Protein AF-0000000083251561 (afdb_homodimer)

Nearest PDB structures (foldseek):
  7r3w-assembly3_C  TM=5.174E-01  e=1.214E-20  Salmonella enterica subsp. enterica serovar Typhimurium
  1jyh-assembly1_A  TM=8.624E-01  e=7.434E-12  Escherichia coli
  3oio-assembly1_A  TM=8.992E-01  e=3.034E-08  Chromobacterium violaceum
  3lsg-assembly1_A  TM=9.520E-01  e=3.487E-07  Fusobacterium nucleatum subsp. nucleatum
  6swi-assembly1_A  TM=8.914E-01  e=2.115E-06  Geobacillus stearothermophilus

Organism: NCBI:txid582686

Sequence (618 aa):
MNDEYGNRLRTVLEYIEANLQSALSLAELAEASHFSKYHFVRLFSALQGQAPMAYVTERRLLRAREYLRTTDKTMLDIASLCGFGSLSRFNAAFKKRYDTTPSQMRRKMRQPSNLRQADGKIREEAAPMESYDGTSNNHRGFMRRVWGMNIEVMELPSCNVAYVTHVGSYLDTYKAWGTLGAWAENHRLFPPGQQFIGISLDNPGVVDEDGCRYEACVTVPDELLAAGSGNSQVAYQMLPGGLFARYKFYDTIDKFAFAYQSVYGGWLPDSGYEPDDRHALEFCMNNPATDPEGKAKVDLYVPIRRLGGMNDEYGNRLRTVLEYIEANLQSALSLAELAEASHFSKYHFVRLFSALQGQAPMAYVTERRLLRAREYLRTTDKTMLDIASLCGFGSLSRFNAAFKKRYDTTPSQMRRKMRQPSNLRQADGKIREEAAPMESYDGTSNNHRGFMRRVWGMNIEVMELPSCNVAYVTHVGSYLDTYKAWGTLGAWAENHRLFPPGQQFIGISLDNPGVVDEDGCRYEACVTVPDELLAAGSGNSQVAYQMLPGGLFARYKFYDTIDKFAFAYQSVYGGWLPDSGYEPDDRHALEFCMNNPATDPEGKAKVDLYVPIRRLGG

Secondary structure (DSSP, 8-state):
--HHHHHHHHHHHHHHHHTTTS---HHHHHHHHTS-HHHHHHHHHHHHSS-HHHHHHHHHHHHHHHHHHH----HHHHHHHTT-S-HHHHHHHHHHHHSS-HHHHHHHHHS----------------------TT-TTHHHHHHHHHHHHEEEEEE--EEEEEEEEES-GGGTHHHHHHHHHHHHHTT--TTTS-EEEEE-S-TTTS-GGG-EEEEEEE--HHHHHH--SSTT-EEEEE--EEEEEEEEEE-GGGHHHHHHHIIIIIGGGTTEEE-SSPPEEEE-S-GGGSTTS-EEEEEEEEEEETT-/--HHHHHHHHHHHHHHHHTTTS---HHHHHHHHTS-HHHHHHHHHHHHSS-HHHHHHHHHHHHHHHHHHH----HHHHHHHTT-S-HHHHHHHHHHHHSS-HHHHHHHHHS----------------------TT-TTHHHHHHHHHHHHEEEEEE--EEEEEEEEES-GGGTHHHHHHHHHHHHHTT--TTTS-EEEEE-S-TTTS-GGG-EEEEEEE--HHHHHT--S-TT-EEEEE--EEEEEEEEEE-GGGHHHHHHHIIIIIGGGTTEEE-SSPPEEEE-S-GGGSTTS-EEEEEEEEEEETT-

pLDDT: mean 83.75, std 19.54, range [19.91, 98.69]

Solvent-accessible surface area (backbone atoms only — not comparable to full-atom values): 33308 Å² total; per-residue (Å²): 93,34,56,65,52,49,43,28,53,45,47,33,53,50,48,46,66,76,41,41,47,42,92,78,48,70,66,56,48,12,57,64,43,73,37,43,60,70,53,33,45,49,35,42,20,35,37,65,65,38,32,64,68,57,46,52,52,48,52,25,49,53,52,36,51,51,43,45,71,76,46,89,70,51,69,62,53,42,22,44,62,29,31,37,95,35,58,66,57,36,47,51,53,40,27,71,58,65,74,41,48,67,72,59,49,33,53,60,70,67,51,80,69,80,78,79,72,84,65,70,77,78,71,66,82,71,64,79,71,74,72,72,71,76,69,66,75,40,16,58,43,47,57,48,50,39,46,61,75,48,48,47,78,44,76,44,76,58,45,41,27,39,30,15,73,32,74,23,44,83,89,54,46,63,60,22,41,50,55,40,47,56,52,30,53,76,69,71,54,47,76,86,84,29,52,40,34,36,32,73,73,47,54,47,62,70,33,40,30,66,69,24,41,32,35,34,28,33,47,49,59,74,73,55,63,74,68,49,65,93,42,94,67,42,46,75,51,73,47,81,47,46,46,23,41,34,35,79,43,69,41,47,66,69,60,50,62,53,52,56,38,43,44,43,28,55,47,35,40,58,61,58,41,37,76,43,84,58,73,47,39,32,38,45,75,56,56,30,89,75,32,95,80,49,30,32,36,31,40,37,29,40,32,37,40,60,60,96,109,96,34,56,64,50,48,45,29,53,46,47,33,52,50,49,47,66,76,40,42,47,42,93,77,50,68,66,57,48,13,57,66,43,73,38,44,60,71,51,34,47,49,34,41,21,34,37,65,64,38,31,63,69,57,47,52,52,48,53,26,49,53,51,36,51,50,44,46,70,75,47,86,70,50,68,63,53,42,21,45,61,29,32,35,94,33,56,65,56,36,47,51,52,38,27,70,58,66,74,41,49,69,70,57,48,32,51,60,68,66,51,80,70,78,77,80,71,85,67,68,78,80,72,72,83,70,65,78,72,74,72,70,70,76,69,64,73,38,17,56,42,48,56,47,50,40,44,62,75,47,47,48,78,44,76,44,76,60,46,42,28,39,30,16,74,31,74,23,44,85,88,54,45,62,59,23,43,51,55,39,46,54,52,30,52,76,68,70,54,47,76,86,83,28,50,40,34,36,32,73,72,48,54,46,65,71,33,39,32,66,68,23,40,32,34,35,28,33,48,48,60,74,72,58,64,73,66,52,69,92,43,94,68,45,45,75,52,73,47,80,48,45,46,24,39,33,36,79,42,68,40,46,67,68,59,51,62,54,53,56,38,43,45,43,29,55,47,35,38,59,60,58,42,36,74,43,84,59,75,48,39,31,38,45,75,55,56,30,91,76,33,95,81,48,30,32,37,32,40,39,31,41,33,37,39,61,59,96,110

Foldseek 3Di:
DPPLQVVLVVQLVVVLVVQQLEDDDLCNSCVSSVHPSQLCQLLCCLAVVAGPVVVSLVSLLVQLLVCLQPHPDDLQVSCNRRRHPDSVRVQVSNCVVPVDGSVVSSVVNPPPPPPDDVVDDPDDPPPPPPCPVPVPPCVCVPLVVVCVVFKDKDWDAKFKKKKFKDAAAPVPCVVRVVVVVVVCVVVVNDPPVKWWKKFFRDDCSVDPRRGTMMITIITDDPVVVVVDDPDPRIDMDMQHITIWMKGKDKFAPVCVNVVSSCCSNPCQSPPQKDFHRGTKMWTWPDDLVPDPVSITITIIITHIDGPPD/DPPLQVVLVVQLVVVLVVQQLEDDDLCNSCVSSVHPSQLCQLLCCLAVVAGPVVVSLVSLLVQLLVCLQPHPDDLQVSCNRRRHPDSVRVQVSNCVVPVDGSVVSSVVNPPPDPPDDVVDDPDDDPPPPPCPVPVPPCVCVPLVVVCVVFKDKDWDAKFKKKKFKDAAAPVPCVVRVVVVVVVCVVVVNDPPVKWWKKFFRDDCSVDPRRGTMMITIITDDPVVVVVDDPDPRIDMDMQHITIWMKGKDKFAPVCVNVVSSCCSNPCQSPPQKDFHRGTKMWTWPDDLVPPPVSITITIIITHIDGPPD

Structure (mmCIF, N/CA/C/O backbone):
data_AF-0000000083251561-model_v1
#
loop_
_entity.id
_entity.type
_entity.pdbx_description
1 polymer 'AraC family transcriptional regulator'
#
loop_
_atom_site.group_PDB
_atom_site.id
_atom_site.type_symbol
_atom_site.label_atom_id
_atom_site.label_alt_id
_atom_site.label_comp_id
_atom_site.label_asym_id
_atom_site.label_entity_id
_atom_site.label_seq_id
_atom_site.pdbx_PDB_ins_code
_atom_site.Cartn_x
_atom_site.Cartn_y
_atom_site.Cartn_z
_atom_site.occupancy
_atom_site.B_iso_or_equiv
_atom_site.auth_seq_id
_atom_site.auth_comp_id
_atom_site.auth_asym_id
_atom_site.auth_atom_id
_atom_site.pdbx_PDB_model_num
ATOM 1 N N . MET A 1 1 ? 2.174 2.953 13.805 1 42.84 1 MET A N 1
ATOM 2 C CA . MET A 1 1 ? 3.475 3.461 13.383 1 42.84 1 MET A CA 1
ATOM 3 C C . MET A 1 1 ? 4.379 3.715 14.586 1 42.84 1 MET A C 1
ATOM 5 O O . MET A 1 1 ? 3.928 4.23 15.609 1 42.84 1 MET A O 1
ATOM 9 N N . ASN A 1 2 ? 5.465 2.975 14.672 1 46.59 2 ASN A N 1
ATOM 10 C CA . ASN A 1 2 ? 6.414 3.285 15.734 1 46.59 2 ASN A CA 1
ATOM 11 C C . ASN A 1 2 ? 6.625 4.789 15.883 1 46.59 2 ASN A C 1
ATOM 13 O O . ASN A 1 2 ? 6.539 5.527 14.898 1 46.59 2 ASN A O 1
ATOM 17 N N . ASP A 1 3 ? 6.637 5.242 17.188 1 52.59 3 ASP A N 1
ATOM 18 C CA . ASP A 1 3 ? 6.633 6.605 17.703 1 52.59 3 ASP A CA 1
ATOM 19 C C . ASP A 1 3 ? 7.594 7.496 16.922 1 52.59 3 ASP A C 1
ATOM 21 O O . ASP A 1 3 ? 7.246 8.625 16.562 1 52.59 3 ASP A O 1
ATOM 25 N N . GLU A 1 4 ? 8.688 6.863 16.656 1 57.09 4 GLU A N 1
ATOM 26 C CA . GLU A 1 4 ? 9.727 7.719 16.109 1 57.09 4 GLU A CA 1
ATOM 27 C C . GLU A 1 4 ? 9.508 7.957 14.609 1 57.09 4 GLU A C 1
ATOM 29 O O . GLU A 1 4 ? 9.695 9.07 14.125 1 57.09 4 GLU A O 1
ATOM 34 N N . TYR A 1 5 ? 8.953 6.871 14.023 1 60.47 5 TYR A N 1
ATOM 35 C CA . TYR A 1 5 ? 8.719 6.949 12.586 1 60.47 5 TYR A CA 1
ATOM 36 C C . TYR A 1 5 ? 7.566 7.895 12.266 1 60.47 5 TYR A C 1
ATOM 38 O O . TYR A 1 5 ? 7.684 8.758 11.391 1 60.47 5 TYR A O 1
ATOM 46 N N . GLY A 1 6 ? 6.578 7.648 13.031 1 61.12 6 GLY A N 1
ATOM 47 C CA . GLY A 1 6 ? 5.418 8.508 12.867 1 61.12 6 GLY A CA 1
ATOM 48 C C . GLY A 1 6 ? 5.699 9.961 13.188 1 61.12 6 GLY A C 1
ATOM 49 O O . GLY A 1 6 ? 5.23 10.859 12.484 1 61.12 6 GLY A O 1
ATOM 50 N N . ASN A 1 7 ? 6.605 10.086 14.078 1 64.31 7 ASN A N 1
ATOM 51 C CA . ASN A 1 7 ? 6.98 11.438 14.492 1 64.31 7 ASN A CA 1
ATOM 52 C C . ASN A 1 7 ? 7.812 12.141 13.422 1 64.31 7 ASN A C 1
ATOM 54 O O . ASN A 1 7 ? 7.633 13.336 13.172 1 64.31 7 ASN A O 1
ATOM 58 N N . ARG A 1 8 ? 8.672 11.336 12.828 1 73.5 8 ARG A N 1
ATOM 59 C CA . ARG A 1 8 ? 9.531 11.938 11.82 1 73.5 8 ARG A CA 1
ATOM 60 C C . ARG A 1 8 ? 8.734 12.375 10.594 1 73.5 8 ARG A C 1
ATOM 62 O O . ARG A 1 8 ? 8.953 13.461 10.055 1 73.5 8 ARG A O 1
ATOM 69 N N . LEU A 1 9 ? 7.855 11.547 10.258 1 74.81 9 LEU A N 1
ATOM 70 C CA . LEU A 1 9 ? 7.023 11.914 9.117 1 74.81 9 LEU A CA 1
ATOM 71 C C . LEU A 1 9 ? 6.117 13.094 9.469 1 74.81 9 LEU A C 1
ATOM 73 O O . LEU A 1 9 ? 5.914 13.992 8.648 1 74.81 9 LEU A O 1
ATOM 77 N N . ARG A 1 10 ? 5.688 13.055 10.625 1 71.62 10 ARG A N 1
ATOM 78 C CA . ARG A 1 10 ? 4.859 14.172 11.078 1 71.62 10 ARG A CA 1
ATOM 79 C C . ARG A 1 10 ? 5.652 15.469 11.094 1 71.62 10 ARG A C 1
ATOM 81 O O . ARG A 1 10 ? 5.141 16.516 10.703 1 71.62 10 ARG A O 1
ATOM 88 N N . THR A 1 11 ? 6.844 15.297 11.547 1 76.62 11 THR A N 1
ATOM 89 C CA . THR A 1 11 ? 7.723 16.453 11.562 1 76.62 11 THR A CA 1
ATOM 90 C C . THR A 1 11 ? 7.887 17.031 10.164 1 76.62 11 THR A C 1
ATOM 92 O O . THR A 1 11 ? 7.891 18.25 9.992 1 76.62 11 THR A O 1
ATOM 95 N N . VAL A 1 12 ? 7.984 16.172 9.242 1 86.5 12 VAL A N 1
ATOM 96 C CA . VAL A 1 12 ? 8.156 16.625 7.867 1 86.5 12 VAL A CA 1
ATOM 97 C C . VAL A 1 12 ? 6.871 17.297 7.379 1 86.5 12 VAL A C 1
ATOM 99 O O . VAL A 1 12 ? 6.918 18.344 6.723 1 86.5 12 VAL A O 1
ATOM 102 N N . LEU A 1 13 ? 5.758 16.688 7.715 1 82.94 13 LEU A N 1
ATOM 103 C CA . LEU A 1 13 ? 4.48 17.25 7.316 1 82.94 13 LEU A CA 1
ATOM 104 C C . LEU A 1 13 ? 4.285 18.641 7.941 1 82.94 13 LEU A C 1
ATOM 106 O O . LEU A 1 13 ? 3.842 19.562 7.27 1 82.94 13 LEU A O 1
ATOM 110 N N . GLU A 1 14 ? 4.629 18.766 9.164 1 80.44 14 GLU A N 1
ATOM 111 C CA . GLU A 1 14 ? 4.562 20.047 9.852 1 80.44 14 GLU A CA 1
ATOM 112 C C . GLU A 1 14 ? 5.531 21.062 9.234 1 80.44 14 GLU A C 1
ATOM 114 O O . GLU A 1 14 ? 5.199 22.234 9.086 1 80.44 14 GLU A O 1
ATOM 119 N N . TYR A 1 15 ? 6.695 20.547 8.977 1 87.25 15 TYR A N 1
ATOM 120 C CA . TYR A 1 15 ? 7.695 21.406 8.336 1 87.25 15 TYR A CA 1
ATOM 121 C C . TYR A 1 15 ? 7.18 21.938 7.008 1 87.25 15 TYR A C 1
ATOM 123 O O . TYR A 1 15 ? 7.332 23.125 6.711 1 87.25 15 TYR A O 1
ATOM 131 N N . ILE A 1 16 ? 6.582 21.062 6.254 1 88.62 16 ILE A N 1
ATOM 132 C CA . ILE A 1 16 ? 6.027 21.453 4.965 1 88.62 16 ILE A CA 1
ATOM 133 C C . ILE A 1 16 ? 4.953 22.531 5.164 1 88.62 16 ILE A C 1
ATOM 135 O O . ILE A 1 16 ? 4.988 23.578 4.523 1 88.62 16 ILE A O 1
ATOM 139 N N . GLU A 1 17 ? 4.082 22.312 6.09 1 82.62 17 GLU A N 1
ATOM 140 C CA . GLU A 1 17 ? 2.988 23.234 6.344 1 82.62 17 GLU A CA 1
ATOM 141 C C . GLU A 1 17 ? 3.518 24.609 6.785 1 82.62 17 GLU A C 1
ATOM 143 O O . GLU A 1 17 ? 3.014 25.641 6.355 1 82.62 17 GLU A O 1
ATOM 148 N N . ALA A 1 18 ? 4.48 24.578 7.594 1 85.5 18 ALA A N 1
ATOM 149 C CA . ALA A 1 18 ? 5.043 25.797 8.172 1 85.5 18 ALA A CA 1
ATOM 150 C C . ALA A 1 18 ? 5.832 26.578 7.125 1 85.5 18 ALA A C 1
ATOM 152 O O . ALA A 1 18 ? 6.023 27.797 7.266 1 85.5 18 ALA A O 1
ATOM 153 N N . ASN A 1 19 ? 6.262 25.875 6.102 1 90.88 19 ASN A N 1
ATOM 154 C CA . ASN A 1 19 ? 7.168 26.531 5.164 1 90.88 19 ASN A CA 1
ATOM 155 C C . ASN A 1 19 ? 6.625 26.484 3.736 1 90.88 19 ASN A C 1
ATOM 157 O O . ASN A 1 19 ? 7.395 26.484 2.773 1 90.88 19 ASN A O 1
ATOM 161 N N . LEU A 1 20 ? 5.375 26.438 3.598 1 89.69 20 LEU A N 1
ATOM 162 C CA . LEU A 1 20 ? 4.746 26.266 2.293 1 89.69 20 LEU A CA 1
ATOM 163 C C . LEU A 1 20 ? 5.047 27.438 1.381 1 89.69 20 LEU A C 1
ATOM 165 O O . LEU A 1 20 ? 5.059 27.297 0.156 1 89.69 20 LEU A O 1
ATOM 169 N N . GLN A 1 21 ? 5.293 28.609 1.97 1 90.94 21 GLN A N 1
ATOM 170 C CA . GLN A 1 21 ? 5.516 29.828 1.191 1 90.94 21 GLN A CA 1
ATOM 171 C C . GLN A 1 21 ? 6.945 29.875 0.659 1 90.94 21 GLN A C 1
ATOM 173 O O . GLN A 1 21 ? 7.25 30.672 -0.231 1 90.94 21 GLN A O 1
ATOM 178 N N . SER A 1 22 ? 7.816 29.062 1.211 1 89.94 22 SER A N 1
ATOM 179 C CA . SER A 1 22 ? 9.227 29.078 0.85 1 89.94 22 SER A CA 1
ATOM 180 C C . SER A 1 22 ? 9.547 28.016 -0.193 1 89.94 22 SER A C 1
ATOM 182 O O . SER A 1 22 ? 8.727 27.141 -0.467 1 89.94 22 SER A O 1
ATOM 184 N N . ALA A 1 23 ? 10.719 28.312 -0.772 1 88.44 23 ALA A N 1
ATOM 185 C CA . ALA A 1 23 ? 11.211 27.25 -1.658 1 88.44 23 ALA A CA 1
ATOM 186 C C . ALA A 1 23 ? 11.594 26 -0.867 1 88.44 23 ALA A C 1
ATOM 188 O O . ALA A 1 23 ? 12.336 26.094 0.118 1 88.44 23 ALA A O 1
ATOM 189 N N . LEU A 1 24 ? 10.914 24.938 -1.131 1 91.88 24 LEU A N 1
ATOM 190 C CA . LEU A 1 24 ? 11.203 23.656 -0.509 1 91.88 24 LEU A CA 1
ATOM 191 C C . LEU A 1 24 ? 11.859 22.703 -1.506 1 91.88 24 LEU A C 1
ATOM 193 O O . LEU A 1 24 ? 11.477 22.672 -2.68 1 91.88 24 LEU A O 1
ATOM 197 N N . SER A 1 25 ? 12.898 22.062 -1.048 1 91.31 25 SER A N 1
ATOM 198 C CA . SER A 1 25 ? 13.555 21.062 -1.88 1 91.31 25 SER A CA 1
ATOM 199 C C . SER A 1 25 ? 13.43 19.672 -1.27 1 91.31 25 SER A C 1
ATOM 201 O O . SER A 1 25 ? 13.188 19.531 -0.068 1 91.31 25 SER A O 1
ATOM 203 N N . LEU A 1 26 ? 13.578 18.703 -2.182 1 89.81 26 LEU A N 1
ATOM 204 C CA . LEU A 1 26 ? 13.57 17.312 -1.722 1 89.81 26 LEU A CA 1
ATOM 205 C C . LEU A 1 26 ? 14.672 17.078 -0.697 1 89.81 26 LEU A C 1
ATOM 207 O O . LEU A 1 26 ? 14.469 16.344 0.278 1 89.81 26 LEU A O 1
ATOM 211 N N . ALA A 1 27 ? 15.797 17.688 -0.964 1 90.62 27 ALA A N 1
ATOM 212 C CA . ALA A 1 27 ? 16.938 17.531 -0.061 1 90.62 27 ALA A CA 1
ATOM 213 C C . ALA A 1 27 ? 16.609 18.078 1.325 1 90.62 27 ALA A C 1
ATOM 215 O O . ALA A 1 27 ? 16.922 17.453 2.338 1 90.62 27 ALA A O 1
ATOM 216 N N . GLU A 1 28 ? 15.969 19.188 1.373 1 91.31 28 GLU A N 1
ATOM 217 C CA . GLU A 1 28 ? 15.57 19.812 2.631 1 91.31 28 GLU A CA 1
ATOM 218 C C . GLU A 1 28 ? 14.57 18.953 3.389 1 91.31 28 GLU A C 1
ATOM 220 O O . GLU A 1 28 ? 14.68 18.781 4.605 1 91.31 28 GLU A O 1
ATOM 225 N N . LEU A 1 29 ? 13.664 18.453 2.682 1 91.62 29 LEU A N 1
ATOM 226 C CA . LEU A 1 29 ? 12.641 17.625 3.314 1 91.62 29 LEU A CA 1
ATOM 227 C C . LEU A 1 29 ? 13.234 16.328 3.84 1 91.62 29 LEU A C 1
ATOM 229 O O . LEU A 1 29 ? 12.875 15.867 4.926 1 91.62 29 LEU A O 1
ATOM 233 N N . ALA A 1 30 ? 14.102 15.75 3.029 1 89.62 30 ALA A N 1
ATOM 234 C CA . ALA A 1 30 ? 14.789 14.539 3.471 1 89.62 30 ALA A CA 1
ATOM 235 C C . ALA A 1 30 ? 15.594 14.797 4.742 1 89.62 30 ALA A C 1
ATOM 237 O O . ALA A 1 30 ? 15.555 14 5.684 1 89.62 30 ALA A O 1
ATOM 238 N N . GLU A 1 31 ? 16.297 15.922 4.742 1 88.31 31 GLU A N 1
ATOM 239 C CA . GLU A 1 31 ? 17.078 16.312 5.914 1 88.31 31 GLU A CA 1
ATOM 240 C C . GLU A 1 31 ? 16.188 16.484 7.141 1 88.31 31 GLU A C 1
ATOM 242 O O . GLU A 1 31 ? 16.547 16.047 8.234 1 88.31 31 GLU A O 1
ATOM 247 N N . ALA A 1 32 ? 15.109 17.094 6.922 1 86.44 32 ALA A N 1
ATOM 248 C CA . ALA A 1 32 ? 14.172 17.328 8.016 1 86.44 32 ALA A CA 1
ATOM 249 C C . ALA A 1 32 ? 13.656 16 8.586 1 86.44 32 ALA A C 1
ATOM 251 O O . ALA A 1 32 ? 13.328 15.922 9.773 1 86.44 32 ALA A O 1
ATOM 252 N N . SER A 1 33 ? 13.594 15 7.801 1 84.25 33 SER A N 1
ATOM 253 C CA . SER A 1 33 ? 13.078 13.703 8.211 1 84.25 33 SER A CA 1
ATOM 254 C C . SER A 1 33 ? 14.172 12.828 8.812 1 84.25 33 SER A C 1
ATOM 256 O O . SER A 1 33 ? 13.883 11.812 9.453 1 84.25 33 SER A O 1
ATOM 258 N N . HIS A 1 34 ? 15.391 13.156 8.523 1 83.06 34 HIS A N 1
ATOM 259 C CA . HIS A 1 34 ? 16.562 12.414 8.969 1 83.06 34 HIS A CA 1
ATOM 260 C C . HIS A 1 34 ? 16.703 11.094 8.211 1 83.06 34 HIS A C 1
ATOM 262 O O . HIS A 1 34 ? 17.203 10.109 8.766 1 83.06 34 HIS A O 1
ATOM 268 N N . PHE A 1 35 ? 16.141 11.039 7.039 1 84.56 35 PHE A N 1
ATOM 269 C CA . PHE A 1 35 ? 16.359 9.938 6.102 1 84.56 35 PHE A CA 1
ATOM 270 C C . PHE A 1 35 ? 17.156 10.398 4.895 1 84.56 35 PHE A C 1
ATOM 272 O O . PHE A 1 35 ? 17.219 11.602 4.602 1 84.56 35 PHE A O 1
ATOM 279 N N . SER A 1 36 ? 17.812 9.422 4.254 1 84.81 36 SER A N 1
ATOM 280 C CA . SER A 1 36 ? 18.375 9.742 2.945 1 84.81 36 SER A CA 1
ATOM 281 C C . SER A 1 36 ? 17.281 10.102 1.941 1 84.81 36 SER A C 1
ATOM 283 O O . SER A 1 36 ? 16.125 9.727 2.121 1 84.81 36 SER A O 1
ATOM 285 N N . LYS A 1 37 ? 17.719 10.875 0.929 1 85.88 37 LYS A N 1
ATOM 286 C CA . LYS A 1 37 ? 16.766 11.195 -0.142 1 85.88 37 LYS A CA 1
ATOM 287 C C . LYS A 1 37 ? 16.141 9.93 -0.715 1 85.88 37 LYS A C 1
ATOM 289 O O . LYS A 1 37 ? 14.938 9.898 -0.989 1 85.88 37 LYS A O 1
ATOM 294 N N . TYR A 1 38 ? 16.922 8.883 -0.774 1 88 38 TYR A N 1
ATOM 295 C CA . TYR A 1 38 ? 16.484 7.598 -1.312 1 88 38 TYR A CA 1
ATOM 296 C C . TYR A 1 38 ? 15.344 7.016 -0.488 1 88 38 TYR A C 1
ATOM 298 O O . TYR A 1 38 ? 14.305 6.645 -1.034 1 88 38 TYR A O 1
ATOM 306 N N . HIS A 1 39 ? 15.492 6.992 0.74 1 86.75 39 HIS A N 1
ATOM 307 C CA . HIS A 1 39 ? 14.516 6.352 1.606 1 86.75 39 HIS A CA 1
ATOM 308 C C . HIS A 1 39 ? 13.352 7.289 1.915 1 86.75 39 HIS A C 1
ATOM 310 O O . HIS A 1 39 ? 12.211 6.848 2.045 1 86.75 39 HIS A O 1
ATOM 316 N N . PHE A 1 40 ? 13.695 8.578 2.045 1 88.69 40 PHE A N 1
ATOM 317 C CA . PHE A 1 40 ? 12.648 9.555 2.334 1 88.69 40 PHE A CA 1
ATOM 318 C C . PHE A 1 40 ? 11.57 9.523 1.265 1 88.69 40 PHE A C 1
ATOM 320 O O . PHE A 1 40 ? 10.375 9.453 1.58 1 88.69 40 PHE A O 1
ATOM 327 N N . VAL A 1 41 ? 11.992 9.5 0.022 1 87.38 41 VAL A N 1
ATOM 328 C CA . VAL A 1 41 ? 11.055 9.57 -1.094 1 87.38 41 VAL A CA 1
ATOM 329 C C . VAL A 1 41 ? 10.18 8.32 -1.113 1 87.38 41 VAL A C 1
ATOM 331 O O . VAL A 1 41 ? 8.961 8.406 -1.288 1 87.38 41 VAL A O 1
ATOM 334 N N . ARG A 1 42 ? 10.742 7.184 -0.953 1 87.75 42 ARG A N 1
ATOM 335 C CA . ARG A 1 42 ? 10.008 5.922 -0.988 1 87.75 42 ARG A CA 1
ATOM 336 C C . ARG A 1 42 ? 9.047 5.812 0.191 1 87.75 42 ARG A C 1
ATOM 338 O O . ARG A 1 42 ? 7.891 5.43 0.02 1 87.75 42 ARG A O 1
ATOM 345 N N . LEU A 1 43 ? 9.562 6.176 1.319 1 86.31 43 LEU A N 1
ATOM 346 C CA . LEU A 1 43 ? 8.734 6.125 2.52 1 86.31 43 LEU A CA 1
ATOM 347 C C . LEU A 1 43 ? 7.57 7.102 2.422 1 86.31 43 LEU A C 1
ATOM 349 O O . LEU A 1 43 ? 6.422 6.734 2.684 1 86.31 43 LEU A O 1
ATOM 353 N N . PHE A 1 44 ? 7.898 8.328 2.076 1 87 44 PHE A N 1
ATOM 354 C CA . PHE A 1 44 ? 6.875 9.367 1.961 1 87 44 PHE A CA 1
ATOM 355 C C . PHE A 1 44 ? 5.816 8.961 0.941 1 87 44 PHE A C 1
ATOM 357 O O . PHE A 1 44 ? 4.617 9.047 1.219 1 87 44 PHE A O 1
ATOM 364 N N . SER A 1 45 ? 6.285 8.531 -0.23 1 84.94 45 SER A N 1
ATOM 365 C CA . SER A 1 45 ? 5.367 8.172 -1.309 1 84.94 45 SER A CA 1
ATOM 366 C C . SER A 1 45 ? 4.473 7 -0.908 1 84.94 45 SER A C 1
ATOM 368 O O . SER A 1 45 ? 3.287 6.98 -1.237 1 84.94 45 SER A O 1
ATOM 370 N N . ALA A 1 46 ? 5.109 6.098 -0.253 1 81.56 46 ALA A N 1
ATOM 371 C CA . ALA A 1 46 ? 4.352 4.93 0.181 1 81.56 46 ALA A CA 1
ATOM 372 C C . ALA A 1 46 ? 3.297 5.309 1.217 1 81.56 46 ALA A C 1
ATOM 374 O O . ALA A 1 46 ? 2.18 4.789 1.196 1 81.56 46 ALA A O 1
ATOM 375 N N . LEU A 1 47 ? 3.564 6.219 2.045 1 77.81 47 LEU A N 1
ATOM 376 C CA . LEU A 1 47 ? 2.684 6.586 3.148 1 77.81 47 LEU A CA 1
ATOM 377 C C . LEU A 1 47 ? 1.634 7.594 2.695 1 77.81 47 LEU A C 1
ATOM 379 O O . LEU A 1 47 ? 0.482 7.535 3.133 1 77.81 47 LEU A O 1
ATOM 383 N N . GLN A 1 48 ? 2.098 8.523 1.832 1 76.44 48 GLN A N 1
ATOM 384 C CA . GLN A 1 48 ? 1.209 9.625 1.465 1 76.44 48 GLN A CA 1
ATOM 385 C C . GLN A 1 48 ? 0.493 9.336 0.149 1 76.44 48 GLN A C 1
ATOM 387 O O . GLN A 1 48 ? -0.435 10.055 -0.229 1 76.44 48 GLN A O 1
ATOM 392 N N . GLY A 1 49 ? 0.95 8.344 -0.574 1 75.12 49 GLY A N 1
ATOM 393 C CA . GLY A 1 49 ? 0.346 8 -1.852 1 75.12 49 GLY A CA 1
ATOM 394 C C . GLY A 1 49 ? 0.791 8.906 -2.984 1 75.12 49 GLY A C 1
ATOM 395 O O . GLY A 1 49 ? 0.257 8.828 -4.094 1 75.12 49 GLY A O 1
ATOM 396 N N . GLN A 1 50 ? 1.626 9.797 -2.623 1 79.62 50 GLN A N 1
ATOM 397 C CA . GLN A 1 50 ? 2.18 10.711 -3.619 1 79.62 50 GLN A CA 1
ATOM 398 C C . GLN A 1 50 ? 3.604 11.125 -3.254 1 79.62 50 GLN A C 1
ATOM 400 O O . GLN A 1 50 ? 4.012 11 -2.098 1 79.62 50 GLN A O 1
ATOM 405 N N . ALA A 1 51 ? 4.289 11.578 -4.238 1 86.44 51 ALA A N 1
ATOM 406 C CA . ALA A 1 51 ? 5.656 12.039 -4.016 1 86.44 51 ALA A CA 1
ATOM 407 C C . ALA A 1 51 ? 5.68 13.281 -3.131 1 86.44 51 ALA A C 1
ATOM 409 O O . ALA A 1 51 ? 4.711 14.047 -3.096 1 86.44 51 ALA A O 1
ATOM 410 N N . PRO A 1 52 ? 6.836 13.531 -2.465 1 88.62 52 PRO A N 1
ATOM 411 C CA . PRO A 1 52 ? 6.93 14.656 -1.531 1 88.62 52 PRO A CA 1
ATOM 412 C C . PRO A 1 52 ? 6.641 16 -2.195 1 88.62 52 PRO A C 1
ATOM 414 O O . PRO A 1 52 ? 5.844 16.797 -1.682 1 88.62 52 PRO A O 1
ATOM 417 N N . MET A 1 53 ? 7.211 16.234 -3.34 1 89.06 53 MET A N 1
ATOM 418 C CA . MET A 1 53 ? 7.047 17.547 -3.971 1 89.06 53 MET A CA 1
ATOM 419 C C . MET A 1 53 ? 5.641 17.688 -4.551 1 89.06 53 MET A C 1
ATOM 421 O O . MET A 1 53 ? 5.098 18.797 -4.59 1 89.06 53 MET A O 1
ATOM 425 N N . ALA A 1 54 ? 5.062 16.609 -5.004 1 86.5 54 ALA A N 1
ATOM 426 C CA . ALA A 1 54 ? 3.66 16.641 -5.414 1 86.5 54 ALA A CA 1
ATOM 427 C C . ALA A 1 54 ? 2.752 17 -4.242 1 86.5 54 ALA A C 1
ATOM 429 O O . ALA A 1 54 ? 1.786 17.75 -4.406 1 86.5 54 ALA A O 1
ATOM 430 N N . TYR A 1 55 ? 3.078 16.438 -3.154 1 87.25 55 TYR A N 1
ATOM 431 C CA . TYR A 1 55 ? 2.344 16.766 -1.935 1 87.25 55 TYR A CA 1
ATOM 432 C C . TYR A 1 55 ? 2.441 18.25 -1.608 1 87.25 55 TYR A C 1
ATOM 434 O O . TYR A 1 55 ? 1.437 18.875 -1.285 1 87.25 55 TYR A O 1
ATOM 442 N N . VAL A 1 56 ? 3.623 18.797 -1.65 1 90.56 56 VAL A N 1
ATOM 443 C CA . VAL A 1 56 ? 3.852 20.219 -1.396 1 90.56 56 VAL A CA 1
ATOM 444 C C . VAL A 1 56 ? 2.986 21.062 -2.334 1 90.56 56 VAL A C 1
ATOM 446 O O . VAL A 1 56 ? 2.297 21.984 -1.895 1 90.56 56 VAL A O 1
ATOM 449 N N . THR A 1 57 ? 3.072 20.703 -3.584 1 89.62 57 THR A N 1
ATOM 450 C CA . THR A 1 57 ? 2.291 21.422 -4.582 1 89.62 57 THR A CA 1
ATOM 451 C C . THR A 1 57 ? 0.801 21.344 -4.258 1 89.62 57 THR A C 1
ATOM 453 O O . THR A 1 57 ? 0.09 22.344 -4.352 1 89.62 57 THR A O 1
ATOM 456 N N . GLU A 1 58 ? 0.41 20.219 -3.902 1 85.88 58 GLU A N 1
ATOM 457 C CA . GLU A 1 58 ? -0.991 20.031 -3.535 1 85.88 58 GLU A CA 1
ATOM 458 C C . GLU A 1 58 ? -1.373 20.922 -2.357 1 85.88 58 GLU A C 1
ATOM 460 O O . GLU A 1 58 ? -2.43 21.562 -2.369 1 85.88 58 GLU A O 1
ATOM 465 N N . ARG A 1 59 ? -0.591 20.938 -1.363 1 87.12 59 ARG A N 1
ATOM 466 C CA . ARG A 1 59 ? -0.842 21.766 -0.193 1 87.12 59 ARG A CA 1
ATOM 467 C C . ARG A 1 59 ? -0.877 23.25 -0.573 1 87.12 59 ARG A C 1
ATOM 469 O O . ARG A 1 59 ? -1.699 24.016 -0.056 1 87.12 59 ARG A O 1
ATOM 476 N N . ARG A 1 60 ? 0.034 23.578 -1.414 1 91.19 60 ARG A N 1
ATOM 477 C CA . ARG A 1 60 ? 0.078 24.969 -1.884 1 91.19 60 ARG A CA 1
ATOM 478 C C . ARG A 1 60 ? -1.201 25.328 -2.629 1 91.19 60 ARG A C 1
ATOM 480 O O . ARG A 1 60 ? -1.742 26.422 -2.445 1 91.19 60 ARG A O 1
ATOM 487 N N . LEU A 1 61 ? -1.66 24.484 -3.41 1 88.94 61 LEU A N 1
ATOM 488 C CA . LEU A 1 61 ? -2.879 24.719 -4.176 1 88.94 61 LEU A CA 1
ATOM 489 C C . LEU A 1 61 ? -4.09 24.812 -3.256 1 88.94 61 LEU A C 1
ATOM 491 O O . LEU A 1 61 ? -4.988 25.625 -3.488 1 88.94 61 LEU A O 1
ATOM 495 N N . LEU A 1 62 ? -4.105 24 -2.283 1 84.12 62 LEU A N 1
ATOM 496 C CA . LEU A 1 62 ? -5.191 24.047 -1.312 1 84.12 62 LEU A CA 1
ATOM 497 C C . LEU A 1 62 ? -5.203 25.391 -0.586 1 84.12 62 LEU A C 1
ATOM 499 O O . LEU A 1 62 ? -6.27 25.984 -0.376 1 84.12 62 LEU A O 1
ATOM 503 N N . ARG A 1 63 ? -4.113 25.781 -0.227 1 88.19 63 ARG A N 1
ATOM 504 C CA . ARG A 1 63 ? -3.996 27.109 0.394 1 88.19 63 ARG A CA 1
ATOM 505 C C . ARG A 1 63 ? -4.449 28.203 -0.562 1 88.19 63 ARG A C 1
ATOM 507 O O . ARG A 1 63 ? -5.117 29.156 -0.152 1 88.19 63 ARG A O 1
ATOM 514 N N . ALA A 1 64 ? -4.047 28.031 -1.777 1 92.19 64 ALA A N 1
ATOM 515 C CA . ALA A 1 64 ? -4.449 29 -2.793 1 92.19 64 ALA A CA 1
ATOM 516 C C . ALA A 1 64 ? -5.969 29.078 -2.912 1 92.19 64 ALA A C 1
ATOM 518 O O . ALA A 1 64 ? -6.543 30.156 -3.033 1 92.19 64 ALA A O 1
ATOM 519 N N . ARG A 1 65 ? -6.562 27.969 -2.928 1 87.75 65 ARG A N 1
ATOM 520 C CA . ARG A 1 65 ? -8.016 27.906 -2.99 1 87.75 65 ARG A CA 1
ATOM 521 C C . ARG A 1 65 ? -8.648 28.672 -1.83 1 87.75 65 ARG A C 1
ATOM 523 O O . ARG A 1 65 ? -9.664 29.344 -2.002 1 87.75 65 ARG A O 1
ATOM 530 N N . GLU A 1 66 ? -8.094 28.5 -0.686 1 85.31 66 GLU A N 1
ATOM 531 C CA . GLU A 1 66 ? -8.586 29.219 0.485 1 85.31 66 GLU A CA 1
ATOM 532 C C . GLU A 1 66 ? -8.445 30.734 0.306 1 85.31 66 GLU A C 1
ATOM 534 O O . GLU A 1 66 ? -9.344 31.484 0.663 1 85.31 66 GLU A O 1
ATOM 539 N N . TYR A 1 67 ? -7.34 31.141 -0.24 1 92.31 67 TYR A N 1
ATOM 540 C CA . TYR A 1 67 ? -7.133 32.562 -0.504 1 92.31 67 TYR A CA 1
ATOM 541 C C . TYR A 1 67 ? -8.125 33.094 -1.536 1 92.31 67 TYR A C 1
ATOM 543 O O . TYR A 1 67 ? -8.625 34.219 -1.421 1 92.31 67 TYR A O 1
ATOM 551 N N . LEU A 1 68 ? -8.367 32.219 -2.543 1 91.94 68 LEU A N 1
ATOM 552 C CA . LEU A 1 68 ? -9.328 32.594 -3.578 1 91.94 68 LEU A CA 1
ATOM 553 C C . LEU A 1 68 ? -10.719 32.812 -2.984 1 91.94 68 LEU A C 1
ATOM 555 O O . LEU A 1 68 ? -11.445 33.719 -3.402 1 91.94 68 LEU A O 1
ATOM 559 N N . ARG A 1 69 ? -11.008 32 -2.043 1 87.5 69 ARG A N 1
ATOM 560 C CA . ARG A 1 69 ? -12.328 32.031 -1.42 1 87.5 69 ARG A CA 1
ATOM 561 C C . ARG A 1 69 ? -12.461 33.188 -0.43 1 87.5 69 ARG A C 1
ATOM 563 O O . ARG A 1 69 ? -13.516 33.812 -0.336 1 87.5 69 ARG A O 1
ATOM 570 N N . THR A 1 70 ? -11.414 33.469 0.304 1 90.31 70 THR A N 1
ATOM 571 C CA . THR A 1 70 ? -11.562 34.281 1.514 1 90.31 70 THR A CA 1
ATOM 572 C C . THR A 1 70 ? -10.961 35.688 1.316 1 90.31 70 THR A C 1
ATOM 574 O O . THR A 1 70 ? -11.188 36.562 2.131 1 90.31 70 THR A O 1
ATOM 577 N N . THR A 1 71 ? -10.18 35.875 0.265 1 93.19 71 THR A N 1
ATOM 578 C CA . THR A 1 71 ? -9.508 37.156 0.11 1 93.19 71 THR A CA 1
ATOM 579 C C . THR A 1 71 ? -9.75 37.719 -1.284 1 93.19 71 THR A C 1
ATOM 581 O O . THR A 1 71 ? -10.312 37.062 -2.148 1 93.19 71 THR A O 1
ATOM 584 N N . ASP A 1 72 ? -9.289 39.031 -1.45 1 93.62 72 ASP A N 1
ATOM 585 C CA . ASP A 1 72 ? -9.344 39.688 -2.752 1 93.62 72 ASP A CA 1
ATOM 586 C C . ASP A 1 72 ? -7.934 39.875 -3.314 1 93.62 72 ASP A C 1
ATOM 588 O O . ASP A 1 72 ? -7.711 40.781 -4.121 1 93.62 72 ASP A O 1
ATOM 592 N N . LYS A 1 73 ? -7.043 39.062 -2.854 1 95.25 73 LYS A N 1
ATOM 593 C CA . LYS A 1 73 ? -5.664 39.188 -3.312 1 95.25 73 LYS A CA 1
ATOM 594 C C . LYS A 1 73 ? -5.543 38.844 -4.797 1 95.25 73 LYS A C 1
ATOM 596 O O . LYS A 1 73 ? -6.344 38.094 -5.328 1 95.25 73 LYS A O 1
ATOM 601 N N . THR A 1 74 ? -4.523 39.562 -5.445 1 95.75 74 THR A N 1
ATOM 602 C CA . THR A 1 74 ? -4.297 39.281 -6.855 1 95.75 74 THR A CA 1
ATOM 603 C C . THR A 1 74 ? -3.771 37.844 -7.035 1 95.75 74 THR A C 1
ATOM 605 O O . THR A 1 74 ? -3.262 37.25 -6.09 1 95.75 74 THR A O 1
ATOM 608 N N . MET A 1 75 ? -3.869 37.344 -8.266 1 96 75 MET A N 1
ATOM 609 C CA . MET A 1 75 ? -3.367 36 -8.555 1 96 75 MET A CA 1
ATOM 610 C C . MET A 1 75 ? -1.862 35.938 -8.328 1 96 75 MET A C 1
ATOM 612 O O . MET A 1 75 ? -1.35 34.906 -7.883 1 96 75 MET A O 1
ATOM 616 N N . LEU A 1 76 ? -1.208 37 -8.695 1 94.75 76 LEU A N 1
ATOM 617 C CA . LEU A 1 76 ? 0.234 37.062 -8.484 1 94.75 76 LEU A CA 1
ATOM 618 C C . LEU A 1 76 ? 0.573 37 -7 1 94.75 76 LEU A C 1
ATOM 620 O O . LEU A 1 76 ? 1.511 36.312 -6.609 1 94.75 76 LEU A O 1
ATOM 624 N N . ASP A 1 77 ? -0.19 37.688 -6.184 1 95.44 77 ASP A N 1
ATOM 625 C CA . ASP A 1 77 ? 0.017 37.656 -4.738 1 95.44 77 ASP A CA 1
ATOM 626 C C . ASP A 1 77 ? -0.243 36.281 -4.172 1 95.44 77 ASP A C 1
ATOM 628 O O . ASP A 1 77 ? 0.522 35.781 -3.338 1 95.44 77 ASP A O 1
ATOM 632 N N . ILE A 1 78 ? -1.286 35.656 -4.625 1 96.12 78 ILE A N 1
ATOM 633 C CA . ILE A 1 78 ? -1.648 34.344 -4.148 1 96.12 78 ILE A CA 1
ATOM 634 C C . ILE A 1 78 ? -0.566 33.344 -4.539 1 96.12 78 ILE A C 1
ATOM 636 O O . ILE A 1 78 ? -0.155 32.5 -3.729 1 96.12 78 ILE A O 1
ATOM 640 N N . ALA A 1 79 ? -0.113 33.438 -5.766 1 95.38 79 ALA A N 1
ATOM 641 C CA . ALA A 1 79 ? 0.959 32.562 -6.23 1 95.38 79 ALA A CA 1
ATOM 642 C C . ALA A 1 79 ? 2.189 32.688 -5.336 1 95.38 79 ALA A C 1
ATOM 644 O O . ALA A 1 79 ? 2.771 31.672 -4.934 1 95.38 79 ALA A O 1
ATOM 645 N N . SER A 1 80 ? 2.494 33.938 -5.008 1 93.12 80 SER A N 1
ATOM 646 C CA . SER A 1 80 ? 3.67 34.188 -4.188 1 93.12 80 SER A CA 1
ATOM 647 C C . SER A 1 80 ? 3.471 33.719 -2.756 1 93.12 80 SER A C 1
ATOM 649 O O . SER A 1 80 ? 4.363 33.094 -2.176 1 93.12 80 SER A O 1
ATOM 651 N N . LEU A 1 81 ? 2.33 33.938 -2.232 1 92.75 81 LEU A N 1
ATOM 652 C CA . LEU A 1 81 ? 2.021 33.562 -0.855 1 92.75 81 LEU A CA 1
ATOM 653 C C . LEU A 1 81 ? 1.983 32.031 -0.695 1 92.75 81 LEU A C 1
ATOM 655 O O . LEU A 1 81 ? 2.246 31.516 0.391 1 92.75 81 LEU A O 1
ATOM 659 N N . CYS A 1 82 ? 1.696 31.438 -1.753 1 93.81 82 CYS A N 1
ATOM 660 C CA . CYS A 1 82 ? 1.575 29.984 -1.69 1 93.81 82 CYS A CA 1
ATOM 661 C C . CYS A 1 82 ? 2.883 29.312 -2.092 1 93.81 82 CYS A C 1
ATOM 663 O O . CYS A 1 82 ? 2.988 28.078 -2.059 1 93.81 82 CYS A O 1
ATOM 665 N N . GLY A 1 83 ? 3.822 30.062 -2.486 1 93.44 83 GLY A N 1
ATOM 666 C CA . GLY A 1 83 ? 5.156 29.531 -2.686 1 93.44 83 GLY A CA 1
ATOM 667 C C . GLY A 1 83 ? 5.426 29.125 -4.125 1 93.44 83 GLY A C 1
ATOM 668 O O . GLY A 1 83 ? 6.363 28.375 -4.398 1 93.44 83 GLY A O 1
ATOM 669 N N . PHE A 1 84 ? 4.586 29.625 -5.043 1 93.12 84 PHE A N 1
ATOM 670 C CA . PHE A 1 84 ? 4.863 29.359 -6.449 1 93.12 84 PHE A CA 1
ATOM 671 C C . PHE A 1 84 ? 5.898 30.344 -6.988 1 93.12 84 PHE A C 1
ATOM 673 O O . PHE A 1 84 ? 5.836 31.531 -6.703 1 93.12 84 PHE A O 1
ATOM 680 N N . GLY A 1 85 ? 6.918 29.812 -7.738 1 87.94 85 GLY A N 1
ATOM 681 C CA . GLY A 1 85 ? 7.996 30.625 -8.266 1 87.94 85 GLY A CA 1
ATOM 682 C C . GLY A 1 85 ? 7.551 31.578 -9.367 1 87.94 85 GLY A C 1
ATOM 683 O O . GLY A 1 85 ? 8.25 32.531 -9.688 1 87.94 85 GLY A O 1
ATOM 684 N N . SER A 1 86 ? 6.453 31.281 -9.93 1 91.62 86 SER A N 1
ATOM 685 C CA . SER A 1 86 ? 5.934 32.125 -11 1 91.62 86 SER A CA 1
ATOM 686 C C . SER A 1 86 ? 4.422 31.984 -11.148 1 91.62 86 SER A C 1
ATOM 688 O O . SER A 1 86 ? 3.855 30.969 -10.711 1 91.62 86 SER A O 1
ATOM 690 N N . LEU A 1 87 ? 3.887 33 -11.703 1 93.56 87 LEU A N 1
ATOM 691 C CA . LEU A 1 87 ? 2.457 32.969 -11.984 1 93.56 87 LEU A CA 1
ATOM 692 C C . LEU A 1 87 ? 2.133 31.859 -12.992 1 93.56 87 LEU A C 1
ATOM 694 O O . LEU A 1 87 ? 1.082 31.219 -12.898 1 93.56 87 LEU A O 1
ATOM 698 N N . SER A 1 88 ? 3.014 31.688 -13.914 1 94 88 SER A N 1
ATOM 699 C CA . SER A 1 88 ? 2.832 30.641 -14.93 1 94 88 SER A CA 1
ATOM 700 C C . SER A 1 88 ? 2.791 29.25 -14.297 1 94 88 SER A C 1
ATOM 702 O O . SER A 1 88 ? 1.932 28.438 -14.641 1 94 88 SER A O 1
ATOM 704 N N . ARG A 1 89 ? 3.648 29.062 -13.375 1 92.44 89 ARG A N 1
ATOM 705 C CA . ARG A 1 89 ? 3.693 27.781 -12.688 1 92.44 89 ARG A CA 1
ATOM 706 C C . ARG A 1 89 ? 2.449 27.578 -11.828 1 92.44 89 ARG A C 1
ATOM 708 O O . ARG A 1 89 ? 1.911 26.469 -11.766 1 92.44 89 ARG A O 1
ATOM 715 N N . PHE A 1 90 ? 2.082 28.625 -11.227 1 95.38 90 PHE A N 1
ATOM 716 C CA . PHE A 1 90 ? 0.864 28.594 -10.422 1 95.38 90 PHE A CA 1
ATOM 717 C C . PHE A 1 90 ? -0.342 28.234 -11.289 1 95.38 90 PHE A C 1
ATOM 719 O O . PHE A 1 90 ? -1.085 27.297 -10.977 1 95.38 90 PHE A O 1
ATOM 726 N N . ASN A 1 91 ? -0.464 28.875 -12.344 1 94.81 91 ASN A N 1
ATOM 727 C CA . ASN A 1 91 ? -1.597 28.672 -13.234 1 94.81 91 ASN A CA 1
ATOM 728 C C . ASN A 1 91 ? -1.589 27.266 -13.836 1 94.81 91 ASN A C 1
ATOM 730 O O . ASN A 1 91 ? -2.637 26.625 -13.938 1 94.81 91 ASN A O 1
ATOM 734 N N . ALA A 1 92 ? -0.45 26.828 -14.188 1 93 92 ALA A N 1
ATOM 735 C CA . ALA A 1 92 ? -0.322 25.5 -14.781 1 93 92 ALA A CA 1
ATOM 736 C C . ALA A 1 92 ? -0.701 24.422 -13.773 1 93 92 ALA A C 1
ATOM 738 O O . ALA A 1 92 ? -1.453 23.5 -14.102 1 93 92 ALA A O 1
ATOM 739 N N . ALA A 1 93 ? -0.203 24.562 -12.578 1 91.38 93 ALA A N 1
ATOM 740 C CA . ALA A 1 93 ? -0.491 23.594 -11.531 1 91.38 93 ALA A CA 1
ATOM 741 C C . ALA A 1 93 ? -1.972 23.594 -11.164 1 91.38 93 ALA A C 1
ATOM 743 O O . ALA A 1 93 ? -2.57 22.547 -10.938 1 91.38 93 ALA A O 1
ATOM 744 N N . PHE A 1 94 ? -2.49 24.812 -11.125 1 92.69 94 PHE A N 1
ATOM 745 C CA . PHE A 1 94 ? -3.893 24.969 -10.758 1 92.69 94 PHE A CA 1
ATOM 746 C C . PHE A 1 94 ? -4.801 24.344 -11.812 1 92.69 94 PHE A C 1
ATOM 748 O O . PHE A 1 94 ? -5.738 23.625 -11.477 1 92.69 94 PHE A O 1
ATOM 755 N N . LYS A 1 95 ? -4.504 24.609 -13.008 1 91.31 95 LYS A N 1
ATOM 756 C CA . LYS A 1 95 ? -5.281 24.047 -14.109 1 91.31 95 LYS A CA 1
ATOM 757 C C . LYS A 1 95 ? -5.195 22.531 -14.141 1 91.31 95 LYS A C 1
ATOM 759 O O . LYS A 1 95 ? -6.199 21.844 -14.352 1 91.31 95 LYS A O 1
ATOM 764 N N . LYS A 1 96 ? -4.098 22.094 -13.898 1 85.12 96 LYS A N 1
ATOM 765 C CA . LYS A 1 96 ? -3.881 20.656 -13.891 1 85.12 96 LYS A CA 1
ATOM 766 C C . LYS A 1 96 ? -4.691 19.969 -12.789 1 85.12 96 LYS A C 1
ATOM 768 O O . LYS A 1 96 ? -5.281 18.922 -13.008 1 85.12 96 LYS A O 1
ATOM 773 N N . ARG A 1 97 ? -4.742 20.656 -11.711 1 81.81 97 ARG A N 1
ATOM 774 C CA . ARG A 1 97 ? -5.371 20.062 -10.531 1 81.81 97 ARG A CA 1
ATOM 775 C C . ARG A 1 97 ? -6.887 20.25 -10.57 1 81.81 97 ARG A C 1
ATOM 777 O O . ARG A 1 97 ? -7.637 19.344 -10.188 1 81.81 97 ARG A O 1
ATOM 784 N N . TYR A 1 98 ? -7.387 21.375 -11.047 1 83.06 98 TYR A N 1
ATOM 785 C CA . TYR A 1 98 ? -8.789 21.734 -10.859 1 83.06 98 TYR A CA 1
ATOM 786 C C . TYR A 1 98 ? -9.508 21.875 -12.195 1 83.06 98 TYR A C 1
ATOM 788 O O . TYR A 1 98 ? -10.719 22.109 -12.234 1 83.06 98 TYR A O 1
ATOM 796 N N . ASP A 1 99 ? -8.758 21.688 -13.227 1 86.75 99 ASP A N 1
ATOM 797 C CA . ASP A 1 99 ? -9.289 21.812 -14.578 1 86.75 99 ASP A CA 1
ATOM 798 C C . ASP A 1 99 ? -9.984 23.156 -14.781 1 86.75 99 ASP A C 1
ATOM 800 O O . ASP A 1 99 ? -11.031 23.234 -15.43 1 86.75 99 ASP A O 1
ATOM 804 N N . THR A 1 100 ? -9.594 24.125 -14.109 1 89.12 100 THR A N 1
ATOM 805 C CA . THR A 1 100 ? -10.047 25.5 -14.219 1 89.12 100 THR A CA 1
ATOM 806 C C . THR A 1 100 ? -8.945 26.469 -13.812 1 89.12 100 THR A C 1
ATOM 808 O O . THR A 1 100 ? -7.887 26.047 -13.328 1 89.12 100 THR A O 1
ATOM 811 N N . THR A 1 101 ? -9.117 27.719 -14.18 1 93.38 101 THR A N 1
ATOM 812 C CA . THR A 1 101 ? -8.133 28.719 -13.781 1 93.38 101 THR A CA 1
ATOM 813 C C . THR A 1 101 ? -8.477 29.297 -12.406 1 93.38 101 THR A C 1
ATOM 815 O O . THR A 1 101 ? -9.633 29.25 -11.984 1 93.38 101 THR A O 1
ATOM 818 N N . PRO A 1 102 ? -7.449 29.734 -11.711 1 94.31 102 PRO A N 1
ATOM 819 C CA . PRO A 1 102 ? -7.723 30.359 -10.414 1 94.31 102 PRO A CA 1
ATOM 820 C C . PRO A 1 102 ? -8.766 31.469 -10.5 1 94.31 102 PRO A C 1
ATOM 822 O O . PRO A 1 102 ? -9.648 31.562 -9.641 1 94.31 102 PRO A O 1
ATOM 825 N N . SER A 1 103 ? -8.703 32.281 -11.484 1 94.12 103 SER A N 1
ATOM 826 C CA . SER A 1 103 ? -9.648 33.406 -11.656 1 94.12 103 SER A CA 1
ATOM 827 C C . SER A 1 103 ? -11.07 32.875 -11.844 1 94.12 103 SER A C 1
ATOM 829 O O . SER A 1 103 ? -12.016 33.438 -11.273 1 94.12 103 SER A O 1
ATOM 831 N N . GLN A 1 104 ? -11.227 31.906 -12.609 1 92.94 104 GLN A N 1
ATOM 832 C CA . GLN A 1 104 ? -12.531 31.297 -12.844 1 92.94 104 GLN A CA 1
ATOM 833 C C . GLN A 1 104 ? -13.094 30.672 -11.57 1 92.94 104 GLN A C 1
ATOM 835 O O . GLN A 1 104 ? -14.289 30.781 -11.289 1 92.94 104 GLN A O 1
ATOM 840 N N . MET A 1 105 ? -12.234 30.078 -10.875 1 91.5 105 MET A N 1
ATOM 841 C CA . MET A 1 105 ? -12.672 29.469 -9.617 1 91.5 105 MET A CA 1
ATOM 842 C C . MET A 1 105 ? -13.156 30.516 -8.633 1 91.5 105 MET A C 1
ATOM 844 O O . MET A 1 105 ? -14.18 30.344 -7.977 1 91.5 105 MET A O 1
ATOM 848 N N . ARG A 1 106 ? -12.422 31.578 -8.5 1 92.31 106 ARG A N 1
ATOM 849 C CA . ARG A 1 106 ? -12.828 32.656 -7.605 1 92.31 106 ARG A CA 1
ATOM 850 C C . ARG A 1 106 ? -14.203 33.188 -7.984 1 92.31 106 ARG A C 1
ATOM 852 O O . ARG A 1 106 ? -15.047 33.438 -7.113 1 92.31 106 ARG A O 1
ATOM 859 N N . ARG A 1 107 ? -14.492 33.406 -9.203 1 90.75 107 ARG A N 1
ATOM 860 C CA . ARG A 1 107 ? -15.773 33.875 -9.695 1 90.75 107 ARG A CA 1
ATOM 861 C C . ARG A 1 107 ? -16.906 32.938 -9.328 1 90.75 107 ARG A C 1
ATOM 863 O O . ARG A 1 10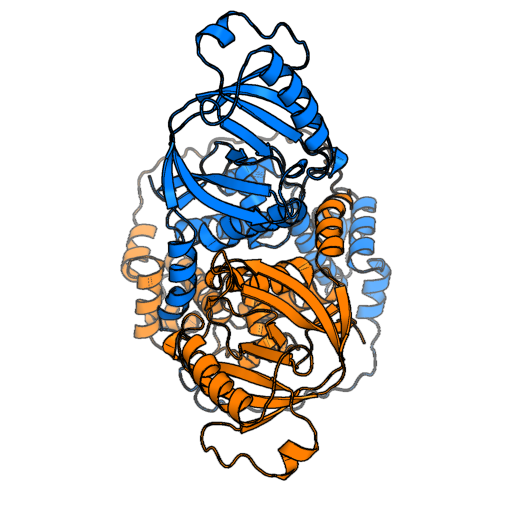7 ? -17.984 33.375 -8.906 1 90.75 107 ARG A O 1
ATOM 870 N N . LYS A 1 108 ? -16.688 31.75 -9.469 1 85.19 108 LYS A N 1
ATOM 871 C CA . LYS A 1 108 ? -17.688 30.734 -9.164 1 85.19 108 LYS A CA 1
ATOM 872 C C . LYS A 1 108 ? -17.969 30.688 -7.668 1 85.19 108 LYS A C 1
ATOM 874 O O . LYS A 1 108 ? -19.125 30.484 -7.262 1 85.19 108 LYS A O 1
ATOM 879 N N . MET A 1 109 ? -16.938 30.812 -6.953 1 81.75 109 MET A N 1
ATOM 880 C CA . MET A 1 109 ? -17.078 30.719 -5.5 1 81.75 109 MET A CA 1
ATOM 881 C C . MET A 1 109 ? -17.828 31.922 -4.949 1 81.75 109 MET A C 1
ATOM 883 O O . MET A 1 109 ? -18.484 31.828 -3.912 1 81.75 109 MET A O 1
ATOM 887 N N . ARG A 1 110 ? -17.766 33.062 -5.598 1 77.81 110 ARG A N 1
ATOM 888 C CA . ARG A 1 110 ? -18.391 34.281 -5.109 1 77.81 110 ARG A CA 1
ATOM 889 C C . ARG A 1 110 ? -19.766 34.469 -5.719 1 77.81 110 ARG A C 1
ATOM 891 O O . ARG A 1 110 ? -20.531 35.344 -5.281 1 77.81 110 ARG A O 1
ATOM 898 N N . GLN A 1 111 ? -20.156 33.812 -6.82 1 65.94 111 GLN A N 1
ATOM 899 C CA . GLN A 1 111 ? -21.516 33.906 -7.336 1 65.94 111 GLN A CA 1
ATOM 900 C C . GLN A 1 111 ? -22.516 33.344 -6.324 1 65.94 111 GLN A C 1
ATOM 902 O O . GLN A 1 111 ? -22.297 32.312 -5.723 1 65.94 111 GLN A O 1
ATOM 907 N N . PRO A 1 112 ? -23.484 34.25 -5.828 1 52.81 112 PRO A N 1
ATOM 908 C CA . PRO A 1 112 ? -24.547 33.875 -4.906 1 52.81 112 PRO A CA 1
ATOM 909 C C . PRO A 1 112 ? -25.297 32.625 -5.367 1 52.81 112 PRO A C 1
ATOM 911 O O . PRO A 1 112 ? -25.891 32.625 -6.441 1 52.81 112 PRO A O 1
ATOM 914 N N . SER A 1 113 ? -25 31.578 -5.82 1 42.44 113 SER A N 1
ATOM 915 C CA . SER A 1 113 ? -25.953 30.5 -6.098 1 42.44 113 SER A CA 1
ATOM 916 C C . SER A 1 113 ? -27.016 30.391 -5.008 1 42.44 113 SER A C 1
ATOM 918 O O . SER A 1 113 ? -26.719 30.594 -3.828 1 42.44 113 SER A O 1
ATOM 920 N N . ASN A 1 114 ? -28.453 30.734 -5.348 1 34.47 114 ASN A N 1
ATOM 921 C CA . ASN A 1 114 ? -29.672 30.484 -4.59 1 34.47 114 ASN A CA 1
ATOM 922 C C . ASN A 1 114 ? -29.641 29.141 -3.893 1 34.47 114 ASN A C 1
ATOM 924 O O . ASN A 1 114 ? -30.688 28.516 -3.672 1 34.47 114 ASN A O 1
ATOM 928 N N . LEU A 1 115 ? -28.922 28.281 -4.164 1 31.94 115 LEU A N 1
ATOM 929 C CA . LEU A 1 115 ? -29.156 27.016 -3.465 1 31.94 115 LEU A CA 1
ATOM 930 C C . LEU A 1 115 ? -29.359 27.266 -1.972 1 31.94 115 LEU A C 1
ATOM 932 O O . LEU A 1 115 ? -28.531 27.906 -1.326 1 31.94 115 LEU A O 1
ATOM 936 N N . ARG A 1 116 ? -30.828 27.203 -1.479 1 28.98 116 ARG A N 1
ATOM 937 C CA . ARG A 1 116 ? -31.469 27.078 -0.172 1 28.98 116 ARG A CA 1
ATOM 938 C C . ARG A 1 116 ? -30.547 26.422 0.839 1 28.98 116 ARG A C 1
ATOM 940 O O . ARG A 1 116 ? -29.641 25.672 0.464 1 28.98 116 ARG A O 1
ATOM 947 N N . GLN A 1 117 ? -30.906 26.844 2.15 1 27.14 117 GLN A N 1
ATOM 948 C CA . GLN A 1 117 ? -30.5 26.781 3.551 1 27.14 117 GLN A CA 1
ATOM 949 C C . GLN A 1 117 ? -30.609 25.359 4.094 1 27.14 117 GLN A C 1
ATOM 951 O O . GLN A 1 117 ? -31.484 25.078 4.922 1 27.14 117 GLN A O 1
ATOM 956 N N . ALA A 1 118 ? -30.906 24.359 3.396 1 24.3 118 ALA A N 1
ATOM 957 C CA . ALA A 1 118 ? -31.266 23.266 4.285 1 24.3 118 ALA A CA 1
ATOM 958 C C . ALA A 1 118 ? -30.266 23.141 5.43 1 24.3 118 ALA A C 1
ATOM 960 O O . ALA A 1 118 ? -29.203 22.531 5.27 1 24.3 118 ALA A O 1
ATOM 961 N N . ASP A 1 119 ? -30.016 24.188 6.137 1 25.97 119 ASP A N 1
ATOM 962 C CA . ASP A 1 119 ? -29.312 24.203 7.418 1 25.97 119 ASP A CA 1
ATOM 963 C C . ASP A 1 119 ? -30.016 23.281 8.43 1 25.97 119 ASP A C 1
ATOM 965 O O . ASP A 1 119 ? -30.406 23.734 9.508 1 25.97 119 ASP A O 1
ATOM 969 N N . GLY A 1 120 ? -31.062 22.562 7.941 1 24.47 120 GLY A N 1
ATOM 970 C CA . GLY A 1 120 ? -31.812 22.047 9.078 1 24.47 120 GLY A CA 1
ATOM 971 C C . GLY A 1 120 ? -30.922 21.594 10.219 1 24.47 120 GLY A C 1
ATOM 972 O O . GLY A 1 120 ? -29.719 21.406 10.031 1 24.47 120 GLY A O 1
ATOM 973 N N . LYS A 1 121 ? -31.641 21.75 11.406 1 23.95 121 LYS A N 1
ATOM 974 C CA . LYS A 1 121 ? -31.375 21.531 12.82 1 23.95 121 LYS A CA 1
ATOM 975 C C . LYS A 1 121 ? -30.859 20.109 13.07 1 23.95 121 LYS A C 1
ATOM 977 O O . LYS A 1 121 ? -31.656 19.172 13.109 1 23.95 121 LYS A O 1
ATOM 982 N N . ILE A 1 122 ? -29.969 19.641 12.461 1 23.3 122 ILE A N 1
ATOM 983 C CA . ILE A 1 122 ? -29.469 18.375 12.984 1 23.3 122 ILE A CA 1
ATOM 984 C C . ILE A 1 122 ? -29.219 18.484 14.484 1 23.3 122 ILE A C 1
ATOM 986 O O . ILE A 1 122 ? -28.297 19.172 14.914 1 23.3 122 ILE A O 1
ATOM 990 N N . ARG A 1 123 ? -30.328 18.75 15.219 1 21.19 123 ARG A N 1
ATOM 991 C CA . ARG A 1 123 ? -30.391 18.609 16.672 1 21.19 123 ARG A CA 1
ATOM 992 C C . ARG A 1 123 ? -29.562 17.406 17.125 1 21.19 123 ARG A C 1
ATOM 994 O O . ARG A 1 123 ? -29.406 16.438 16.391 1 21.19 123 ARG A O 1
ATOM 1001 N N . GLU A 1 124 ? -29.281 17.531 18.484 1 20.23 124 GLU A N 1
ATOM 1002 C CA . GLU A 1 124 ? -28.266 17.234 19.484 1 20.23 124 GLU A CA 1
ATOM 1003 C C . GLU A 1 124 ? -28.328 15.766 19.906 1 20.23 124 GLU A C 1
ATOM 1005 O O . GLU A 1 124 ? -27.469 15.289 20.641 1 20.23 124 GLU A O 1
ATOM 1010 N N . GLU A 1 125 ? -29.516 15.133 19.656 1 21.34 125 GLU A N 1
ATOM 1011 C CA . GLU A 1 125 ? -29.453 14.234 20.812 1 21.34 125 GLU A CA 1
ATOM 1012 C C . GLU A 1 125 ? -28.281 13.273 20.688 1 21.34 125 GLU A C 1
ATOM 1014 O O . GLU A 1 125 ? -28.203 12.484 19.75 1 21.34 125 GLU A O 1
ATOM 1019 N N . ALA A 1 126 ? -27.219 13.781 21.172 1 23.23 126 ALA A N 1
ATOM 1020 C CA . ALA A 1 126 ? -25.984 13.023 21.297 1 23.23 126 ALA A CA 1
ATOM 1021 C C . ALA A 1 126 ? -26.219 11.688 22 1 23.23 126 ALA A C 1
ATOM 1023 O O . ALA A 1 126 ? -26.484 11.656 23.203 1 23.23 126 ALA A O 1
ATOM 1024 N N . ALA A 1 127 ? -27.062 10.883 21.406 1 23.19 127 ALA A N 1
ATOM 1025 C CA . ALA A 1 127 ? -27.078 9.672 22.234 1 23.19 127 ALA A CA 1
ATOM 1026 C C . ALA A 1 127 ? -25.656 9.203 22.562 1 23.19 127 ALA A C 1
ATOM 1028 O O . ALA A 1 127 ? -24.734 9.438 21.781 1 23.19 127 ALA A O 1
ATOM 1029 N N . PRO A 1 128 ? -25.5 8.648 23.75 1 22.08 128 PRO A N 1
ATOM 1030 C CA . PRO A 1 128 ? -24.234 8.195 24.328 1 22.08 128 PRO A CA 1
ATOM 1031 C C . PRO A 1 128 ? -23.453 7.273 23.406 1 22.08 128 PRO A C 1
ATOM 1033 O O . PRO A 1 128 ? -24.047 6.523 22.625 1 22.08 128 PRO A O 1
ATOM 1036 N N . MET A 1 129 ? -22.438 7.863 22.891 1 26.55 129 MET A N 1
ATOM 1037 C CA . MET A 1 129 ? -21.375 7.207 22.109 1 26.55 129 MET A CA 1
ATOM 1038 C C . MET A 1 129 ? -21.094 5.816 22.672 1 26.55 129 MET A C 1
ATOM 1040 O O . MET A 1 129 ? -20.703 5.676 23.828 1 26.55 129 MET A O 1
ATOM 1044 N N . GLU A 1 130 ? -21.953 4.91 22.359 1 26.3 130 GLU A N 1
ATOM 1045 C CA . GLU A 1 130 ? -21.391 3.627 22.781 1 26.3 130 GLU A CA 1
ATOM 1046 C C . GLU A 1 130 ? -19.891 3.561 22.5 1 26.3 130 GLU A C 1
ATOM 1048 O O . GLU A 1 130 ? -19.438 3.998 21.438 1 26.3 130 GLU A O 1
ATOM 1053 N N . SER A 1 131 ? -19.078 3.746 23.484 1 26.03 131 SER A N 1
ATOM 1054 C CA . SER A 1 131 ? -17.625 3.643 23.609 1 26.03 131 SER A CA 1
ATOM 1055 C C . SER A 1 131 ? -17.062 2.549 22.719 1 26.03 131 SER A C 1
ATOM 1057 O O . SER A 1 131 ? -17.328 1.364 22.938 1 26.03 131 SER A O 1
ATOM 1059 N N . TYR A 1 132 ? -17.312 2.631 21.484 1 28.56 132 TYR A N 1
ATOM 1060 C CA . TYR A 1 132 ? -16.422 1.637 20.891 1 28.56 132 TYR A CA 1
ATOM 1061 C C . TYR A 1 132 ? -15.008 1.776 21.438 1 28.56 132 TYR A C 1
ATOM 1063 O O . TYR A 1 132 ? -14.344 2.789 21.203 1 28.56 132 TYR A O 1
ATOM 1071 N N . ASP A 1 133 ? -14.773 1.308 22.578 1 29.66 133 ASP A N 1
ATOM 1072 C CA . ASP A 1 133 ? -13.461 1.156 23.188 1 29.66 133 ASP A CA 1
ATOM 1073 C C . ASP A 1 133 ? -12.383 0.897 22.141 1 29.66 133 ASP A C 1
ATOM 1075 O O . ASP A 1 133 ? -12.406 -0.136 21.469 1 29.66 133 ASP A O 1
ATOM 1079 N N . GLY A 1 134 ? -12.109 1.762 21.359 1 34.25 134 GLY A N 1
ATOM 1080 C CA . GLY A 1 134 ? -10.953 1.848 20.484 1 34.25 134 GLY A CA 1
ATOM 1081 C C . GLY A 1 134 ? -9.711 1.204 21.062 1 34.25 134 GLY A C 1
ATOM 1082 O O . GLY A 1 134 ? -8.586 1.497 20.641 1 34.25 134 GLY A O 1
ATOM 1083 N N . THR A 1 135 ? -9.797 0.894 22.281 1 31.8 135 THR A N 1
ATOM 1084 C CA . THR A 1 135 ? -8.586 0.407 22.938 1 31.8 135 THR A CA 1
ATOM 1085 C C . THR A 1 135 ? -7.965 -0.739 22.141 1 31.8 135 THR A C 1
ATOM 1087 O O . THR A 1 135 ? -6.992 -1.349 22.594 1 31.8 135 THR A O 1
ATOM 1090 N N . SER A 1 136 ? -8.781 -1.556 21.438 1 34.38 136 SER A N 1
ATOM 1091 C CA . SER A 1 136 ? -8.273 -2.914 21.266 1 34.38 136 SER A CA 1
ATOM 1092 C C . SER A 1 136 ? -7.043 -2.932 20.375 1 34.38 136 SER A C 1
ATOM 1094 O O . SER A 1 136 ? -7.086 -2.473 19.234 1 34.38 136 SER A O 1
ATOM 1096 N N . ASN A 1 137 ? -5.879 -2.842 20.844 1 39.09 137 ASN A N 1
ATOM 1097 C CA . ASN A 1 137 ? -4.523 -3.281 20.531 1 39.09 137 ASN A CA 1
ATOM 1098 C C . ASN A 1 137 ? -4.516 -4.348 19.438 1 39.09 137 ASN A C 1
ATOM 1100 O O . ASN A 1 137 ? -3.449 -4.793 19.016 1 39.09 137 ASN A O 1
ATOM 1104 N N . ASN A 1 138 ? -5.734 -4.977 19.219 1 40.31 138 ASN A N 1
ATOM 1105 C CA . ASN A 1 138 ? -5.898 -6.234 18.5 1 40.31 138 ASN A CA 1
ATOM 1106 C C . ASN A 1 138 ? -5.926 -6.02 16.984 1 40.31 138 ASN A C 1
ATOM 1108 O O . ASN A 1 138 ? -5.953 -6.98 16.219 1 40.31 138 ASN A O 1
ATOM 1112 N N . HIS A 1 139 ? -6.398 -4.828 16.547 1 47.94 139 HIS A N 1
ATOM 1113 C CA . HIS A 1 139 ? -6.461 -4.57 15.117 1 47.94 139 HIS A CA 1
ATOM 1114 C C . HIS A 1 139 ? -5.109 -4.801 14.453 1 47.94 139 HIS A C 1
ATOM 1116 O O . HIS A 1 139 ? -5.043 -5.215 13.297 1 47.94 139 HIS A O 1
ATOM 1122 N N . ARG A 1 140 ? -3.975 -4.492 15.305 1 58.66 140 ARG A N 1
ATOM 1123 C CA . ARG A 1 140 ? -2.572 -4.695 14.953 1 58.66 140 ARG A CA 1
ATOM 1124 C C . ARG A 1 140 ? -2.223 -6.176 14.922 1 58.66 140 ARG A C 1
ATOM 1126 O O . ARG A 1 140 ? -1.184 -6.562 14.383 1 58.66 140 ARG A O 1
ATOM 1133 N N . GLY A 1 141 ? -3.357 -6.859 15.273 1 75.19 141 GLY A N 1
ATOM 1134 C CA . GLY A 1 141 ? -2.996 -8.266 15.383 1 75.19 141 GLY A CA 1
ATOM 1135 C C . GLY A 1 141 ? -2.943 -8.969 14.039 1 75.19 141 GLY A C 1
ATOM 1136 O O . GLY A 1 141 ? -1.976 -9.672 13.734 1 75.19 141 GLY A O 1
ATOM 1137 N N . PHE A 1 142 ? -3.975 -8.672 13.148 1 86.19 142 PHE A N 1
ATOM 1138 C CA . PHE A 1 142 ? -4.059 -9.383 11.875 1 86.19 142 PHE A CA 1
ATOM 1139 C C . PHE A 1 142 ? -2.881 -9.031 10.977 1 86.19 142 PHE A C 1
ATOM 1141 O O . PHE A 1 142 ? -2.174 -9.922 10.5 1 86.19 142 PHE A O 1
ATOM 1148 N N . MET A 1 143 ? -2.639 -7.734 10.797 1 85.75 143 MET A N 1
ATOM 1149 C CA . MET A 1 143 ? -1.577 -7.312 9.883 1 85.75 143 MET A CA 1
ATOM 1150 C C . MET A 1 143 ? -0.205 -7.68 10.445 1 85.75 143 MET A C 1
ATOM 1152 O O . MET A 1 143 ? 0.713 -7.996 9.688 1 85.75 143 MET A O 1
ATOM 1156 N N . ARG A 1 144 ? -0.092 -7.582 11.734 1 86.44 144 ARG A N 1
ATOM 1157 C CA . ARG A 1 144 ? 1.158 -8.008 12.352 1 86.44 144 ARG A CA 1
ATOM 1158 C C . ARG A 1 144 ? 1.463 -9.469 12.031 1 86.44 144 ARG A C 1
ATOM 1160 O O . ARG A 1 144 ? 2.602 -9.812 11.711 1 86.44 144 ARG A O 1
ATOM 1167 N N . ARG A 1 145 ? 0.478 -10.273 12.133 1 90.19 145 ARG A N 1
ATOM 1168 C CA . ARG A 1 145 ? 0.645 -11.68 11.789 1 90.19 145 ARG A CA 1
ATOM 1169 C C . ARG A 1 145 ? 0.987 -11.852 10.312 1 90.19 145 ARG A C 1
ATOM 1171 O O . ARG A 1 145 ? 1.875 -12.625 9.961 1 90.19 145 ARG A O 1
ATOM 1178 N N . VAL A 1 146 ? 0.293 -11.109 9.508 1 91.81 146 VAL A N 1
ATOM 1179 C CA . VAL A 1 146 ? 0.534 -11.18 8.07 1 91.81 146 VAL A CA 1
ATOM 1180 C C . VAL A 1 146 ? 1.979 -10.789 7.77 1 91.81 146 VAL A C 1
ATOM 1182 O O . VAL A 1 146 ? 2.672 -11.477 7.02 1 91.81 146 VAL A O 1
ATOM 1185 N N . TRP A 1 147 ? 2.428 -9.711 8.352 1 91.81 147 TRP A N 1
ATOM 1186 C CA . TRP A 1 147 ? 3.797 -9.258 8.109 1 91.81 147 TRP A CA 1
ATOM 1187 C C . TRP A 1 147 ? 4.801 -10.25 8.688 1 91.81 147 TRP A C 1
ATOM 1189 O O . TRP A 1 147 ? 5.863 -10.477 8.109 1 91.81 147 TRP A O 1
ATOM 1199 N N . GLY A 1 148 ? 4.453 -10.805 9.859 1 92.94 148 GLY A N 1
ATOM 1200 C CA . GLY A 1 148 ? 5.305 -11.836 10.438 1 92.94 148 GLY A CA 1
ATOM 1201 C C . GLY A 1 148 ? 5.5 -13.031 9.523 1 92.94 148 GLY A C 1
ATOM 1202 O O . GLY A 1 148 ? 6.543 -13.688 9.562 1 92.94 148 GLY A O 1
ATOM 1203 N N . MET A 1 149 ? 4.566 -13.297 8.688 1 93.38 149 MET A N 1
ATOM 1204 C CA . MET A 1 149 ? 4.605 -14.422 7.754 1 93.38 149 MET A CA 1
ATOM 1205 C C . MET A 1 149 ? 5.398 -14.055 6.5 1 93.38 149 MET A C 1
ATOM 1207 O O . MET A 1 149 ? 5.848 -14.938 5.77 1 93.38 149 MET A O 1
ATOM 1211 N N . ASN A 1 150 ? 5.59 -12.734 6.254 1 95.31 150 ASN A N 1
ATOM 1212 C CA . ASN A 1 150 ? 6.07 -12.352 4.93 1 95.31 150 ASN A CA 1
ATOM 1213 C C . ASN A 1 150 ? 7.391 -11.594 5.008 1 95.31 150 ASN A C 1
ATOM 1215 O O . ASN A 1 150 ? 8.047 -11.375 3.99 1 95.31 150 ASN A O 1
ATOM 1219 N N . ILE A 1 151 ? 7.777 -11.195 6.176 1 97.12 151 ILE A N 1
ATOM 1220 C CA . ILE A 1 151 ? 9.023 -10.461 6.363 1 97.12 151 ILE A CA 1
ATOM 1221 C C . ILE A 1 151 ? 9.961 -11.25 7.273 1 97.12 151 ILE A C 1
ATOM 1223 O O . ILE A 1 151 ? 9.539 -11.766 8.312 1 97.12 151 ILE A O 1
ATOM 1227 N N . GLU A 1 152 ? 11.172 -11.398 6.883 1 97.69 152 GLU A N 1
ATOM 1228 C CA . GLU A 1 152 ? 12.234 -11.961 7.707 1 97.69 152 GLU A CA 1
ATOM 1229 C C . GLU A 1 152 ? 13.398 -10.984 7.859 1 97.69 152 GLU A C 1
ATOM 1231 O O . GLU A 1 152 ? 13.914 -10.469 6.863 1 97.69 152 GLU A O 1
ATOM 1236 N N . VAL A 1 153 ? 13.719 -10.695 9.062 1 97.44 153 VAL A N 1
ATOM 1237 C CA . VAL A 1 153 ? 14.852 -9.82 9.336 1 97.44 153 VAL A CA 1
ATOM 1238 C C . VAL A 1 153 ? 16.125 -10.656 9.445 1 97.44 153 VAL A C 1
ATOM 1240 O O . VAL A 1 153 ? 16.172 -11.648 10.18 1 97.44 153 VAL A O 1
ATOM 1243 N N . MET A 1 154 ? 17.125 -10.289 8.664 1 98 154 MET A N 1
ATOM 1244 C CA . MET A 1 154 ? 18.359 -11.086 8.656 1 98 154 MET A CA 1
ATOM 1245 C C . MET A 1 154 ? 19.562 -10.227 8.305 1 98 154 MET A C 1
ATOM 1247 O O . MET A 1 154 ? 19.406 -9.117 7.777 1 98 154 MET A O 1
ATOM 1251 N N . GLU A 1 155 ? 20.703 -10.734 8.633 1 97.81 155 GLU A N 1
ATOM 1252 C CA . GLU A 1 155 ? 21.969 -10.102 8.25 1 97.81 155 GLU A CA 1
ATOM 1253 C C . GLU A 1 155 ? 22.5 -10.68 6.945 1 97.81 155 GLU A C 1
ATOM 1255 O O . GLU A 1 155 ? 22.469 -11.891 6.734 1 97.81 155 GLU A O 1
ATOM 1260 N N . LEU A 1 156 ? 22.875 -9.805 6.051 1 97.88 156 LEU A N 1
ATOM 1261 C CA . LEU A 1 156 ? 23.562 -10.203 4.828 1 97.88 156 LEU A CA 1
ATOM 1262 C C . LEU A 1 156 ? 25.031 -9.758 4.859 1 97.88 156 LEU A C 1
ATOM 1264 O O . LEU A 1 156 ? 25.344 -8.68 5.383 1 97.88 156 LEU A O 1
ATOM 1268 N N . PRO A 1 157 ? 25.969 -10.578 4.34 1 97.06 157 PRO A N 1
ATOM 1269 C CA . PRO A 1 157 ? 27.359 -10.133 4.176 1 97.06 157 PRO A CA 1
ATOM 1270 C C . PRO A 1 157 ? 27.531 -9.133 3.031 1 97.06 157 PRO A C 1
ATOM 1272 O O . PRO A 1 157 ? 26.672 -9.07 2.137 1 97.06 157 PRO A O 1
ATOM 1275 N N . SER A 1 158 ? 28.609 -8.328 3.174 1 97.5 158 SER A N 1
ATOM 1276 C CA . SER A 1 158 ? 28.984 -7.531 2.012 1 97.5 158 SER A CA 1
ATOM 1277 C C . SER A 1 158 ? 29.375 -8.422 0.835 1 97.5 158 SER A C 1
ATOM 1279 O O . SER A 1 158 ? 29.766 -9.57 1.023 1 97.5 158 SER A O 1
ATOM 1281 N N . CYS A 1 159 ? 29.203 -7.902 -0.364 1 96.44 159 CYS A N 1
ATOM 1282 C CA . CYS A 1 159 ? 29.625 -8.656 -1.538 1 96.44 159 CYS A CA 1
ATOM 1283 C C . CYS A 1 159 ? 30.094 -7.727 -2.652 1 96.44 159 CYS A C 1
ATOM 1285 O O . CYS A 1 159 ? 29.672 -6.57 -2.711 1 96.44 159 CYS A O 1
ATOM 1287 N N . ASN A 1 160 ? 31 -8.266 -3.432 1 96.19 160 ASN A N 1
ATOM 1288 C CA . ASN A 1 160 ? 31.438 -7.566 -4.637 1 96.19 160 ASN A CA 1
ATOM 1289 C C . ASN A 1 160 ? 30.594 -7.957 -5.844 1 96.19 160 ASN A C 1
ATOM 1291 O O . ASN A 1 160 ? 30.234 -9.125 -6.008 1 96.19 160 ASN A O 1
ATOM 1295 N N . VAL A 1 161 ? 30.281 -6.891 -6.688 1 97 161 VAL A N 1
ATOM 1296 C CA . VAL A 1 161 ? 29.438 -7.207 -7.84 1 97 161 VAL A CA 1
ATOM 1297 C C . VAL A 1 161 ? 30 -6.52 -9.086 1 97 161 VAL A C 1
ATOM 1299 O O . VAL A 1 161 ? 30.672 -5.488 -8.984 1 97 161 VAL A O 1
ATOM 1302 N N . ALA A 1 162 ? 29.797 -7.129 -10.18 1 96.25 162 ALA A N 1
ATOM 1303 C CA . ALA A 1 162 ? 29.797 -6.469 -11.484 1 96.25 162 ALA A CA 1
ATOM 1304 C C . ALA A 1 162 ? 28.406 -6.004 -11.867 1 96.25 162 ALA A C 1
ATOM 1306 O O . ALA A 1 162 ? 27.406 -6.656 -11.531 1 96.25 162 ALA A O 1
ATOM 1307 N N . TYR A 1 163 ? 28.344 -4.863 -12.508 1 96.88 163 TYR A N 1
ATOM 1308 C CA . TYR A 1 163 ? 26.984 -4.41 -12.789 1 96.88 163 TYR A CA 1
ATOM 1309 C C . TYR A 1 163 ? 26.922 -3.65 -14.109 1 96.88 163 TYR A C 1
ATOM 1311 O O . TYR A 1 163 ? 27.938 -3.16 -14.602 1 96.88 163 TYR A O 1
ATOM 1319 N N . VAL A 1 164 ? 25.828 -3.691 -14.766 1 97.38 164 VAL A N 1
ATOM 1320 C CA . VAL A 1 164 ? 25.438 -2.916 -15.938 1 97.38 164 VAL A CA 1
ATOM 1321 C C . VAL A 1 164 ? 24.312 -1.96 -15.586 1 97.38 164 VAL A C 1
ATOM 1323 O O . VAL A 1 164 ? 23.375 -2.336 -14.875 1 97.38 164 VAL A O 1
ATOM 1326 N N . THR A 1 165 ? 24.406 -0.753 -16.047 1 97.25 165 THR A N 1
ATOM 1327 C CA . THR A 1 165 ? 23.422 0.267 -15.719 1 97.25 165 THR A CA 1
ATOM 1328 C C . THR A 1 165 ? 22.359 0.357 -16.812 1 97.25 165 THR A C 1
ATOM 1330 O O . THR A 1 165 ? 22.672 0.289 -18 1 97.25 165 THR A O 1
ATOM 1333 N N . HIS A 1 166 ? 21.141 0.39 -16.422 1 97.56 166 HIS A N 1
ATOM 1334 C CA . HIS A 1 166 ? 19.984 0.708 -17.25 1 97.56 166 HIS A CA 1
ATOM 1335 C C . HIS A 1 166 ? 19.422 2.08 -16.906 1 97.56 166 HIS A C 1
ATOM 1337 O O . HIS A 1 166 ? 19.25 2.406 -15.727 1 97.56 166 HIS A O 1
ATOM 1343 N N . VAL A 1 167 ? 19.203 2.936 -17.891 1 96.69 167 VAL A N 1
ATOM 1344 C CA . VAL A 1 167 ? 18.469 4.184 -17.719 1 96.69 167 VAL A CA 1
ATOM 1345 C C . VAL A 1 167 ? 17.188 4.148 -18.547 1 96.69 167 VAL A C 1
ATOM 1347 O O . VAL A 1 167 ? 17.234 4 -19.781 1 96.69 167 VAL A O 1
ATOM 1350 N N . GLY A 1 168 ? 16.062 4.18 -17.938 1 95.5 168 GLY A N 1
ATOM 1351 C CA . GLY A 1 168 ? 14.766 4.051 -18.578 1 95.5 168 GLY A CA 1
ATOM 1352 C C . GLY A 1 168 ? 13.734 3.355 -17.703 1 95.5 168 GLY A C 1
ATOM 1353 O O . GLY A 1 168 ? 13.891 3.287 -16.484 1 95.5 168 GLY A O 1
ATOM 1354 N N . SER A 1 169 ? 12.695 2.916 -18.328 1 93.88 169 SER A N 1
ATOM 1355 C CA . SER A 1 169 ? 11.594 2.285 -17.609 1 93.88 169 SER A CA 1
ATOM 1356 C C . SER A 1 169 ? 12.055 1.046 -16.859 1 93.88 169 SER A C 1
ATOM 1358 O O . SER A 1 169 ? 12.844 0.254 -17.391 1 93.88 169 SER A O 1
ATOM 1360 N N . TYR A 1 170 ? 11.602 0.883 -15.617 1 94.38 170 TYR A N 1
ATOM 1361 C CA . TYR A 1 170 ? 11.891 -0.318 -14.844 1 94.38 170 TYR A CA 1
ATOM 1362 C C . TYR A 1 170 ? 11.266 -1.548 -15.492 1 94.38 170 TYR A C 1
ATOM 1364 O O . TYR A 1 170 ? 11.594 -2.682 -15.133 1 94.38 170 TYR A O 1
ATOM 1372 N N . LEU A 1 171 ? 10.391 -1.367 -16.469 1 91.88 171 LEU A N 1
ATOM 1373 C CA . LEU A 1 171 ? 9.805 -2.479 -17.219 1 91.88 171 LEU A CA 1
ATOM 1374 C C . LEU A 1 171 ? 10.734 -2.936 -18.328 1 91.88 171 LEU A C 1
ATOM 1376 O O . LEU A 1 171 ? 10.516 -3.986 -18.938 1 91.88 171 LEU A O 1
ATOM 1380 N N . ASP A 1 172 ? 11.844 -2.191 -18.578 1 93.75 172 ASP A N 1
ATOM 1381 C CA . ASP A 1 172 ? 12.758 -2.492 -19.672 1 93.75 172 ASP A CA 1
ATOM 1382 C C . ASP A 1 172 ? 14.133 -2.906 -19.141 1 93.75 172 ASP A C 1
ATOM 1384 O O . ASP A 1 172 ? 15.125 -2.865 -19.859 1 93.75 172 ASP A O 1
ATOM 1388 N N . THR A 1 173 ? 14.195 -3.328 -17.953 1 95.69 173 THR A N 1
ATOM 1389 C CA . THR A 1 173 ? 15.469 -3.648 -17.328 1 95.69 173 THR A CA 1
ATOM 1390 C C . THR A 1 173 ? 16.094 -4.895 -17.969 1 95.69 173 THR A C 1
ATOM 1392 O O . THR A 1 173 ? 17.266 -5.188 -17.75 1 95.69 173 THR A O 1
ATOM 1395 N N . TYR A 1 174 ? 15.289 -5.645 -18.766 1 94.38 174 TYR A N 1
ATOM 1396 C CA . TYR A 1 174 ? 15.789 -6.848 -19.422 1 94.38 174 TYR A CA 1
ATOM 1397 C C . TYR A 1 174 ? 16.969 -6.527 -20.328 1 94.38 174 TYR A C 1
ATOM 1399 O O . TYR A 1 174 ? 17.812 -7.391 -20.594 1 94.38 174 TYR A O 1
ATOM 1407 N N . LYS A 1 175 ? 17.094 -5.273 -20.781 1 94.88 175 LYS A N 1
ATOM 1408 C CA . LYS A 1 175 ? 18.219 -4.863 -21.625 1 94.88 175 LYS A CA 1
ATOM 1409 C C . LYS A 1 175 ? 19.531 -4.953 -20.844 1 94.88 175 LYS A C 1
ATOM 1411 O O . LYS A 1 175 ? 20.516 -5.5 -21.344 1 94.88 175 LYS A O 1
ATOM 1416 N N . ALA A 1 176 ? 19.547 -4.398 -19.641 1 96.94 176 ALA A N 1
ATOM 1417 C CA . ALA A 1 176 ? 20.734 -4.469 -18.797 1 96.94 176 ALA A CA 1
ATOM 1418 C C . ALA A 1 176 ? 21.031 -5.91 -18.391 1 96.94 176 ALA A C 1
ATOM 1420 O O . ALA A 1 176 ? 22.188 -6.332 -18.359 1 96.94 176 ALA A O 1
ATOM 1421 N N . TRP A 1 177 ? 20 -6.652 -18.078 1 97 177 TRP A N 1
ATOM 1422 C CA . TRP A 1 177 ? 20.172 -8.055 -17.703 1 97 177 TRP A CA 1
ATOM 1423 C C . TRP A 1 177 ? 20.734 -8.867 -18.859 1 97 177 TRP A C 1
ATOM 1425 O O . TRP A 1 177 ? 21.531 -9.789 -18.656 1 97 177 TRP A O 1
ATOM 1435 N N . GLY A 1 178 ? 20.25 -8.539 -20.109 1 95.69 178 GLY A N 1
ATOM 1436 C CA . GLY A 1 178 ? 20.812 -9.195 -21.281 1 95.69 178 GLY A CA 1
ATOM 1437 C C . GLY A 1 178 ? 22.312 -8.984 -21.422 1 95.69 178 GLY A C 1
ATOM 1438 O O . GLY A 1 178 ? 23.062 -9.938 -21.625 1 95.69 178 GLY A O 1
ATOM 1439 N N . THR A 1 179 ? 22.703 -7.742 -21.266 1 96 179 THR A N 1
ATOM 1440 C CA . THR A 1 179 ? 24.125 -7.383 -21.359 1 96 179 THR A CA 1
ATOM 1441 C C . THR A 1 179 ? 24.922 -8.047 -20.25 1 96 179 THR A C 1
ATOM 1443 O O . THR A 1 179 ? 25.953 -8.68 -20.516 1 96 179 THR A O 1
ATOM 1446 N N . LEU A 1 180 ? 24.422 -7.98 -19.062 1 96.38 180 LEU A N 1
ATOM 1447 C CA . LEU A 1 180 ? 25.125 -8.562 -17.922 1 96.38 180 LEU A CA 1
ATOM 1448 C C . LEU A 1 180 ? 25.172 -10.078 -18.031 1 96.38 180 LEU A C 1
ATOM 1450 O O . LEU A 1 180 ? 26.172 -10.703 -17.672 1 96.38 180 LEU A O 1
ATOM 1454 N N . GLY A 1 181 ? 24.062 -10.594 -18.438 1 95.19 181 GLY A N 1
ATOM 1455 C CA . GLY A 1 181 ? 23.984 -12.039 -18.594 1 95.19 181 GLY A CA 1
ATOM 1456 C C . GLY A 1 181 ? 25.016 -12.594 -19.547 1 95.19 181 GLY A C 1
ATOM 1457 O O . GLY A 1 181 ? 25.672 -13.602 -19.25 1 95.19 181 GLY A O 1
ATOM 1458 N N . ALA A 1 182 ? 25.156 -11.969 -20.672 1 94.44 182 ALA A N 1
ATOM 1459 C CA . ALA A 1 182 ? 26.172 -12.391 -21.641 1 94.44 182 ALA A CA 1
ATOM 1460 C C . ALA A 1 182 ? 27.578 -12.297 -21.047 1 94.44 182 ALA A C 1
ATOM 1462 O O . ALA A 1 182 ? 28.375 -13.211 -21.219 1 94.44 182 ALA A O 1
ATOM 1463 N N . TRP A 1 183 ? 27.797 -11.234 -20.375 1 94.69 183 TRP A N 1
ATOM 1464 C CA . TRP A 1 183 ? 29.078 -11.039 -19.719 1 94.69 183 TRP A CA 1
ATOM 1465 C C . TRP A 1 183 ? 29.328 -12.109 -18.656 1 94.69 183 TRP A C 1
ATOM 1467 O O . TRP A 1 183 ? 30.422 -12.68 -18.594 1 94.69 183 TRP A O 1
ATOM 1477 N N . ALA A 1 184 ? 28.344 -12.367 -17.828 1 95.19 184 ALA A N 1
ATOM 1478 C CA . ALA A 1 184 ? 28.438 -13.352 -16.766 1 95.19 184 ALA A CA 1
ATOM 1479 C C . ALA A 1 184 ? 28.719 -14.742 -17.328 1 95.19 184 ALA A C 1
ATOM 1481 O O . ALA A 1 184 ? 29.531 -15.5 -16.766 1 95.19 184 ALA A O 1
ATOM 1482 N N . GLU A 1 185 ? 28.047 -14.977 -18.391 1 94.56 185 GLU A N 1
ATOM 1483 C CA . GLU A 1 185 ? 28.266 -16.266 -19.047 1 94.56 185 GLU A CA 1
ATOM 1484 C C . GLU A 1 185 ? 29.703 -16.422 -19.516 1 94.56 185 GLU A C 1
ATOM 1486 O O . GLU A 1 185 ? 30.312 -17.469 -19.344 1 94.56 185 GLU A O 1
ATOM 1491 N N . ASN A 1 186 ? 30.25 -15.43 -20.094 1 92.94 186 ASN A N 1
ATOM 1492 C CA . ASN A 1 186 ? 31.625 -15.43 -20.578 1 92.94 186 ASN A CA 1
ATOM 1493 C C . ASN A 1 186 ? 32.625 -15.609 -19.438 1 92.94 186 ASN A C 1
ATOM 1495 O O . ASN A 1 186 ? 33.75 -16.078 -19.656 1 92.94 186 ASN A O 1
ATOM 1499 N N . HIS A 1 187 ? 32.219 -15.234 -18.281 1 92.88 187 HIS A N 1
ATOM 1500 C CA . HIS A 1 187 ? 33.094 -15.344 -17.125 1 92.88 187 HIS A CA 1
ATOM 1501 C C . HIS A 1 187 ? 32.688 -16.516 -16.234 1 92.88 187 HIS A C 1
ATOM 1503 O O . HIS A 1 187 ? 33.188 -16.641 -15.109 1 92.88 187 HIS A O 1
ATOM 1509 N N . ARG A 1 188 ? 31.672 -17.359 -16.688 1 93.19 188 ARG A N 1
ATOM 1510 C CA . ARG A 1 188 ? 31.234 -18.594 -16.047 1 93.19 188 ARG A CA 1
ATOM 1511 C C . ARG A 1 188 ? 30.641 -18.297 -14.672 1 93.19 188 ARG A C 1
ATOM 1513 O O . ARG A 1 188 ? 30.969 -19 -13.703 1 93.19 188 ARG A O 1
ATOM 1520 N N . LEU A 1 189 ? 29.922 -17.25 -14.578 1 94.44 189 LEU A N 1
ATOM 1521 C CA . LEU A 1 189 ? 29.203 -16.891 -13.359 1 94.44 189 LEU A CA 1
ATOM 1522 C C . LEU A 1 189 ? 27.75 -17.344 -13.438 1 94.44 189 LEU A C 1
ATOM 1524 O O . LEU A 1 189 ? 27 -16.875 -14.281 1 94.44 189 LEU A O 1
ATOM 1528 N N . PHE A 1 190 ? 27.359 -18.344 -12.641 1 93.5 190 PHE A N 1
ATOM 1529 C CA . PHE A 1 190 ? 26.016 -18.906 -12.672 1 93.5 190 PHE A CA 1
ATOM 1530 C C . PHE A 1 190 ? 25.484 -19.125 -11.258 1 93.5 190 PHE A C 1
ATOM 1532 O O . PHE A 1 190 ? 26.266 -19.297 -10.32 1 93.5 190 PHE A O 1
ATOM 1539 N N . PRO A 1 191 ? 24.109 -19.047 -11.156 1 91.25 191 PRO A N 1
ATOM 1540 C CA . PRO A 1 191 ? 23.547 -19.562 -9.906 1 91.25 191 PRO A CA 1
ATOM 1541 C C . PRO A 1 191 ? 23.75 -21.062 -9.734 1 91.25 191 PRO A C 1
ATOM 1543 O O . PRO A 1 191 ? 23.859 -21.797 -10.727 1 91.25 191 PRO A O 1
ATOM 1546 N N . PRO A 1 192 ? 23.781 -21.484 -8.438 1 90.44 192 PRO A N 1
ATOM 1547 C CA . PRO A 1 192 ? 23.656 -20.75 -7.18 1 90.44 192 PRO A CA 1
ATOM 1548 C C . PRO A 1 192 ? 24.984 -20.156 -6.707 1 90.44 192 PRO A C 1
ATOM 1550 O O . PRO A 1 192 ? 25.031 -19.484 -5.68 1 90.44 192 PRO A O 1
ATOM 1553 N N . GLY A 1 193 ? 26.047 -20.453 -7.445 1 92.62 193 GLY A N 1
ATOM 1554 C CA . GLY A 1 193 ? 27.344 -19.938 -7.039 1 92.62 193 GLY A CA 1
ATOM 1555 C C . GLY A 1 193 ? 27.391 -18.422 -6.957 1 92.62 193 GLY A C 1
ATOM 1556 O O . GLY A 1 193 ? 28.062 -17.859 -6.098 1 92.62 193 GLY A O 1
ATOM 1557 N N . GLN A 1 194 ? 26.781 -17.812 -7.914 1 95.69 194 GLN A N 1
ATOM 1558 C CA . GLN A 1 194 ? 26.688 -16.359 -7.91 1 95.69 194 GLN A CA 1
ATOM 1559 C C . GLN A 1 194 ? 25.234 -15.906 -7.773 1 95.69 194 GLN A C 1
ATOM 1561 O O . GLN A 1 194 ? 24.312 -16.656 -8.078 1 95.69 194 GLN A O 1
ATOM 1566 N N . GLN A 1 195 ? 25.125 -14.781 -7.262 1 97.38 195 GLN A N 1
ATOM 1567 C CA . GLN A 1 195 ? 23.812 -14.172 -7.082 1 97.38 195 GLN A CA 1
ATOM 1568 C C . GLN A 1 195 ? 23.609 -13.008 -8.047 1 97.38 195 GLN A C 1
ATOM 1570 O O . GLN A 1 195 ? 24.531 -12.234 -8.297 1 97.38 195 GLN A O 1
ATOM 1575 N N . PHE A 1 196 ? 22.469 -12.969 -8.641 1 98.31 196 PHE A N 1
ATOM 1576 C CA . PHE A 1 196 ? 22.062 -11.859 -9.484 1 98.31 196 PHE A CA 1
ATOM 1577 C C . PHE A 1 196 ? 21.172 -10.891 -8.719 1 98.31 196 PHE A C 1
ATOM 1579 O O . PHE A 1 196 ? 20.156 -11.297 -8.148 1 98.31 196 PHE A O 1
ATOM 1586 N N . ILE A 1 197 ? 21.594 -9.617 -8.68 1 98.69 197 ILE A N 1
ATOM 1587 C CA . ILE A 1 197 ? 21 -8.648 -7.773 1 98.69 197 ILE A CA 1
ATOM 1588 C C . ILE A 1 197 ? 20.641 -7.371 -8.539 1 98.69 197 ILE A C 1
ATOM 1590 O O . ILE A 1 197 ? 21.5 -6.777 -9.195 1 98.69 197 ILE A O 1
ATOM 1594 N N . GLY A 1 198 ? 19.375 -7.008 -8.492 1 98.5 198 GLY A N 1
ATOM 1595 C CA . GLY A 1 198 ? 18.969 -5.723 -9.039 1 98.5 198 GLY A CA 1
ATOM 1596 C C . GLY A 1 198 ? 18.953 -4.613 -8.008 1 98.5 198 GLY A C 1
ATOM 1597 O O . GLY A 1 198 ? 18.734 -4.859 -6.82 1 98.5 198 GLY A O 1
ATOM 1598 N N . ILE A 1 199 ? 19.203 -3.404 -8.445 1 98.12 199 ILE A N 1
ATOM 1599 C CA . ILE A 1 199 ? 19.109 -2.211 -7.609 1 98.12 199 ILE A CA 1
ATOM 1600 C C . ILE A 1 199 ? 18.312 -1.131 -8.344 1 98.12 199 ILE A C 1
ATOM 1602 O O . ILE A 1 199 ? 18.781 -0.594 -9.352 1 98.12 199 ILE A O 1
ATOM 1606 N N . SER A 1 200 ? 17.109 -0.871 -7.863 1 96.81 200 SER A N 1
ATOM 1607 C CA . SER A 1 200 ? 16.344 0.274 -8.344 1 96.81 200 SER A CA 1
ATOM 1608 C C . SER A 1 200 ? 16.781 1.562 -7.656 1 96.81 200 SER A C 1
ATOM 1610 O O . SER A 1 200 ? 16.375 1.832 -6.523 1 96.81 200 SER A O 1
ATOM 1612 N N . LEU A 1 201 ? 17.484 2.414 -8.344 1 95.25 201 LEU A N 1
ATOM 1613 C CA . LEU A 1 201 ? 18.156 3.557 -7.723 1 95.25 201 LEU A CA 1
ATOM 1614 C C . LEU A 1 201 ? 17.172 4.719 -7.547 1 95.25 201 LEU A C 1
ATOM 1616 O O . LEU A 1 201 ? 17.375 5.574 -6.684 1 95.25 201 LEU A O 1
ATOM 1620 N N . ASP A 1 202 ? 16.125 4.723 -8.359 1 92.12 202 ASP A N 1
ATOM 1621 C CA . ASP A 1 202 ? 15.188 5.844 -8.328 1 92.12 202 ASP A CA 1
ATOM 1622 C C . ASP A 1 202 ? 13.766 5.363 -8.031 1 92.12 202 ASP A C 1
ATOM 1624 O O . ASP A 1 202 ? 13.453 4.188 -8.219 1 92.12 202 ASP A O 1
ATOM 1628 N N . ASN A 1 203 ? 13.023 6.234 -7.434 1 88.44 203 ASN A N 1
ATOM 1629 C CA . ASN A 1 203 ? 11.594 6.016 -7.266 1 88.44 203 ASN A CA 1
ATOM 1630 C C . ASN A 1 203 ? 10.805 6.469 -8.492 1 88.44 203 ASN A C 1
ATOM 1632 O O . ASN A 1 203 ? 10.789 7.66 -8.812 1 88.44 203 ASN A O 1
ATOM 1636 N N . PRO A 1 204 ? 10.188 5.547 -9.141 1 87.69 204 PRO A N 1
ATOM 1637 C CA . PRO A 1 204 ? 9.484 5.906 -10.375 1 87.69 204 PRO A CA 1
ATOM 1638 C C . PRO A 1 204 ? 8.273 6.797 -10.133 1 87.69 204 PRO A C 1
ATOM 1640 O O . PRO A 1 204 ? 7.68 7.316 -11.078 1 87.69 204 PRO A O 1
ATOM 1643 N N . GLY A 1 205 ? 7.922 6.988 -8.891 1 76.69 205 GLY A N 1
ATOM 1644 C CA . GLY A 1 205 ? 6.883 7.949 -8.555 1 76.69 205 GLY A CA 1
ATOM 1645 C C . GLY A 1 205 ? 7.375 9.383 -8.539 1 76.69 205 GLY A C 1
ATOM 1646 O O . GLY A 1 205 ? 6.574 10.32 -8.492 1 76.69 205 GLY A O 1
ATOM 1647 N N . VAL A 1 206 ? 8.672 9.57 -8.617 1 78.25 206 VAL A N 1
ATOM 1648 C CA . VAL A 1 206 ? 9.258 10.898 -8.492 1 78.25 206 VAL A CA 1
ATOM 1649 C C . VAL A 1 206 ? 10.109 11.203 -9.719 1 78.25 206 VAL A C 1
ATOM 1651 O O . VAL A 1 206 ? 10.18 12.359 -10.156 1 78.25 206 VAL A O 1
ATOM 1654 N N . VAL A 1 207 ? 10.727 10.203 -10.172 1 84.94 207 VAL A N 1
ATOM 1655 C CA . VAL A 1 207 ? 11.594 10.352 -11.336 1 84.94 207 VAL A CA 1
ATOM 1656 C C . VAL A 1 207 ? 10.859 9.883 -12.594 1 84.94 207 VAL A C 1
ATOM 1658 O O . VAL A 1 207 ? 10.18 8.852 -12.57 1 84.94 207 VAL A O 1
ATOM 1661 N N . ASP A 1 208 ? 11.023 10.68 -13.602 1 86.75 208 ASP A N 1
ATOM 1662 C CA . ASP A 1 208 ? 10.445 10.273 -14.883 1 86.75 208 ASP A CA 1
ATOM 1663 C C . ASP A 1 208 ? 10.898 8.867 -15.266 1 86.75 208 ASP A C 1
ATOM 1665 O O . ASP A 1 208 ? 12.062 8.516 -15.078 1 86.75 208 ASP A O 1
ATOM 1669 N N . GLU A 1 209 ? 9.906 8.203 -15.766 1 88 209 GLU A N 1
ATOM 1670 C CA . GLU A 1 209 ? 10.117 6.801 -16.109 1 88 209 GLU A CA 1
ATOM 1671 C C . GLU A 1 209 ? 11.352 6.625 -16.984 1 88 209 GLU A C 1
ATOM 1673 O O . GLU A 1 209 ? 12.102 5.664 -16.828 1 88 209 GLU A O 1
ATOM 1678 N N . ASP A 1 210 ? 11.602 7.523 -17.906 1 90.94 210 ASP A N 1
ATOM 1679 C CA . ASP A 1 210 ? 12.711 7.422 -18.844 1 90.94 210 ASP A CA 1
ATOM 1680 C C . ASP A 1 210 ? 14.039 7.758 -18.172 1 90.94 210 ASP A C 1
ATOM 1682 O O . ASP A 1 210 ? 15.109 7.465 -18.719 1 90.94 210 ASP A O 1
ATOM 1686 N N . GLY A 1 211 ? 14 8.375 -17.016 1 93.25 211 GLY A N 1
ATOM 1687 C CA . GLY A 1 211 ? 15.211 8.781 -16.328 1 93.25 211 GLY A CA 1
ATOM 1688 C C . GLY A 1 211 ? 15.547 7.891 -15.141 1 93.25 211 GLY A C 1
ATOM 1689 O O . GLY A 1 211 ? 16.531 8.125 -14.445 1 93.25 211 GLY A O 1
ATOM 1690 N N . CYS A 1 212 ? 14.727 6.844 -14.953 1 94.81 212 CYS A N 1
ATOM 1691 C CA . CYS A 1 212 ? 14.961 5.961 -13.812 1 94.81 212 CYS A CA 1
ATOM 1692 C C . CYS A 1 212 ? 16.219 5.121 -14.023 1 94.81 212 CYS A C 1
ATOM 1694 O O . CYS A 1 212 ? 16.422 4.562 -15.109 1 94.81 212 CYS A O 1
ATOM 1696 N N . ARG A 1 213 ? 17.078 5.07 -13.023 1 96.62 213 ARG A N 1
ATOM 1697 C CA . ARG A 1 213 ? 18.328 4.316 -13.078 1 96.62 213 ARG A CA 1
ATOM 1698 C C . ARG A 1 213 ? 18.188 2.975 -12.367 1 96.62 213 ARG A C 1
ATOM 1700 O O . ARG A 1 213 ? 17.594 2.893 -11.297 1 96.62 213 ARG A O 1
ATOM 1707 N N . TYR A 1 214 ? 18.688 1.947 -12.984 1 97.94 214 TYR A N 1
ATOM 1708 C CA . TYR A 1 214 ? 18.688 0.572 -12.492 1 97.94 214 TYR A CA 1
ATOM 1709 C C . TYR A 1 214 ? 20.047 -0.08 -12.719 1 97.94 214 TYR A C 1
ATOM 1711 O O . TYR A 1 214 ? 20.688 0.15 -13.742 1 97.94 214 TYR A O 1
ATOM 1719 N N . GLU A 1 215 ? 20.5 -0.803 -11.742 1 98.06 215 GLU A N 1
ATOM 1720 C CA . GLU A 1 215 ? 21.719 -1.576 -11.898 1 98.06 215 GLU A CA 1
ATOM 1721 C C . GLU A 1 215 ? 21.438 -3.074 -11.82 1 98.06 215 GLU A C 1
ATOM 1723 O O . GLU A 1 215 ? 20.922 -3.562 -10.82 1 98.06 215 GLU A O 1
ATOM 1728 N N . ALA A 1 216 ? 21.703 -3.781 -12.898 1 98.44 216 ALA A N 1
ATOM 1729 C CA . ALA A 1 216 ? 21.766 -5.242 -12.883 1 98.44 216 ALA A CA 1
ATOM 1730 C C . ALA A 1 216 ? 23.141 -5.727 -12.43 1 98.44 216 ALA A C 1
ATOM 1732 O O . ALA A 1 216 ? 24.156 -5.414 -13.055 1 98.44 216 ALA A O 1
ATOM 1733 N N . CYS A 1 217 ? 23.094 -6.488 -11.375 1 98.19 217 CYS A N 1
ATOM 1734 C CA . CYS A 1 217 ? 24.375 -6.875 -10.781 1 98.19 217 CYS A CA 1
ATOM 1735 C C . CYS A 1 217 ? 24.516 -8.391 -10.734 1 98.19 217 CYS A C 1
ATOM 1737 O O . CYS A 1 217 ? 23.516 -9.109 -10.68 1 98.19 217 CYS A O 1
ATOM 1739 N N . VAL A 1 218 ? 25.734 -8.875 -10.727 1 97.81 218 VAL A N 1
ATOM 1740 C CA . VAL A 1 218 ? 26.078 -10.258 -10.398 1 97.81 218 VAL A CA 1
ATOM 1741 C C . VAL A 1 218 ? 27.281 -10.273 -9.453 1 97.81 218 VAL A C 1
ATOM 1743 O O . VAL A 1 218 ? 28.219 -9.492 -9.617 1 97.81 218 VAL A O 1
ATOM 1746 N N . THR A 1 219 ? 27.125 -11.094 -8.391 1 97.56 219 THR A N 1
ATOM 1747 C CA . THR A 1 219 ? 28.266 -11.211 -7.488 1 97.56 219 THR A CA 1
ATOM 1748 C C . THR A 1 219 ? 29.484 -11.773 -8.219 1 97.56 219 THR A C 1
ATOM 1750 O O . THR A 1 219 ? 29.344 -12.586 -9.141 1 97.56 219 THR A O 1
ATOM 1753 N N . VAL A 1 220 ? 30.688 -11.305 -7.805 1 95.25 220 VAL A N 1
ATOM 1754 C CA . VAL A 1 220 ? 31.922 -11.75 -8.438 1 95.25 220 VAL A CA 1
ATOM 1755 C C . VAL A 1 220 ? 32.938 -12.164 -7.363 1 95.25 220 VAL A C 1
ATOM 1757 O O . VAL A 1 220 ? 32.969 -11.578 -6.277 1 95.25 220 VAL A O 1
ATOM 1760 N N . PRO A 1 221 ? 33.719 -13.156 -7.672 1 91.31 221 PRO A N 1
ATOM 1761 C CA . PRO A 1 221 ? 34.812 -13.469 -6.785 1 91.31 221 PRO A CA 1
ATOM 1762 C C . PRO A 1 221 ? 35.875 -12.367 -6.762 1 91.31 221 PRO A C 1
ATOM 1764 O O . PRO A 1 221 ? 35.969 -11.57 -7.699 1 91.31 221 PRO A O 1
ATOM 1767 N N . ASP A 1 222 ? 36.656 -12.336 -5.707 1 86.62 222 ASP A N 1
ATOM 1768 C CA . ASP A 1 222 ? 37.656 -11.305 -5.523 1 86.62 222 ASP A CA 1
ATOM 1769 C C . ASP A 1 222 ? 38.656 -11.312 -6.672 1 86.62 222 ASP A C 1
ATOM 1771 O O . ASP A 1 222 ? 39.188 -10.266 -7.062 1 86.62 222 ASP A O 1
ATOM 1775 N N . GLU A 1 223 ? 38.938 -12.422 -7.223 1 83.56 223 GLU A N 1
ATOM 1776 C CA . GLU A 1 223 ? 39.938 -12.578 -8.281 1 83.56 223 GLU A CA 1
ATOM 1777 C C . GLU A 1 223 ? 39.531 -11.836 -9.547 1 83.56 223 GLU A C 1
ATOM 1779 O O . GLU A 1 223 ? 40.375 -11.344 -10.297 1 83.56 223 GLU A O 1
ATOM 1784 N N . LEU A 1 224 ? 38.281 -11.719 -9.82 1 83.62 224 LEU A N 1
ATOM 1785 C CA . LEU A 1 224 ? 37.781 -11.078 -11.031 1 83.62 224 LEU A CA 1
ATOM 1786 C C . LEU A 1 224 ? 37.812 -9.562 -10.883 1 83.62 224 LEU A C 1
ATOM 1788 O O . LEU A 1 224 ? 37.906 -8.844 -11.875 1 83.62 224 LEU A O 1
ATOM 1792 N N . LEU A 1 225 ? 37.625 -9.094 -9.68 1 77.44 225 LEU A N 1
ATOM 1793 C CA . LEU A 1 225 ? 37.688 -7.656 -9.438 1 77.44 225 LEU A CA 1
ATOM 1794 C C . LEU A 1 225 ? 39.031 -7.09 -9.828 1 77.44 225 LEU A C 1
ATOM 1796 O O . LEU A 1 225 ? 39.125 -5.992 -10.383 1 77.44 225 LEU A O 1
ATOM 1800 N N . ALA A 1 226 ? 40.031 -7.84 -9.609 1 70.19 226 ALA A N 1
ATOM 1801 C CA . ALA A 1 226 ? 41.406 -7.438 -9.836 1 70.19 226 ALA A CA 1
ATOM 1802 C C . ALA A 1 226 ? 41.719 -7.379 -11.328 1 70.19 226 ALA A C 1
ATOM 1804 O O . ALA A 1 226 ? 42.562 -6.566 -11.766 1 70.19 226 ALA A O 1
ATOM 1805 N N . ALA A 1 227 ? 41.062 -8.102 -11.977 1 66.5 227 ALA A N 1
ATOM 1806 C CA . ALA A 1 227 ? 41.344 -8.219 -13.398 1 66.5 227 ALA A CA 1
ATOM 1807 C C . ALA A 1 227 ? 40.688 -7.09 -14.195 1 66.5 227 ALA A C 1
ATOM 1809 O O . ALA A 1 227 ? 41.125 -6.77 -15.305 1 66.5 227 ALA A O 1
ATOM 1810 N N . GLY A 1 228 ? 39.969 -6.16 -13.469 1 63.44 228 GLY A N 1
ATOM 1811 C CA . GLY A 1 228 ? 39.188 -5.137 -14.156 1 63.44 228 GLY A CA 1
ATOM 1812 C C . GLY A 1 228 ? 38.188 -5.707 -15.117 1 63.44 228 GLY A C 1
ATOM 1813 O O . GLY A 1 228 ? 38.156 -6.91 -15.383 1 63.44 228 GLY A O 1
ATOM 1814 N N . SER A 1 229 ? 37.094 -4.91 -15.445 1 60.91 229 SER A N 1
ATOM 1815 C CA . SER A 1 229 ? 36.094 -5.328 -16.438 1 60.91 229 SER A CA 1
ATOM 1816 C C . SER A 1 229 ? 36.594 -5.055 -17.844 1 60.91 229 SER A C 1
ATOM 1818 O O . SER A 1 229 ? 37.156 -4 -18.125 1 60.91 229 SER A O 1
ATOM 1820 N N . GLY A 1 230 ? 37.094 -6.016 -18.609 1 59.03 230 GLY A N 1
ATOM 1821 C CA . GLY A 1 230 ? 37.438 -5.809 -20.016 1 59.03 230 GLY A CA 1
ATOM 1822 C C . GLY A 1 230 ? 36.312 -5.199 -20.812 1 59.03 230 GLY A C 1
ATOM 1823 O O . GLY A 1 230 ? 36.469 -4.934 -22.016 1 59.03 230 GLY A O 1
ATOM 1824 N N . ASN A 1 231 ? 35.188 -5.047 -20.297 1 65.25 231 ASN A N 1
ATOM 1825 C CA . ASN A 1 231 ? 34 -4.547 -20.953 1 65.25 231 ASN A CA 1
ATOM 1826 C C . ASN A 1 231 ? 33.562 -3.186 -20.406 1 65.25 231 ASN A C 1
ATOM 1828 O O . ASN A 1 231 ? 33.375 -3.033 -19.203 1 65.25 231 ASN A O 1
ATOM 1832 N N . SER A 1 232 ? 33.531 -2.227 -21.359 1 74.44 232 SER A N 1
ATOM 1833 C CA . SER A 1 232 ? 33.25 -0.829 -21.047 1 74.44 232 SER A CA 1
ATOM 1834 C C . SER A 1 232 ? 31.875 -0.66 -20.453 1 74.44 232 SER A C 1
ATOM 1836 O O . SER A 1 232 ? 31.594 0.34 -19.781 1 74.44 232 SER A O 1
ATOM 1838 N N . GLN A 1 233 ? 31.078 -1.742 -20.609 1 87.38 233 GLN A N 1
ATOM 1839 C CA . GLN A 1 233 ? 29.703 -1.568 -20.156 1 87.38 233 GLN A CA 1
ATOM 1840 C C . GLN A 1 233 ? 29.5 -2.139 -18.75 1 87.38 233 GLN A C 1
ATOM 1842 O O . GLN A 1 233 ? 28.438 -1.975 -18.156 1 87.38 233 GLN A O 1
ATOM 1847 N N . VAL A 1 234 ? 30.578 -2.783 -18.281 1 93.25 234 VAL A N 1
ATOM 1848 C CA . VAL A 1 234 ? 30.438 -3.445 -16.984 1 93.25 234 VAL A CA 1
ATOM 1849 C C . VAL A 1 234 ? 31.344 -2.762 -15.953 1 93.25 234 VAL A C 1
ATOM 1851 O O . VAL A 1 234 ? 32.531 -2.561 -16.203 1 93.25 234 VAL A O 1
ATOM 1854 N N . ALA A 1 235 ? 30.734 -2.277 -14.93 1 94.06 235 ALA A N 1
ATOM 1855 C CA . ALA A 1 235 ? 31.453 -1.656 -13.82 1 94.06 235 ALA A CA 1
ATOM 1856 C C . ALA A 1 235 ? 31.375 -2.518 -12.562 1 94.06 235 ALA A C 1
ATOM 1858 O O . ALA A 1 235 ? 30.75 -3.586 -12.578 1 94.06 235 ALA A O 1
ATOM 1859 N N . TYR A 1 236 ? 32.188 -2.148 -11.578 1 94.06 236 TYR A N 1
ATOM 1860 C CA . TYR A 1 236 ? 32.281 -2.928 -10.352 1 94.06 236 TYR A CA 1
ATOM 1861 C C . TYR A 1 236 ? 31.953 -2.061 -9.141 1 94.06 236 TYR A C 1
ATOM 1863 O O . TYR A 1 236 ? 32.188 -0.852 -9.148 1 94.06 236 TYR A O 1
ATOM 1871 N N . GLN A 1 237 ? 31.312 -2.688 -8.133 1 94.31 237 GLN A N 1
ATOM 1872 C CA . GLN A 1 237 ? 31.094 -2.018 -6.855 1 94.31 237 GLN A CA 1
ATOM 1873 C C . GLN A 1 237 ? 30.953 -3.029 -5.723 1 94.31 237 GLN A C 1
ATOM 1875 O O . GLN A 1 237 ? 30.766 -4.223 -5.969 1 94.31 237 GLN A O 1
ATOM 1880 N N . MET A 1 238 ? 31.172 -2.525 -4.559 1 95.75 238 MET A N 1
ATOM 1881 C CA . MET A 1 238 ? 30.891 -3.314 -3.365 1 95.75 238 MET A CA 1
ATOM 1882 C C . MET A 1 238 ? 29.516 -2.971 -2.803 1 95.75 238 MET A C 1
ATOM 1884 O O . MET A 1 238 ? 29.156 -1.795 -2.689 1 95.75 238 MET A O 1
ATOM 1888 N N . LEU A 1 239 ? 28.672 -3.984 -2.559 1 97.31 239 LEU A N 1
ATOM 1889 C CA . LEU A 1 239 ? 27.406 -3.803 -1.854 1 97.31 239 LEU A CA 1
ATOM 1890 C C . LEU A 1 239 ? 27.578 -4.059 -0.36 1 97.31 239 LEU A C 1
ATOM 1892 O O . LEU A 1 239 ? 27.891 -5.172 0.053 1 97.31 239 LEU A O 1
ATOM 1896 N N . PRO A 1 240 ? 27.438 -2.992 0.408 1 97.12 240 PRO A N 1
ATOM 1897 C CA . PRO A 1 240 ? 27.625 -3.178 1.85 1 97.12 240 PRO A CA 1
ATOM 1898 C C . PRO A 1 240 ? 26.594 -4.133 2.457 1 97.12 240 PRO A C 1
ATOM 1900 O O . PRO A 1 240 ? 25.422 -4.117 2.066 1 97.12 240 PRO A O 1
ATOM 1903 N N . GLY A 1 241 ? 27.078 -5.008 3.395 1 97.25 241 GLY A N 1
ATOM 1904 C CA . GLY A 1 241 ? 26.188 -5.883 4.141 1 97.25 241 GLY A CA 1
ATOM 1905 C C . GLY A 1 241 ? 25.5 -5.184 5.297 1 97.25 241 GLY A C 1
ATOM 1906 O O . GLY A 1 241 ? 25.484 -3.953 5.367 1 97.25 241 GLY A O 1
ATOM 1907 N N . GLY A 1 242 ? 24.844 -5.984 6.164 1 97 242 GLY A N 1
ATOM 1908 C CA . GLY A 1 242 ? 24.125 -5.473 7.324 1 97 242 GLY A CA 1
ATOM 1909 C C . GLY A 1 242 ? 22.734 -6.074 7.48 1 97 242 GLY A C 1
ATOM 1910 O O . GLY A 1 242 ? 22.469 -7.156 6.965 1 97 242 GLY A O 1
ATOM 1911 N N . LEU A 1 243 ? 21.938 -5.348 8.297 1 97.5 243 LEU A N 1
ATOM 1912 C CA . LEU A 1 243 ? 20.609 -5.828 8.633 1 97.5 243 LEU A CA 1
ATOM 1913 C C . LEU A 1 243 ? 19.609 -5.465 7.535 1 97.5 243 LEU A C 1
ATOM 1915 O O . LEU A 1 243 ? 19.562 -4.316 7.082 1 97.5 243 LEU A O 1
ATOM 1919 N N . PHE A 1 244 ? 18.891 -6.527 7.078 1 98.12 244 PHE A N 1
ATOM 1920 C CA . PHE A 1 244 ? 17.891 -6.336 6.035 1 98.12 244 PHE A CA 1
ATOM 1921 C C . PHE A 1 244 ? 16.578 -6.984 6.426 1 98.12 244 PHE A C 1
ATOM 1923 O O . PHE A 1 244 ? 16.547 -7.945 7.199 1 98.12 244 PHE A O 1
ATOM 1930 N N . ALA A 1 245 ? 15.5 -6.426 6 1 97.81 245 ALA A N 1
ATOM 1931 C CA . ALA A 1 245 ? 14.203 -7.098 5.965 1 97.81 245 ALA A CA 1
ATOM 1932 C C . ALA A 1 245 ? 13.953 -7.738 4.602 1 97.81 245 ALA A C 1
ATOM 1934 O O . ALA A 1 245 ? 13.984 -7.059 3.572 1 97.81 245 ALA A O 1
ATOM 1935 N N . ARG A 1 246 ? 13.75 -9.016 4.586 1 98.5 246 ARG A N 1
ATOM 1936 C CA . ARG A 1 246 ? 13.523 -9.75 3.342 1 98.5 246 ARG A CA 1
ATOM 1937 C C . ARG A 1 246 ? 12.039 -9.953 3.086 1 98.5 246 ARG A C 1
ATOM 1939 O O . ARG A 1 246 ? 11.32 -10.453 3.953 1 98.5 246 ARG A O 1
ATOM 1946 N N . TYR A 1 247 ? 11.57 -9.531 1.96 1 97.88 247 TYR A N 1
ATOM 1947 C CA . TYR A 1 247 ? 10.227 -9.789 1.45 1 97.88 247 TYR A CA 1
ATOM 1948 C C . TYR A 1 247 ? 10.273 -10.664 0.203 1 97.88 247 TYR A C 1
ATOM 1950 O O . TYR A 1 247 ? 10.961 -10.336 -0.766 1 97.88 247 TYR A O 1
ATOM 1958 N N . LYS A 1 248 ? 9.547 -11.75 0.183 1 96.12 248 LYS A N 1
ATOM 1959 C CA . LYS A 1 248 ? 9.547 -12.68 -0.943 1 96.12 248 LYS A CA 1
ATOM 1960 C C . LYS A 1 248 ? 8.469 -12.312 -1.96 1 96.12 248 LYS A C 1
ATOM 1962 O O . LYS A 1 248 ? 7.289 -12.203 -1.611 1 96.12 248 LYS A O 1
ATOM 1967 N N . PHE A 1 249 ? 8.93 -12.141 -3.193 1 96.12 249 PHE A N 1
ATOM 1968 C CA . PHE A 1 249 ? 8.047 -11.773 -4.293 1 96.12 249 PHE A CA 1
ATOM 1969 C C . PHE A 1 249 ? 8.078 -12.836 -5.387 1 96.12 249 PHE A C 1
ATOM 1971 O O . PHE A 1 249 ? 9.148 -13.312 -5.77 1 96.12 249 PHE A O 1
ATOM 1978 N N . TYR A 1 250 ? 6.922 -13.258 -5.855 1 94.56 250 TYR A N 1
ATOM 1979 C CA . TYR A 1 250 ? 6.797 -14.148 -7.004 1 94.56 250 TYR A CA 1
ATOM 1980 C C . TYR A 1 250 ? 5.559 -13.812 -7.828 1 94.56 250 TYR A C 1
ATOM 1982 O O . TYR A 1 250 ? 4.453 -14.258 -7.504 1 94.56 250 TYR A O 1
ATOM 1990 N N . ASP A 1 251 ? 5.715 -13.062 -8.859 1 94.75 251 ASP A N 1
ATOM 1991 C CA . ASP A 1 251 ? 4.656 -12.594 -9.758 1 94.75 251 ASP A CA 1
ATOM 1992 C C . ASP A 1 251 ? 5.242 -11.906 -10.984 1 94.75 251 ASP A C 1
ATOM 1994 O O . ASP A 1 251 ? 6.457 -11.93 -11.203 1 94.75 251 ASP A O 1
ATOM 1998 N N . THR A 1 252 ? 4.352 -11.43 -11.852 1 93.56 252 THR A N 1
ATOM 1999 C CA . THR A 1 252 ? 4.828 -10.703 -13.023 1 93.56 252 THR A CA 1
ATOM 2000 C C . THR A 1 252 ? 5.555 -9.43 -12.609 1 93.56 252 THR A C 1
ATOM 2002 O O . THR A 1 252 ? 5.23 -8.828 -11.578 1 93.56 252 THR A O 1
ATOM 2005 N N . ILE A 1 253 ? 6.523 -9.078 -13.391 1 92.94 253 ILE A N 1
ATOM 2006 C CA . ILE A 1 253 ? 7.496 -8.055 -13.023 1 92.94 253 ILE A CA 1
ATOM 2007 C C . ILE A 1 253 ? 6.781 -6.727 -12.773 1 92.94 253 ILE A C 1
ATOM 2009 O O . ILE A 1 253 ? 7.188 -5.949 -11.906 1 92.94 253 ILE A O 1
ATOM 2013 N N . ASP A 1 254 ? 5.738 -6.434 -13.484 1 91.62 254 ASP A N 1
ATOM 2014 C CA . ASP A 1 254 ? 5.004 -5.184 -13.312 1 91.62 254 ASP A CA 1
ATOM 2015 C C . ASP A 1 254 ? 4.457 -5.055 -11.898 1 91.62 254 ASP A C 1
ATOM 2017 O O . ASP A 1 254 ? 4.379 -3.953 -11.352 1 91.62 254 ASP A O 1
ATOM 2021 N N . LYS A 1 255 ? 4.145 -6.156 -11.234 1 93.44 255 LYS A N 1
ATOM 2022 C CA . LYS A 1 255 ? 3.555 -6.145 -9.898 1 93.44 255 LYS A CA 1
ATOM 2023 C C . LYS A 1 255 ? 4.621 -5.914 -8.828 1 93.44 255 LYS A C 1
ATOM 2025 O O . LYS A 1 255 ? 4.297 -5.688 -7.664 1 93.44 255 LYS A O 1
ATOM 2030 N N . PHE A 1 256 ? 5.895 -5.906 -9.258 1 94.62 256 PHE A N 1
ATOM 2031 C CA . PHE A 1 256 ? 6.965 -5.727 -8.289 1 94.62 256 PHE A CA 1
ATOM 2032 C C . PHE A 1 256 ? 6.902 -4.336 -7.664 1 94.62 256 PHE A C 1
ATOM 2034 O O . PHE A 1 256 ? 7.367 -4.129 -6.543 1 94.62 256 PHE A O 1
ATOM 2041 N N . ALA A 1 257 ? 6.336 -3.389 -8.359 1 89.25 257 ALA A N 1
ATOM 2042 C CA . ALA A 1 257 ? 6.145 -2.041 -7.836 1 89.25 257 ALA A CA 1
ATOM 2043 C C . ALA A 1 257 ? 5.344 -2.068 -6.535 1 89.25 257 ALA A C 1
ATOM 2045 O O . ALA A 1 257 ? 5.598 -1.272 -5.629 1 89.25 257 ALA A O 1
ATOM 2046 N N . PHE A 1 258 ? 4.449 -3.025 -6.395 1 91.06 258 PHE A N 1
ATOM 2047 C CA . PHE A 1 258 ? 3.596 -3.113 -5.215 1 91.06 258 PHE A CA 1
ATOM 2048 C C . PHE A 1 258 ? 4.383 -3.621 -4.016 1 91.06 258 PHE A C 1
ATOM 2050 O O . PHE A 1 258 ? 4.031 -3.332 -2.869 1 91.06 258 PHE A O 1
ATOM 2057 N N . ALA A 1 259 ? 5.441 -4.383 -4.277 1 93.62 259 ALA A N 1
ATOM 2058 C CA . ALA A 1 259 ? 6.27 -4.902 -3.193 1 93.62 259 ALA A CA 1
ATOM 2059 C C . ALA A 1 259 ? 6.938 -3.768 -2.42 1 93.62 259 ALA A C 1
ATOM 2061 O O . ALA A 1 259 ? 6.91 -3.75 -1.187 1 93.62 259 ALA A O 1
ATOM 2062 N N . TYR A 1 260 ? 7.5 -2.777 -3.172 1 92.25 260 TYR A N 1
ATOM 2063 C CA . TYR A 1 260 ? 8.117 -1.619 -2.537 1 92.25 260 TYR A CA 1
ATOM 2064 C C . TYR A 1 260 ? 7.102 -0.849 -1.701 1 92.25 260 TYR A C 1
ATOM 2066 O O . TYR A 1 260 ? 7.375 -0.493 -0.553 1 92.25 260 TYR A O 1
ATOM 2074 N N . GLN A 1 261 ? 5.965 -0.653 -2.303 1 88.06 261 GLN A N 1
ATOM 2075 C CA . GLN A 1 261 ? 4.914 0.095 -1.621 1 88.06 261 GLN A CA 1
ATOM 2076 C C . GLN A 1 261 ? 4.488 -0.603 -0.333 1 88.06 261 GLN A C 1
ATOM 2078 O O . GLN A 1 261 ? 4.332 0.042 0.706 1 88.06 261 GLN A O 1
ATOM 2083 N N . SER A 1 262 ? 4.359 -1.89 -0.388 1 90.44 262 SER A N 1
ATOM 2084 C CA . SER A 1 262 ? 3.9 -2.678 0.751 1 90.44 262 SER A CA 1
ATOM 2085 C C . SER A 1 262 ? 4.926 -2.664 1.882 1 90.44 262 SER A C 1
ATOM 2087 O O . SER A 1 262 ? 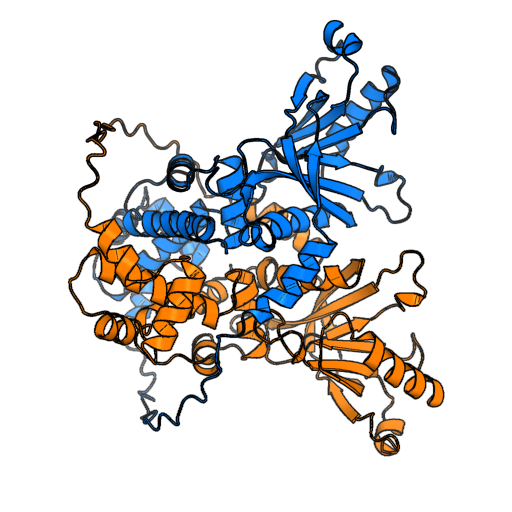4.574 -2.432 3.041 1 90.44 262 SER A O 1
ATOM 2089 N N . VAL A 1 263 ? 6.137 -2.85 1.544 1 93.25 263 VAL A N 1
ATOM 2090 C CA . VAL A 1 263 ? 7.152 -2.967 2.588 1 93.25 263 VAL A CA 1
ATOM 2091 C C . VAL A 1 263 ? 7.43 -1.595 3.195 1 93.25 263 VAL A C 1
ATOM 2093 O O . VAL A 1 263 ? 7.465 -1.446 4.418 1 93.25 263 VAL A O 1
ATOM 2096 N N . TYR A 1 264 ? 7.594 -0.562 2.367 1 89.62 264 TYR A N 1
ATOM 2097 C CA . TYR A 1 264 ? 7.926 0.773 2.852 1 89.62 264 TYR A CA 1
ATOM 2098 C C . TYR A 1 264 ? 6.727 1.419 3.533 1 89.62 264 TYR A C 1
ATOM 2100 O O . TYR A 1 264 ? 6.875 2.117 4.539 1 89.62 264 TYR A O 1
ATOM 2108 N N . GLY A 1 265 ? 5.57 1.195 3.006 1 85.12 265 GLY A N 1
ATOM 2109 C CA . GLY A 1 265 ? 4.391 1.881 3.508 1 85.12 265 GLY A CA 1
ATOM 2110 C C . GLY A 1 265 ? 3.609 1.062 4.52 1 85.12 265 GLY A C 1
ATOM 2111 O O . GLY A 1 265 ? 2.832 1.61 5.301 1 85.12 265 GLY A O 1
ATOM 2112 N N . GLY A 1 266 ? 3.756 -0.197 4.469 1 86.19 266 GLY A N 1
ATOM 2113 C CA . GLY A 1 266 ? 2.959 -1.082 5.305 1 86.19 266 GLY A CA 1
ATOM 2114 C C . GLY A 1 266 ? 3.73 -1.64 6.488 1 86.19 266 GLY A C 1
ATOM 2115 O O . GLY A 1 266 ? 3.389 -1.369 7.641 1 86.19 266 GLY A O 1
ATOM 2116 N N . TRP A 1 267 ? 4.754 -2.316 6.199 1 89.69 267 TRP A N 1
ATOM 2117 C CA . TRP A 1 267 ? 5.488 -3.029 7.242 1 89.69 267 TRP A CA 1
ATOM 2118 C C . TRP A 1 267 ? 6.379 -2.076 8.031 1 89.69 267 TRP A C 1
ATOM 2120 O O . TRP A 1 267 ? 6.367 -2.08 9.266 1 89.69 267 TRP A O 1
ATOM 2130 N N . LEU A 1 268 ? 7.176 -1.243 7.379 1 88.88 268 LEU A N 1
ATOM 2131 C CA . LEU A 1 268 ? 8.281 -0.485 7.961 1 88.88 268 LEU A CA 1
ATOM 2132 C C . LEU A 1 268 ? 7.773 0.469 9.039 1 88.88 268 LEU A C 1
ATOM 2134 O O . LEU A 1 268 ? 8.328 0.524 10.141 1 88.88 268 LEU A O 1
ATOM 2138 N N . PRO A 1 269 ? 6.684 1.183 8.789 1 79.25 269 PRO A N 1
ATOM 2139 C CA . PRO A 1 269 ? 6.25 2.17 9.781 1 79.25 269 PRO A CA 1
ATOM 2140 C C . PRO A 1 269 ? 5.934 1.546 11.133 1 79.25 269 PRO A C 1
ATOM 2142 O O . PRO A 1 269 ? 6.039 2.215 12.164 1 79.25 269 PRO A O 1
ATOM 2145 N N . ASP A 1 270 ? 5.582 0.256 11.148 1 78.75 270 ASP A N 1
ATOM 2146 C CA . ASP A 1 270 ? 5.184 -0.387 12.398 1 78.75 270 ASP A CA 1
ATOM 2147 C C . ASP A 1 270 ? 6.152 -1.511 12.766 1 78.75 270 ASP A C 1
ATOM 2149 O O . ASP A 1 270 ? 5.828 -2.365 13.594 1 78.75 270 ASP A O 1
ATOM 2153 N N . SER A 1 271 ? 7.289 -1.521 12.188 1 86.38 271 SER A N 1
ATOM 2154 C CA . SER A 1 271 ? 8.195 -2.658 12.297 1 86.38 271 SER A CA 1
ATOM 2155 C C . SER A 1 271 ? 9.133 -2.502 13.492 1 86.38 271 SER A C 1
ATOM 2157 O O . SER A 1 271 ? 9.75 -3.471 13.938 1 86.38 271 SER A O 1
ATOM 2159 N N . GLY A 1 272 ? 9.258 -1.291 13.992 1 83.88 272 GLY A N 1
ATOM 2160 C CA . GLY A 1 272 ? 10.297 -1.008 14.977 1 83.88 272 GLY A CA 1
ATOM 2161 C C . GLY A 1 272 ? 11.656 -0.742 14.359 1 83.88 272 GLY A C 1
ATOM 2162 O O . GLY A 1 272 ? 12.641 -0.541 15.07 1 83.88 272 GLY A O 1
ATOM 2163 N N . TYR A 1 273 ? 11.695 -0.742 13.008 1 89 273 TYR A N 1
ATOM 2164 C CA . TYR A 1 273 ? 12.914 -0.464 12.266 1 89 273 TYR A CA 1
ATOM 2165 C C . TYR A 1 273 ? 12.773 0.806 11.438 1 89 273 TYR A C 1
ATOM 2167 O O . TYR A 1 273 ? 11.664 1.313 11.25 1 89 273 TYR A O 1
ATOM 2175 N N . GLU A 1 274 ? 13.891 1.404 11.078 1 86.88 274 GLU A N 1
ATOM 2176 C CA . GLU A 1 274 ? 13.961 2.465 10.078 1 86.88 274 GLU A CA 1
ATOM 2177 C C . GLU A 1 274 ? 14.922 2.1 8.953 1 86.88 274 GLU A C 1
ATOM 2179 O O . GLU A 1 274 ? 15.828 1.285 9.148 1 86.88 274 GLU A O 1
ATOM 2184 N N . PRO A 1 275 ? 14.57 2.598 7.82 1 87.38 275 PRO A N 1
ATOM 2185 C CA . PRO A 1 275 ? 15.516 2.283 6.746 1 87.38 275 PRO A CA 1
ATOM 2186 C C . PRO A 1 275 ? 16.875 2.932 6.957 1 87.38 275 PRO A C 1
ATOM 2188 O O . PRO A 1 275 ? 16.969 4.004 7.562 1 87.38 275 PRO A O 1
ATOM 2191 N N . ASP A 1 276 ? 17.859 2.221 6.531 1 85.06 276 ASP A N 1
ATOM 2192 C CA . ASP A 1 276 ? 19.172 2.855 6.566 1 85.06 276 ASP A CA 1
ATOM 2193 C C . ASP A 1 276 ? 19.562 3.373 5.184 1 85.06 276 ASP A C 1
ATOM 2195 O O . ASP A 1 276 ? 18.797 3.242 4.227 1 85.06 276 ASP A O 1
ATOM 2199 N N . ASP A 1 277 ? 20.766 4.039 4.98 1 86.19 277 ASP A N 1
ATOM 2200 C CA . ASP A 1 277 ? 21.109 4.836 3.807 1 86.19 277 ASP A CA 1
ATOM 2201 C C . ASP A 1 277 ? 21.562 3.943 2.652 1 86.19 277 ASP A C 1
ATOM 2203 O O . ASP A 1 277 ? 21.766 4.422 1.535 1 86.19 277 ASP A O 1
ATOM 2207 N N . ARG A 1 278 ? 21.594 2.627 2.83 1 93.12 278 ARG A N 1
ATOM 2208 C CA . ARG A 1 278 ? 21.969 1.702 1.766 1 93.12 278 ARG A CA 1
ATOM 2209 C C . ARG A 1 278 ? 20.797 1.48 0.803 1 93.12 278 ARG A C 1
ATOM 2211 O O . ARG A 1 278 ? 19.656 1.785 1.128 1 93.12 278 ARG A O 1
ATOM 2218 N N . HIS A 1 279 ? 21.062 1.021 -0.383 1 95.19 279 HIS A N 1
ATOM 2219 C CA . HIS A 1 279 ? 20.031 0.721 -1.36 1 95.19 279 HIS A CA 1
ATOM 2220 C C . HIS A 1 279 ? 19.359 -0.614 -1.057 1 95.19 279 HIS A C 1
ATOM 2222 O O . HIS A 1 279 ? 19.969 -1.512 -0.484 1 95.19 279 HIS A O 1
ATOM 2228 N N . ALA A 1 280 ? 18.094 -0.693 -1.349 1 97.25 280 ALA A N 1
ATOM 2229 C CA . ALA A 1 280 ? 17.438 -2 -1.345 1 97.25 280 ALA A CA 1
ATOM 2230 C C . ALA A 1 280 ? 18.047 -2.914 -2.41 1 97.25 280 ALA A C 1
ATOM 2232 O O . ALA A 1 280 ? 18.453 -2.451 -3.475 1 97.25 280 ALA A O 1
ATOM 2233 N N . LEU A 1 281 ? 18.141 -4.16 -2.082 1 98.5 281 LEU A N 1
ATOM 2234 C CA . LEU A 1 281 ? 18.703 -5.16 -2.982 1 98.5 281 LEU A CA 1
ATOM 2235 C C . LEU A 1 281 ? 17.625 -6.141 -3.445 1 98.5 281 LEU A C 1
ATOM 2237 O O . LEU A 1 281 ? 16.859 -6.66 -2.631 1 98.5 281 LEU A O 1
ATOM 2241 N N . GLU A 1 282 ? 17.5 -6.309 -4.73 1 98.62 282 GLU A N 1
ATOM 2242 C CA . GLU A 1 282 ? 16.547 -7.219 -5.352 1 98.62 282 GLU A CA 1
ATOM 2243 C C . GLU A 1 282 ? 17.234 -8.5 -5.82 1 98.62 282 GLU A C 1
ATOM 2245 O O . GLU A 1 282 ? 17.734 -8.57 -6.949 1 98.62 282 GLU A O 1
ATOM 2250 N N . PHE A 1 283 ? 17.281 -9.531 -4.969 1 98.5 283 PHE A N 1
ATOM 2251 C CA . PHE A 1 283 ? 17.875 -10.805 -5.359 1 98.5 283 PHE A CA 1
ATOM 2252 C C . PHE A 1 283 ? 16.969 -11.539 -6.34 1 98.5 283 PHE A C 1
ATOM 2254 O O . PHE A 1 283 ? 15.898 -12.031 -5.965 1 98.5 283 PHE A O 1
ATOM 2261 N N . CYS A 1 284 ? 17.391 -11.578 -7.555 1 97.88 284 CYS A N 1
ATOM 2262 C CA . CYS A 1 284 ? 16.641 -12.227 -8.625 1 97.88 284 CYS A CA 1
ATOM 2263 C C . CYS A 1 284 ? 16.906 -13.727 -8.656 1 97.88 284 CYS A C 1
ATOM 2265 O O . CYS A 1 284 ? 17.969 -14.164 -9.109 1 97.88 284 CYS A O 1
ATOM 2267 N N . MET A 1 285 ? 15.914 -14.531 -8.344 1 96.44 285 MET A N 1
ATOM 2268 C CA . MET A 1 285 ? 16.125 -15.945 -8.055 1 96.44 285 MET A CA 1
ATOM 2269 C C . MET A 1 285 ? 15.797 -16.812 -9.266 1 96.44 285 MET A C 1
ATOM 2271 O O . MET A 1 285 ? 15.969 -18.031 -9.234 1 96.44 285 MET A O 1
ATOM 2275 N N . ASN A 1 286 ? 15.258 -16.219 -10.312 1 94.88 286 ASN A N 1
ATOM 2276 C CA . ASN A 1 286 ? 14.992 -16.938 -11.555 1 94.88 286 ASN A CA 1
ATOM 2277 C C . ASN A 1 286 ? 15.07 -16.016 -12.766 1 94.88 286 ASN A C 1
ATOM 2279 O O . ASN A 1 286 ? 15.375 -14.828 -12.633 1 94.88 286 ASN A O 1
ATOM 2283 N N . ASN A 1 287 ? 15 -16.625 -13.93 1 93.12 287 ASN A N 1
ATOM 2284 C CA . ASN A 1 287 ? 14.812 -15.914 -15.195 1 93.12 287 ASN A CA 1
ATOM 2285 C C . ASN A 1 287 ? 13.344 -15.906 -15.617 1 93.12 287 ASN A C 1
ATOM 2287 O O . ASN A 1 287 ? 12.797 -16.938 -16 1 93.12 287 ASN A O 1
ATOM 2291 N N . PRO A 1 288 ? 12.734 -14.68 -15.57 1 93.88 288 PRO A N 1
ATOM 2292 C CA . PRO A 1 288 ? 11.312 -14.633 -15.93 1 93.88 288 PRO A CA 1
ATOM 2293 C C . PRO A 1 288 ? 11.047 -15.164 -17.344 1 93.88 288 PRO A C 1
ATOM 2295 O O . PRO A 1 288 ? 9.977 -15.734 -17.594 1 93.88 288 PRO A O 1
ATOM 2298 N N . ALA A 1 289 ? 11.977 -15.055 -18.234 1 90.88 289 ALA A N 1
ATOM 2299 C CA . ALA A 1 289 ? 11.797 -15.484 -19.625 1 90.88 289 ALA A CA 1
ATOM 2300 C C . ALA A 1 289 ? 11.617 -17 -19.703 1 90.88 289 ALA A C 1
ATOM 2302 O O . ALA A 1 289 ? 11 -17.5 -20.641 1 90.88 289 ALA A O 1
ATOM 2303 N N . THR A 1 290 ? 12.133 -17.734 -18.766 1 92.38 290 THR A N 1
ATOM 2304 C CA . THR A 1 290 ? 12.055 -19.203 -18.797 1 92.38 290 THR A CA 1
ATOM 2305 C C . THR A 1 290 ? 11.102 -19.703 -17.719 1 92.38 290 THR A C 1
ATOM 2307 O O . THR A 1 290 ? 10.953 -20.922 -17.547 1 92.38 290 THR A O 1
ATOM 2310 N N . ASP A 1 291 ? 10.57 -18.812 -16.938 1 93.5 291 ASP A N 1
ATOM 2311 C CA . ASP A 1 291 ? 9.562 -19.203 -15.945 1 93.5 291 ASP A CA 1
ATOM 2312 C C . ASP A 1 291 ? 8.281 -19.672 -16.625 1 93.5 291 ASP A C 1
ATOM 2314 O O . ASP A 1 291 ? 7.828 -19.078 -17.609 1 93.5 291 ASP A O 1
ATOM 2318 N N . PRO A 1 292 ? 7.672 -20.75 -16.156 1 91 292 PRO A N 1
ATOM 2319 C CA . PRO A 1 292 ? 6.488 -21.328 -16.797 1 91 292 PRO A CA 1
ATOM 2320 C C . PRO A 1 292 ? 5.348 -20.312 -16.938 1 91 292 PRO A C 1
ATOM 2322 O O . PRO A 1 292 ? 4.535 -20.422 -17.859 1 91 292 PRO A O 1
ATOM 2325 N N . GLU A 1 293 ? 5.223 -19.375 -16.078 1 89.25 293 GLU A N 1
ATOM 2326 C CA . GLU A 1 293 ? 4.145 -18.391 -16.109 1 89.25 293 GLU A CA 1
ATOM 2327 C C . GLU A 1 293 ? 4.684 -17 -16.422 1 89.25 293 GLU A C 1
ATOM 2329 O O . GLU A 1 293 ? 3.973 -16 -16.25 1 89.25 293 GLU A O 1
ATOM 2334 N N . GLY A 1 294 ? 5.902 -16.938 -16.766 1 92.38 294 GLY A N 1
ATOM 2335 C CA . GLY A 1 294 ? 6.504 -15.648 -17.094 1 92.38 294 GLY A CA 1
ATOM 2336 C C . GLY A 1 294 ? 6.684 -14.75 -15.891 1 92.38 294 GLY A C 1
ATOM 2337 O O . GLY A 1 294 ? 6.703 -13.523 -16.016 1 92.38 294 GLY A O 1
ATOM 2338 N N . LYS A 1 295 ? 6.805 -15.391 -14.688 1 94.19 295 LYS A N 1
ATOM 2339 C CA . LYS A 1 295 ? 6.867 -14.633 -13.438 1 94.19 295 LYS A CA 1
ATOM 2340 C C . LYS A 1 295 ? 8.312 -14.484 -12.961 1 94.19 295 LYS A C 1
ATOM 2342 O O . LYS A 1 295 ? 9.188 -15.242 -13.375 1 94.19 295 LYS A O 1
ATOM 2347 N N . ALA A 1 296 ? 8.531 -13.43 -12.227 1 96.06 296 ALA A N 1
ATOM 2348 C CA . ALA A 1 296 ? 9.82 -13.18 -11.586 1 96.06 296 ALA A CA 1
ATOM 2349 C C . ALA A 1 296 ? 9.797 -13.594 -10.117 1 96.06 296 ALA A C 1
ATOM 2351 O O . ALA A 1 296 ? 8.828 -13.32 -9.406 1 96.06 296 ALA A O 1
ATOM 2352 N N . LYS A 1 297 ? 10.734 -14.359 -9.766 1 96.56 297 LYS A N 1
ATOM 2353 C CA . LYS A 1 297 ? 10.977 -14.68 -8.367 1 96.56 297 LYS A CA 1
ATOM 2354 C C . LYS A 1 297 ? 12.07 -13.797 -7.777 1 96.56 297 LYS A C 1
ATOM 2356 O O . LYS A 1 297 ? 13.242 -13.93 -8.133 1 96.56 297 LYS A O 1
ATOM 2361 N N . VAL A 1 298 ? 11.703 -12.844 -6.859 1 97.88 298 VAL A N 1
ATOM 2362 C CA . VAL A 1 298 ? 12.633 -11.852 -6.336 1 97.88 298 VAL A CA 1
ATOM 2363 C C . VAL A 1 298 ? 12.539 -11.797 -4.812 1 97.88 298 VAL A C 1
ATOM 2365 O O . VAL A 1 298 ? 11.438 -11.688 -4.262 1 97.88 298 VAL A O 1
ATOM 2368 N N . ASP A 1 299 ? 13.633 -11.945 -4.113 1 98.19 299 ASP A N 1
ATOM 2369 C CA . ASP A 1 299 ? 13.711 -11.562 -2.707 1 98.19 299 ASP A CA 1
ATOM 2370 C C . ASP A 1 299 ? 14.133 -10.102 -2.561 1 98.19 299 ASP A C 1
ATOM 2372 O O . ASP A 1 299 ? 15.266 -9.734 -2.873 1 98.19 299 ASP A O 1
ATOM 2376 N N . LEU A 1 300 ? 13.188 -9.273 -2.123 1 98.31 300 LEU A N 1
ATOM 2377 C CA . LEU A 1 300 ? 13.484 -7.863 -1.883 1 98.31 300 LEU A CA 1
ATOM 2378 C C . LEU A 1 300 ? 14.078 -7.664 -0.494 1 98.31 300 LEU A C 1
ATOM 2380 O O . LEU A 1 300 ? 13.438 -7.961 0.513 1 98.31 300 LEU A O 1
ATOM 2384 N N . TYR A 1 301 ? 15.32 -7.18 -0.463 1 98.38 301 TYR A N 1
ATOM 2385 C CA . TYR A 1 301 ? 16 -6.875 0.791 1 98.38 301 TYR A CA 1
ATOM 2386 C C . TYR A 1 301 ? 16.031 -5.371 1.041 1 98.38 301 TYR A C 1
ATOM 2388 O O . TYR A 1 301 ? 16.75 -4.637 0.355 1 98.38 301 TYR A O 1
ATOM 2396 N N . VAL A 1 302 ? 15.289 -4.91 2.004 1 97.31 302 VAL A N 1
ATOM 2397 C CA . VAL A 1 302 ? 15.289 -3.508 2.41 1 97.31 302 VAL A CA 1
ATOM 2398 C C . VAL A 1 302 ? 16.234 -3.307 3.586 1 97.31 302 VAL A C 1
ATOM 2400 O O . VAL A 1 302 ? 16.094 -3.947 4.629 1 97.31 302 VAL A O 1
ATOM 2403 N N . PRO A 1 303 ? 17.234 -2.439 3.387 1 97.19 303 PRO A N 1
ATOM 2404 C CA . PRO A 1 303 ? 18.172 -2.213 4.488 1 97.19 303 PRO A CA 1
ATOM 2405 C C . PRO A 1 303 ? 17.531 -1.493 5.672 1 97.19 303 PRO A C 1
ATOM 2407 O O . PRO A 1 303 ? 16.828 -0.498 5.484 1 97.19 303 PRO A O 1
ATOM 2410 N N . ILE A 1 304 ? 17.75 -2.039 6.91 1 94.94 304 ILE A N 1
ATOM 2411 C CA . ILE A 1 304 ? 17.062 -1.479 8.07 1 94.94 304 ILE A CA 1
ATOM 2412 C C . ILE A 1 304 ? 18.047 -1.342 9.234 1 94.94 304 ILE A C 1
ATOM 2414 O O . ILE A 1 304 ? 19.141 -1.898 9.188 1 94.94 304 ILE A O 1
ATOM 2418 N N . ARG A 1 305 ? 17.766 -0.501 10.117 1 91.56 305 ARG A N 1
ATOM 2419 C CA . ARG A 1 305 ? 18.422 -0.382 11.414 1 91.56 305 ARG A CA 1
ATOM 2420 C C . ARG A 1 305 ? 17.406 -0.218 12.531 1 91.56 305 ARG A C 1
ATOM 2422 O O . ARG A 1 305 ? 16.266 0.177 12.281 1 91.56 305 ARG A O 1
ATOM 2429 N N . ARG A 1 306 ? 17.703 -0.621 13.695 1 84.88 306 ARG A N 1
ATOM 2430 C CA . ARG A 1 306 ? 16.781 -0.486 14.82 1 84.88 306 ARG A CA 1
ATOM 2431 C C . ARG A 1 306 ? 16.516 0.981 15.141 1 84.88 306 ARG A C 1
ATOM 2433 O O . ARG A 1 306 ? 17.422 1.815 15.047 1 84.88 306 ARG A O 1
ATOM 2440 N N . LEU A 1 307 ? 15.281 1.225 15.352 1 72.25 307 LEU A N 1
ATOM 2441 C CA . LEU A 1 307 ? 14.883 2.582 15.703 1 72.25 307 LEU A CA 1
ATOM 2442 C C . LEU A 1 307 ? 15.586 3.043 16.984 1 72.25 307 LEU A C 1
ATOM 2444 O O . LEU A 1 307 ? 15.648 2.299 17.969 1 72.25 307 LEU A O 1
ATOM 2448 N N . GLY A 1 308 ? 16.031 4.309 17.094 1 60 308 GLY A N 1
ATOM 2449 C CA . GLY A 1 308 ? 16.703 4.836 18.266 1 60 308 GLY A CA 1
ATOM 2450 C C . GLY A 1 308 ? 18.141 4.344 18.422 1 60 308 GLY A C 1
ATOM 2451 O O . GLY A 1 308 ? 18.797 4.617 19.422 1 60 308 GLY A O 1
ATOM 2452 N N . GLY A 1 309 ? 18.719 3.434 17.578 1 45.19 309 GLY A N 1
ATOM 2453 C CA . GLY A 1 309 ? 20.094 3.002 17.734 1 45.19 309 GLY A CA 1
ATOM 2454 C C . GLY A 1 309 ? 21.078 3.848 16.953 1 45.19 309 GLY A C 1
ATOM 2455 O O . GLY A 1 309 ? 20.688 4.555 16.016 1 45.19 309 GLY A O 1
ATOM 2456 N N . MET B 1 1 ? -3.908 11.828 -7.172 1 42.97 1 MET B N 1
ATOM 2457 C CA . MET B 1 1 ? -5.246 11.562 -6.652 1 42.97 1 MET B CA 1
ATOM 2458 C C . MET B 1 1 ? -6.289 12.422 -7.359 1 42.97 1 MET B C 1
ATOM 2460 O O . MET B 1 1 ? -6.059 13.609 -7.605 1 42.97 1 MET B O 1
ATOM 2464 N N . ASN B 1 2 ? -7.191 11.758 -8.078 1 47.22 2 ASN B N 1
ATOM 2465 C CA . ASN B 1 2 ? -8.273 12.555 -8.648 1 47.22 2 ASN B CA 1
ATOM 2466 C C . ASN B 1 2 ? -8.82 13.562 -7.641 1 47.22 2 ASN B C 1
ATOM 2468 O O . ASN B 1 2 ? -8.805 13.312 -6.434 1 47.22 2 ASN B O 1
ATOM 2472 N N . ASP B 1 3 ? -9.07 14.797 -8.164 1 52.47 3 ASP B N 1
ATOM 2473 C CA . ASP B 1 3 ? -9.438 16.031 -7.492 1 52.47 3 ASP B CA 1
ATOM 2474 C C . ASP B 1 3 ? -10.484 15.789 -6.41 1 52.47 3 ASP B C 1
ATOM 2476 O O . ASP B 1 3 ? -10.383 16.312 -5.301 1 52.47 3 ASP B O 1
ATOM 2480 N N . GLU B 1 4 ? -11.344 14.906 -6.805 1 57.31 4 GLU B N 1
ATOM 2481 C CA . GLU B 1 4 ? -12.492 14.781 -5.91 1 57.31 4 GLU B CA 1
ATOM 2482 C C . GLU B 1 4 ? -12.164 13.883 -4.719 1 57.31 4 GLU B C 1
ATOM 2484 O O . GLU B 1 4 ? -12.547 14.172 -3.588 1 57.31 4 GLU B O 1
ATOM 2489 N N . TYR B 1 5 ? -11.297 12.883 -5.066 1 60.56 5 TYR B N 1
ATOM 2490 C CA . TYR B 1 5 ? -10.914 11.953 -4.008 1 60.56 5 TYR B CA 1
ATOM 2491 C C . TYR B 1 5 ? -10.008 12.625 -2.988 1 60.56 5 TYR B C 1
ATOM 2493 O O . TYR B 1 5 ? -10.227 12.508 -1.779 1 60.56 5 TYR B O 1
ATOM 2501 N N . GLY B 1 6 ? -9.078 13.281 -3.588 1 60.66 6 GLY B N 1
ATOM 2502 C CA . GLY B 1 6 ? -8.148 14 -2.729 1 60.66 6 GLY B CA 1
ATOM 2503 C C . GLY B 1 6 ? -8.82 15.062 -1.884 1 60.66 6 GLY B C 1
ATOM 2504 O O . GLY B 1 6 ? -8.508 15.219 -0.701 1 60.66 6 GLY B O 1
ATOM 2505 N N . ASN B 1 7 ? -9.836 15.586 -2.477 1 64 7 ASN B N 1
ATOM 2506 C CA . ASN B 1 7 ? -10.57 16.641 -1.784 1 64 7 ASN B CA 1
ATOM 2507 C C . ASN B 1 7 ? -11.43 16.062 -0.656 1 64 7 ASN B C 1
ATOM 2509 O O . ASN B 1 7 ? -11.508 16.656 0.424 1 64 7 ASN B O 1
ATOM 2513 N N . ARG B 1 8 ? -12 14.914 -0.972 1 73.19 8 ARG B N 1
ATOM 2514 C CA . ARG B 1 8 ? -12.875 14.328 0.04 1 73.19 8 ARG B CA 1
ATOM 2515 C C . ARG B 1 8 ? -12.078 13.859 1.249 1 73.19 8 ARG B C 1
ATOM 2517 O O . ARG B 1 8 ? -12.492 14.062 2.393 1 73.19 8 ARG B O 1
ATOM 2524 N N . LEU B 1 9 ? -11 13.289 0.938 1 74.56 9 LEU B N 1
ATOM 2525 C CA . LEU B 1 9 ? -10.164 12.844 2.053 1 74.56 9 LEU B CA 1
ATOM 2526 C C . LEU B 1 9 ? -9.602 14.039 2.812 1 74.56 9 LEU B C 1
ATOM 2528 O O . LEU B 1 9 ? -9.523 14.016 4.043 1 74.56 9 LEU B O 1
ATOM 2532 N N . ARG B 1 10 ? -9.289 14.984 2.082 1 71.44 10 ARG B N 1
ATOM 2533 C CA . ARG B 1 10 ? -8.797 16.203 2.721 1 71.44 10 ARG B CA 1
ATOM 2534 C C . ARG B 1 10 ? -9.867 16.828 3.602 1 71.44 10 ARG B C 1
ATOM 2536 O O . ARG B 1 10 ? -9.578 17.297 4.703 1 71.44 10 ARG B O 1
ATOM 2543 N N . THR B 1 11 ? -11.031 16.781 3.033 1 76.38 11 THR B N 1
ATOM 2544 C CA . THR B 1 11 ? -12.156 17.312 3.795 1 76.38 11 THR B CA 1
ATOM 2545 C C . THR B 1 11 ? -12.305 16.578 5.121 1 76.38 11 THR B C 1
ATOM 2547 O O . THR B 1 11 ? -12.578 17.188 6.152 1 76.38 11 THR B O 1
ATOM 2550 N N . VAL B 1 12 ? -12.109 15.328 5.059 1 86.5 12 VAL B N 1
ATOM 2551 C CA . VAL B 1 12 ? -12.234 14.523 6.27 1 86.5 12 VAL B CA 1
ATOM 2552 C C . VAL B 1 12 ? -11.102 14.859 7.23 1 86.5 12 VAL B C 1
ATOM 2554 O O . VAL B 1 12 ? -11.32 14.992 8.438 1 86.5 12 VAL B O 1
ATOM 2557 N N . LEU B 1 13 ? -9.914 14.992 6.676 1 82.75 13 LEU B N 1
ATOM 2558 C CA . LEU B 1 13 ? -8.766 15.328 7.508 1 82.75 13 LEU B CA 1
ATOM 2559 C C . LEU B 1 13 ? -8.953 16.688 8.172 1 82.75 13 LEU B C 1
ATOM 2561 O O . LEU B 1 13 ? -8.664 16.859 9.352 1 82.75 13 LEU B O 1
ATOM 2565 N N . GLU B 1 14 ? -9.453 17.625 7.438 1 80.12 14 GLU B N 1
ATOM 2566 C CA . GLU B 1 14 ? -9.75 18.953 7.977 1 80.12 14 GLU B CA 1
ATOM 2567 C C . GLU B 1 14 ? -10.859 18.875 9.023 1 80.12 14 GLU B C 1
ATOM 2569 O O . GLU B 1 14 ? -10.789 19.562 10.055 1 80.12 14 GLU B O 1
ATOM 2574 N N . TYR B 1 15 ? -11.836 18.109 8.68 1 87.06 15 TYR B N 1
ATOM 2575 C CA . TYR B 1 15 ? -12.93 17.922 9.625 1 87.06 15 TYR B CA 1
ATOM 2576 C C . TYR B 1 15 ? -12.414 17.359 10.945 1 87.06 15 TYR B C 1
ATOM 2578 O O . TYR B 1 15 ? -12.805 17.828 12.016 1 87.06 15 TYR B O 1
ATOM 2586 N N . ILE B 1 16 ? -11.57 16.391 10.844 1 88.62 16 ILE B N 1
ATOM 2587 C CA . ILE B 1 16 ? -10.984 15.781 12.031 1 88.62 16 ILE B CA 1
ATOM 2588 C C . ILE B 1 16 ? -10.211 16.844 12.828 1 88.62 16 ILE B C 1
ATOM 2590 O O . ILE B 1 16 ? -10.422 16.984 14.031 1 88.62 16 ILE B O 1
ATOM 2594 N N . GLU B 1 17 ? -9.414 17.594 12.164 1 82.56 17 GLU B N 1
ATOM 2595 C CA . GLU B 1 17 ? -8.594 18.609 12.828 1 82.56 17 GLU B CA 1
ATOM 2596 C C . GLU B 1 17 ? -9.469 19.656 13.508 1 82.56 17 GLU B C 1
ATOM 2598 O O . GLU B 1 17 ? -9.172 20.078 14.625 1 82.56 17 GLU B O 1
ATOM 2603 N N . ALA B 1 18 ? -10.469 20.031 12.852 1 85.19 18 ALA B N 1
ATOM 2604 C CA . ALA B 1 18 ? -11.352 21.094 13.344 1 85.19 18 ALA B CA 1
ATOM 2605 C C . ALA B 1 18 ? -12.188 20.609 14.523 1 85.19 18 ALA B C 1
ATOM 2607 O O . ALA B 1 18 ? -12.664 21.422 15.328 1 85.19 18 ALA B O 1
ATOM 2608 N N . ASN B 1 19 ? -12.336 19.312 14.609 1 90.81 19 ASN B N 1
ATOM 2609 C CA . ASN B 1 19 ? -13.266 18.797 15.609 1 90.81 19 ASN B CA 1
ATOM 2610 C C . ASN B 1 19 ? -12.578 17.812 16.547 1 90.81 19 ASN B C 1
ATOM 2612 O O . ASN B 1 19 ? -13.219 16.906 17.094 1 90.81 19 ASN B O 1
ATOM 2616 N N . LEU B 1 20 ? -11.344 17.953 16.75 1 89.62 20 LEU B N 1
ATOM 2617 C CA . LEU B 1 20 ? -10.562 17.016 17.531 1 89.62 20 LEU B CA 1
ATOM 2618 C C . LEU B 1 20 ? -11.023 16.984 18.969 1 89.62 20 LEU B C 1
ATOM 2620 O O . LEU B 1 20 ? -10.883 15.961 19.656 1 89.62 20 LEU B O 1
ATOM 2624 N N . GLN B 1 21 ? -11.586 18.078 19.438 1 90.88 21 GLN B N 1
ATOM 2625 C CA . GLN B 1 21 ? -11.992 18.188 20.844 1 90.88 21 GLN B CA 1
ATOM 2626 C C . GLN B 1 21 ? -13.336 17.5 21.078 1 90.88 21 GLN B C 1
ATOM 2628 O O . GLN B 1 21 ? -13.727 17.266 22.219 1 90.88 21 GLN B O 1
ATOM 2633 N N . SER B 1 22 ? -14.055 17.219 20 1 89.88 22 SER B N 1
ATOM 2634 C CA . SER B 1 22 ? -15.391 16.641 20.094 1 89.88 22 SER B CA 1
ATOM 2635 C C . SER B 1 22 ? -15.352 15.125 19.938 1 89.88 22 SER B C 1
ATOM 2637 O O . SER B 1 22 ? -14.328 14.57 19.531 1 89.88 22 SER B O 1
ATOM 2639 N N . ALA B 1 23 ? -16.484 14.594 20.406 1 88.44 23 ALA B N 1
ATOM 2640 C CA . ALA B 1 23 ? -16.625 13.164 20.125 1 88.44 23 ALA B CA 1
ATOM 2641 C C . ALA B 1 23 ? -16.797 12.914 18.641 1 88.44 23 ALA B C 1
ATOM 2643 O O . ALA B 1 23 ? -17.625 13.547 17.984 1 88.44 23 ALA B O 1
ATOM 2644 N N . LEU B 1 24 ? -15.867 12.219 18.078 1 91.88 24 LEU B N 1
ATOM 2645 C CA . LEU B 1 24 ? -15.922 11.836 16.672 1 91.88 24 LEU B CA 1
ATOM 2646 C C . LEU B 1 24 ? -16.234 10.344 16.516 1 91.88 24 LEU B C 1
ATOM 2648 O O . LEU B 1 24 ? -15.734 9.523 17.297 1 91.88 24 LEU B O 1
ATOM 2652 N N . SER B 1 25 ? -17.141 10.055 15.6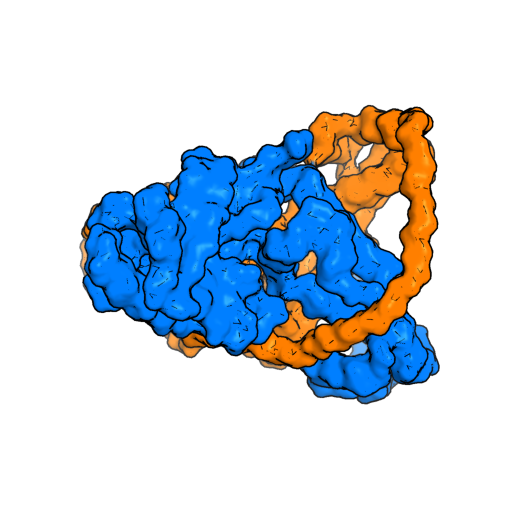33 1 91.38 25 SER B N 1
ATOM 2653 C CA . SER B 1 25 ? -17.469 8.664 15.344 1 91.38 25 SER B CA 1
ATOM 2654 C C . SER B 1 25 ? -17.094 8.297 13.914 1 91.38 25 SER B 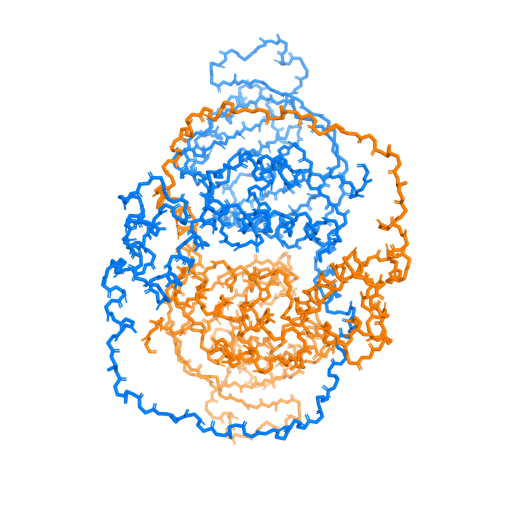C 1
ATOM 2656 O O . SER B 1 25 ? -16.953 9.172 13.055 1 91.38 25 SER B O 1
ATOM 2658 N N . LEU B 1 26 ? -16.922 6.973 13.758 1 89.81 26 LEU B N 1
ATOM 2659 C CA . LEU B 1 26 ? -16.641 6.473 12.414 1 89.81 26 LEU B CA 1
ATOM 2660 C C . LEU B 1 26 ? -17.766 6.848 11.453 1 89.81 26 LEU B C 1
ATOM 2662 O O . LEU B 1 26 ? -17.5 7.184 10.297 1 89.81 26 LEU B O 1
ATOM 2666 N N . ALA B 1 27 ? -18.969 6.766 11.961 1 90.62 27 ALA B N 1
ATOM 2667 C CA . ALA B 1 27 ? -20.125 7.102 11.148 1 90.62 27 ALA B CA 1
ATOM 2668 C C . ALA B 1 27 ? -20.078 8.562 10.703 1 90.62 27 ALA B C 1
ATOM 2670 O O . ALA B 1 27 ? -20.359 8.867 9.539 1 90.62 27 ALA B O 1
ATOM 2671 N N . GLU B 1 28 ? -19.719 9.422 11.57 1 91.25 28 GLU B N 1
ATOM 2672 C CA . GLU B 1 28 ? -19.609 10.852 11.273 1 91.25 28 GLU B CA 1
ATOM 2673 C C . GLU B 1 28 ? -18.516 11.109 10.234 1 91.25 28 GLU B C 1
ATOM 2675 O O . GLU B 1 28 ? -18.719 11.906 9.312 1 91.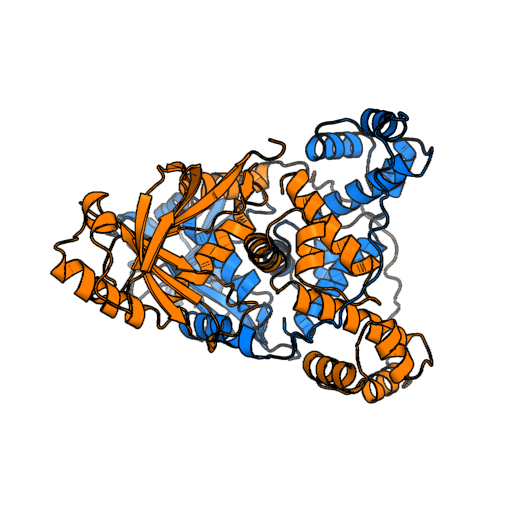25 28 GLU B O 1
ATOM 2680 N N . LEU B 1 29 ? -17.453 10.484 10.406 1 91.56 29 LEU B N 1
ATOM 2681 C CA . LEU B 1 29 ? -16.344 10.68 9.484 1 91.56 29 LEU B CA 1
ATOM 2682 C C . LEU B 1 29 ? -16.688 10.148 8.102 1 91.56 29 LEU B C 1
ATOM 2684 O O . LEU B 1 29 ? -16.344 10.766 7.09 1 91.56 29 LEU B O 1
ATOM 2688 N N . ALA B 1 30 ? -17.297 8.977 8.094 1 89.56 30 ALA B N 1
ATOM 2689 C CA . ALA B 1 30 ? -17.734 8.414 6.824 1 89.56 30 ALA B CA 1
ATOM 2690 C C . ALA B 1 30 ? -18.703 9.352 6.109 1 89.56 30 ALA B C 1
ATOM 2692 O O . ALA B 1 30 ? -18.594 9.578 4.902 1 89.56 30 ALA B O 1
ATOM 2693 N N . GLU B 1 31 ? -19.641 9.883 6.883 1 88.25 31 GLU B N 1
ATOM 2694 C CA . GLU B 1 31 ? -20.609 10.82 6.332 1 88.25 31 GLU B CA 1
ATOM 2695 C C . GLU B 1 31 ? -19.922 12.062 5.766 1 88.25 31 GLU B C 1
ATOM 2697 O O . GLU B 1 31 ? -20.266 12.539 4.684 1 88.25 31 GLU B O 1
ATOM 2702 N N . ALA B 1 32 ? -18.984 12.516 6.48 1 86.19 32 ALA B N 1
ATOM 2703 C CA . ALA B 1 32 ? -18.25 13.695 6.047 1 86.19 32 ALA B CA 1
ATOM 2704 C C . ALA B 1 32 ? -17.516 13.43 4.738 1 86.19 32 ALA B C 1
ATOM 2706 O O . ALA B 1 32 ? -17.297 14.352 3.945 1 86.19 32 ALA B O 1
ATOM 2707 N N . SER B 1 33 ? -17.141 12.242 4.496 1 84.19 33 SER B N 1
ATOM 2708 C CA . SER B 1 33 ? -16.391 11.867 3.305 1 84.19 33 SER B CA 1
ATOM 2709 C C . SER B 1 33 ? -17.312 11.539 2.141 1 84.19 33 SER B C 1
ATOM 2711 O O . SER B 1 33 ? -16.875 11.453 0.992 1 84.19 33 SER B O 1
ATOM 2713 N N . HIS B 1 34 ? -18.531 11.242 2.441 1 83 34 HIS B N 1
ATOM 2714 C CA . HIS B 1 34 ? -19.547 10.859 1.469 1 83 34 HIS B CA 1
ATOM 2715 C C . HIS B 1 34 ? -19.297 9.445 0.946 1 83 34 HIS B C 1
ATOM 2717 O O . HIS B 1 34 ? -19.609 9.148 -0.209 1 83 34 HIS B O 1
ATOM 2723 N N . PHE B 1 35 ? -18.625 8.633 1.717 1 84.25 35 PHE B N 1
ATOM 2724 C CA . PHE B 1 35 ? -18.484 7.207 1.47 1 84.25 35 PHE B CA 1
ATOM 2725 C C . PHE B 1 35 ? -19.25 6.398 2.516 1 84.25 35 PHE B C 1
ATOM 2727 O O . PHE B 1 35 ? -19.547 6.898 3.602 1 84.25 35 PHE B O 1
ATOM 2734 N N . SER B 1 36 ? -19.594 5.168 2.123 1 84.81 36 SER B N 1
ATOM 2735 C CA . SER B 1 36 ? -20.078 4.246 3.146 1 84.81 36 SER B CA 1
ATOM 2736 C C . SER B 1 36 ? -19 3.957 4.184 1 84.81 36 SER B C 1
ATOM 2738 O O . SER B 1 36 ? -17.812 4.125 3.916 1 84.81 36 SER B O 1
ATOM 2740 N N . LYS B 1 37 ? -19.484 3.578 5.383 1 85.94 37 LYS B N 1
ATOM 2741 C CA . LYS B 1 37 ? -18.531 3.182 6.422 1 85.94 37 LYS B CA 1
ATOM 2742 C C . LYS B 1 37 ? -17.578 2.111 5.91 1 85.94 37 LYS B C 1
ATOM 2744 O O . LYS B 1 37 ? -16.375 2.158 6.195 1 85.94 37 LYS B O 1
ATOM 2749 N N . TYR B 1 38 ? -18.078 1.255 5.09 1 87.69 38 TYR B N 1
ATOM 2750 C CA . TYR B 1 38 ? -17.312 0.152 4.516 1 87.69 38 TYR B CA 1
ATOM 2751 C C . TYR B 1 38 ? -16.156 0.672 3.66 1 87.69 38 TYR B C 1
ATOM 2753 O O . TYR B 1 38 ? -15.008 0.278 3.854 1 87.69 38 TYR B O 1
ATOM 2761 N N . HIS B 1 39 ? -16.438 1.537 2.828 1 86.62 39 HIS B N 1
ATOM 2762 C CA . HIS B 1 39 ? -15.43 2.016 1.884 1 86.62 39 HIS B CA 1
ATOM 2763 C C . HIS B 1 39 ? -14.555 3.092 2.514 1 86.62 39 HIS B C 1
ATOM 2765 O O . HIS B 1 39 ? -13.359 3.174 2.219 1 86.62 39 HIS B O 1
ATOM 2771 N N . PHE B 1 40 ? -15.195 3.902 3.371 1 88.56 40 PHE B N 1
ATOM 2772 C CA . PHE B 1 40 ? -14.438 4.961 4.027 1 88.56 40 PHE B CA 1
ATOM 2773 C C . PHE B 1 40 ? -13.266 4.379 4.812 1 88.56 40 PHE B C 1
ATOM 2775 O O . PHE B 1 40 ? -12.133 4.844 4.684 1 88.56 40 PHE B O 1
ATOM 2782 N N . VAL B 1 41 ? -13.539 3.33 5.551 1 87.62 41 VAL B N 1
ATOM 2783 C CA . VAL B 1 41 ? -12.523 2.746 6.426 1 87.62 41 VAL B CA 1
ATOM 2784 C C . VAL B 1 41 ? -11.391 2.158 5.59 1 87.62 41 VAL B C 1
ATOM 2786 O O . VAL B 1 41 ? -10.219 2.355 5.898 1 87.62 41 VAL B O 1
ATOM 2789 N N . ARG B 1 42 ? -11.695 1.456 4.566 1 87.81 42 ARG B N 1
ATOM 2790 C CA . ARG B 1 42 ? -10.695 0.82 3.715 1 87.81 42 ARG B CA 1
ATOM 2791 C C . ARG B 1 42 ? -9.867 1.862 2.973 1 87.81 42 ARG B C 1
ATOM 2793 O O . ARG B 1 42 ? -8.641 1.763 2.92 1 87.81 42 ARG B O 1
ATOM 2800 N N . LEU B 1 43 ? -10.562 2.816 2.455 1 86.19 43 LEU B N 1
ATOM 2801 C CA . LEU B 1 43 ? -9.883 3.879 1.725 1 86.19 43 LEU B CA 1
ATOM 2802 C C . LEU B 1 43 ? -8.969 4.676 2.65 1 86.19 43 LEU B C 1
ATOM 2804 O O . LEU B 1 43 ? -7.797 4.91 2.326 1 86.19 43 LEU B O 1
ATOM 2808 N N . PHE B 1 44 ? -9.523 5.098 3.771 1 87.12 44 PHE B N 1
ATOM 2809 C CA . PHE B 1 44 ? -8.75 5.879 4.734 1 87.12 44 PHE B CA 1
ATOM 2810 C C . PHE B 1 44 ? -7.531 5.102 5.207 1 87.12 44 PHE B C 1
ATOM 2812 O O . PHE B 1 44 ? -6.418 5.633 5.211 1 87.12 44 PHE B O 1
ATOM 2819 N N . SER B 1 45 ? -7.766 3.838 5.59 1 85.12 45 SER B N 1
ATOM 2820 C CA . SER B 1 45 ? -6.684 3.01 6.113 1 85.12 45 SER B CA 1
ATOM 2821 C C . SER B 1 45 ? -5.594 2.799 5.062 1 85.12 45 SER B C 1
ATOM 2823 O O . SER B 1 45 ? -4.406 2.809 5.387 1 85.12 45 SER B O 1
ATOM 2825 N N . ALA B 1 46 ? -6.074 2.602 3.889 1 81.75 46 ALA B N 1
ATOM 2826 C CA . ALA B 1 46 ? -5.121 2.383 2.803 1 81.75 46 ALA B CA 1
ATOM 2827 C C . ALA B 1 46 ? -4.301 3.641 2.533 1 81.75 46 ALA B C 1
ATOM 2829 O O . ALA B 1 46 ? -3.098 3.561 2.27 1 81.75 46 ALA B O 1
ATOM 2830 N N . LEU B 1 47 ? -4.852 4.77 2.654 1 77.75 47 LEU B N 1
ATOM 2831 C CA . LEU B 1 47 ? -4.203 6.031 2.311 1 77.75 47 LEU B CA 1
ATOM 2832 C C . LEU B 1 47 ? -3.367 6.551 3.477 1 77.75 47 LEU B C 1
ATOM 2834 O O . LEU B 1 47 ? -2.287 7.105 3.271 1 77.75 47 LEU B O 1
ATOM 2838 N N . GLN B 1 48 ? -3.926 6.363 4.688 1 76.62 48 GLN B N 1
ATOM 2839 C CA . GLN B 1 48 ? -3.275 6.965 5.848 1 76.62 48 GLN B CA 1
ATOM 2840 C C . GLN B 1 48 ? -2.375 5.953 6.559 1 76.62 48 GLN B C 1
ATOM 2842 O O . GLN B 1 48 ? -1.606 6.32 7.449 1 76.62 48 GLN B O 1
ATOM 2847 N N . GLY B 1 49 ? -2.512 4.699 6.223 1 74.94 49 GLY B N 1
ATOM 2848 C CA . GLY B 1 49 ? -1.712 3.662 6.852 1 74.94 49 GLY B CA 1
ATOM 2849 C C . GLY B 1 49 ? -2.223 3.26 8.219 1 74.94 49 GLY B C 1
ATOM 2850 O O . GLY B 1 49 ? -1.566 2.5 8.938 1 74.94 49 GLY B O 1
ATOM 2851 N N . GLN B 1 50 ? -3.275 3.893 8.578 1 79.56 50 GLN B N 1
ATOM 2852 C CA . GLN B 1 50 ? -3.91 3.572 9.852 1 79.56 50 GLN B CA 1
ATOM 2853 C C . GLN B 1 50 ? -5.418 3.781 9.781 1 79.56 50 GLN B C 1
ATOM 2855 O O . GLN B 1 50 ? -5.914 4.488 8.906 1 79.56 50 GLN B O 1
ATOM 2860 N N . ALA B 1 51 ? -6.09 3.154 10.688 1 86.56 51 ALA B N 1
ATOM 2861 C CA . ALA B 1 51 ? -7.543 3.293 10.75 1 86.56 51 ALA B CA 1
ATOM 2862 C C . ALA B 1 51 ? -7.941 4.719 11.125 1 86.56 51 ALA B C 1
ATOM 2864 O O . ALA B 1 51 ? -7.18 5.434 11.781 1 86.56 51 ALA B O 1
ATOM 2865 N N . PRO B 1 52 ? -9.188 5.117 10.758 1 88.69 52 PRO B N 1
ATOM 2866 C CA . PRO B 1 52 ? -9.633 6.492 10.992 1 88.69 52 PRO B CA 1
ATOM 2867 C C . PRO B 1 52 ? -9.586 6.879 12.469 1 88.69 52 PRO B C 1
ATOM 2869 O O . PRO B 1 52 ? -9.055 7.934 12.82 1 88.69 52 PRO B O 1
ATOM 2872 N N . MET B 1 53 ? -10.078 6.027 13.32 1 89.19 53 MET B N 1
ATOM 2873 C CA . MET B 1 53 ? -10.148 6.391 14.734 1 89.19 53 MET B CA 1
ATOM 2874 C C . MET B 1 53 ? -8.766 6.363 15.375 1 89.19 53 MET B C 1
ATOM 2876 O O . MET B 1 53 ? -8.484 7.133 16.297 1 89.19 53 MET B O 1
ATOM 2880 N N . ALA B 1 54 ? -7.902 5.488 14.898 1 86.56 54 ALA B N 1
ATOM 2881 C CA . ALA B 1 54 ? -6.508 5.516 15.336 1 86.56 54 ALA B CA 1
ATOM 2882 C C . ALA B 1 54 ? -5.836 6.828 14.953 1 86.56 54 ALA B C 1
ATOM 2884 O O . ALA B 1 54 ? -5.055 7.387 15.727 1 86.56 54 ALA B O 1
ATOM 2885 N N . TYR B 1 55 ? -6.141 7.23 13.797 1 87.25 55 TYR B N 1
ATOM 2886 C CA . TYR B 1 55 ? -5.629 8.516 13.32 1 87.25 55 TYR B CA 1
ATOM 2887 C C . TYR B 1 55 ? -6.098 9.648 14.227 1 87.25 55 TYR B C 1
ATOM 2889 O O . TYR B 1 55 ? -5.305 10.516 14.609 1 87.25 55 TYR B O 1
ATOM 2897 N N . VAL B 1 56 ? -7.359 9.695 14.555 1 90.75 56 VAL B N 1
ATOM 2898 C CA . VAL B 1 56 ? -7.93 10.703 15.438 1 90.75 56 VAL B CA 1
ATOM 2899 C C . VAL B 1 56 ? -7.188 10.711 16.766 1 90.75 56 VAL B C 1
ATOM 2901 O O . VAL B 1 56 ? -6.777 11.766 17.25 1 90.75 56 VAL B O 1
ATOM 2904 N N . THR B 1 57 ? -7.055 9.523 17.281 1 89.75 57 THR B N 1
ATOM 2905 C CA . THR B 1 57 ? -6.359 9.391 18.562 1 89.75 57 THR B CA 1
ATOM 2906 C C . THR B 1 57 ? -4.934 9.93 18.453 1 89.75 57 THR B C 1
ATOM 2908 O O . THR B 1 57 ? -4.465 10.633 19.359 1 89.75 57 THR B O 1
ATOM 2911 N N . GLU B 1 58 ? -4.332 9.594 17.422 1 85.94 58 GLU B N 1
ATOM 2912 C CA . GLU B 1 58 ? -2.971 10.078 17.203 1 85.94 58 GLU B CA 1
ATOM 2913 C C . GLU B 1 58 ? -2.928 11.602 17.141 1 85.94 58 GLU B C 1
ATOM 2915 O O . GLU B 1 58 ? -2.047 12.227 17.75 1 85.94 58 GLU B O 1
ATOM 2920 N N . ARG B 1 59 ? -3.795 12.188 16.438 1 87.12 59 ARG B N 1
ATOM 2921 C CA . ARG B 1 59 ? -3.865 13.641 16.328 1 87.12 59 ARG B CA 1
ATOM 2922 C C . ARG B 1 59 ? -4.129 14.266 17.703 1 87.12 59 ARG B C 1
ATOM 2924 O O . ARG B 1 59 ? -3.561 15.312 18.031 1 87.12 59 ARG B O 1
ATOM 2931 N N . ARG B 1 60 ? -4.996 13.625 18.391 1 91.31 60 ARG B N 1
ATOM 2932 C CA . ARG B 1 60 ? -5.305 14.109 19.734 1 91.31 60 ARG B CA 1
ATOM 2933 C C . ARG B 1 60 ? -4.07 14.062 20.625 1 91.31 60 ARG B C 1
ATOM 2935 O O . ARG B 1 60 ? -3.812 15 21.391 1 91.31 60 ARG B O 1
ATOM 2942 N N . LEU B 1 61 ? -3.35 13.055 20.547 1 89.12 61 LEU B N 1
ATOM 2943 C CA . LEU B 1 61 ? -2.143 12.891 21.344 1 89.12 61 LEU B CA 1
ATOM 2944 C C . LEU B 1 61 ? -1.089 13.922 20.953 1 89.12 61 LEU B C 1
ATOM 2946 O O . LEU B 1 61 ? -0.379 14.453 21.812 1 89.12 61 LEU B O 1
ATOM 2950 N N . LEU B 1 62 ? -0.994 14.164 19.703 1 84.12 62 LEU B N 1
ATOM 2951 C CA . LEU B 1 62 ? -0.058 15.18 19.234 1 84.12 62 LEU B CA 1
ATOM 2952 C C . LEU B 1 62 ? -0.426 16.547 19.781 1 84.12 62 LEU B C 1
ATOM 2954 O O . LEU B 1 62 ? 0.45 17.312 20.203 1 84.12 62 LEU B O 1
ATOM 2958 N N . ARG B 1 63 ? -1.61 16.812 19.734 1 88.25 63 ARG B N 1
ATOM 2959 C CA . ARG B 1 63 ? -2.086 18.062 20.312 1 88.25 63 ARG B CA 1
ATOM 2960 C C . ARG B 1 63 ? -1.797 18.125 21.812 1 88.25 63 ARG B C 1
ATOM 29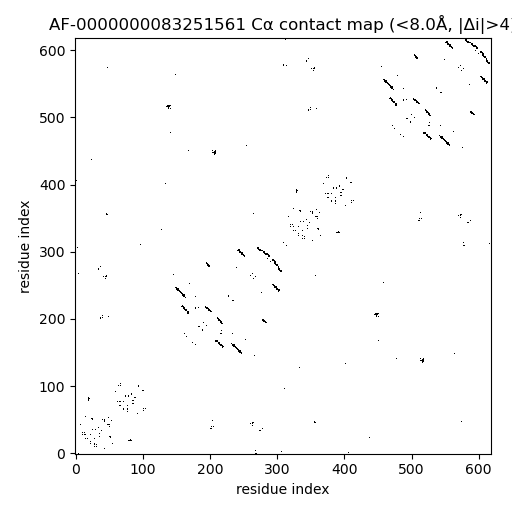62 O O . ARG B 1 63 ? -1.411 19.172 22.328 1 88.25 63 ARG B O 1
ATOM 2969 N N . ALA B 1 64 ? -2.021 17.016 22.422 1 92.25 64 ALA B N 1
ATOM 2970 C CA . ALA B 1 64 ? -1.744 16.938 23.859 1 92.25 64 ALA B CA 1
ATOM 2971 C C . ALA B 1 64 ? -0.275 17.234 24.141 1 92.25 64 ALA B C 1
ATOM 2973 O O . ALA B 1 64 ? 0.044 17.938 25.109 1 92.25 64 ALA B O 1
ATOM 2974 N N . ARG B 1 65 ? 0.555 16.688 23.391 1 87.75 65 ARG B N 1
ATOM 2975 C CA . ARG B 1 65 ? 1.984 16.938 23.531 1 87.75 65 ARG B CA 1
ATOM 2976 C C . ARG B 1 65 ? 2.295 18.422 23.438 1 87.75 65 ARG B C 1
ATOM 2978 O O . ARG B 1 65 ? 3.146 18.938 24.156 1 87.75 65 ARG B O 1
ATOM 2985 N N . GLU B 1 66 ? 1.675 19.047 22.5 1 85.44 66 GLU B N 1
ATOM 2986 C CA . GLU B 1 66 ? 1.865 20.484 22.344 1 85.44 66 GLU B CA 1
ATOM 2987 C C . GLU B 1 66 ? 1.407 21.234 23.578 1 85.44 66 GLU B C 1
ATOM 2989 O O . GLU B 1 66 ? 2.074 22.188 24.031 1 85.44 66 GLU B O 1
ATOM 2994 N N . TYR B 1 67 ? 0.305 20.828 24.141 1 92.44 67 TYR B N 1
ATOM 2995 C CA . TYR B 1 67 ? -0.191 21.453 25.359 1 92.44 67 TYR B CA 1
ATOM 2996 C C . TYR B 1 67 ? 0.767 21.219 26.516 1 92.44 67 TYR B C 1
ATOM 2998 O O . TYR B 1 67 ? 0.984 22.109 27.344 1 92.44 67 TYR B O 1
ATOM 3006 N N . LEU B 1 68 ? 1.296 19.984 26.562 1 92.12 68 LEU B N 1
ATOM 3007 C CA . LEU B 1 68 ? 2.246 19.656 27.609 1 92.12 68 LEU B CA 1
ATOM 3008 C C . LEU B 1 68 ? 3.48 20.547 27.531 1 92.12 68 LEU B C 1
ATOM 3010 O O . LEU B 1 68 ? 4.023 20.953 28.562 1 92.12 68 LEU B O 1
ATOM 3014 N N . ARG B 1 69 ? 3.848 20.828 26.359 1 87.56 69 ARG B N 1
ATOM 3015 C CA . ARG B 1 69 ? 5.059 21.594 26.094 1 87.56 69 ARG B CA 1
ATOM 3016 C C . ARG B 1 69 ? 4.824 23.094 26.344 1 87.56 69 ARG B C 1
ATOM 3018 O O . ARG B 1 69 ? 5.699 23.781 26.875 1 87.56 69 ARG B O 1
ATOM 3025 N N . THR B 1 70 ? 3.668 23.594 25.969 1 90.38 70 THR B N 1
ATOM 3026 C CA . THR B 1 70 ? 3.506 25.031 25.812 1 90.38 70 THR B CA 1
ATOM 3027 C C . THR B 1 70 ? 2.633 25.609 26.938 1 90.38 70 THR B C 1
ATOM 3029 O O . THR B 1 70 ? 2.561 26.828 27.109 1 90.38 70 THR B O 1
ATOM 3032 N N . THR B 1 71 ? 1.938 24.766 27.688 1 93.12 71 THR B N 1
ATOM 3033 C CA . THR B 1 71 ? 1.009 25.281 28.688 1 93.12 71 THR B CA 1
ATOM 3034 C C . THR B 1 71 ? 1.257 24.641 30.047 1 93.12 71 THR B C 1
ATOM 3036 O O . THR B 1 71 ? 2.053 23.703 30.156 1 93.12 71 THR B O 1
ATOM 3039 N N . ASP B 1 72 ? 0.546 25.203 31.078 1 93.69 72 ASP B N 1
ATOM 3040 C CA . ASP B 1 72 ? 0.58 24.625 32.406 1 93.69 72 ASP B CA 1
ATOM 3041 C C . ASP B 1 72 ? -0.767 24.016 32.781 1 93.69 72 ASP B C 1
ATOM 3043 O O . ASP B 1 72 ? -1.104 23.906 33.969 1 93.69 72 ASP B O 1
ATOM 3047 N N . LYS B 1 73 ? -1.503 23.672 31.781 1 95.38 73 LYS B N 1
ATOM 3048 C CA . LYS B 1 73 ? -2.818 23.078 32.031 1 95.38 73 LYS B CA 1
ATOM 3049 C C . LYS B 1 73 ? -2.701 21.719 32.719 1 95.38 73 LYS B C 1
ATOM 3051 O O . LYS B 1 73 ? -1.696 21.031 32.562 1 95.38 73 LYS B O 1
ATOM 3056 N N . THR B 1 74 ? -3.779 21.438 33.562 1 95.81 74 THR B N 1
ATOM 3057 C CA . THR B 1 74 ? -3.783 20.141 34.219 1 95.81 74 THR B CA 1
ATOM 3058 C C . THR B 1 74 ? -3.949 19.016 33.219 1 95.81 74 THR B C 1
ATOM 3060 O O . THR B 1 74 ? -4.406 19.234 32.094 1 95.81 74 THR B O 1
ATOM 3063 N N . MET B 1 75 ? -3.615 17.812 33.656 1 96 75 MET B N 1
ATOM 3064 C CA . MET B 1 75 ? -3.766 16.656 32.781 1 96 75 MET B CA 1
ATOM 3065 C C . MET B 1 75 ? -5.23 16.438 32.406 1 96 75 MET B C 1
ATOM 3067 O O . MET B 1 75 ? -5.539 16.016 31.297 1 96 75 MET B O 1
ATOM 3071 N N . LEU B 1 76 ? -6.062 16.672 33.375 1 94.81 76 LEU B N 1
ATOM 3072 C CA . LEU B 1 76 ? -7.496 16.547 33.156 1 94.81 76 LEU B CA 1
ATOM 3073 C C . LEU B 1 76 ? -7.965 17.547 32.094 1 94.81 76 LEU B C 1
ATOM 3075 O O . LEU B 1 76 ? -8.758 17.203 31.219 1 94.81 76 LEU B O 1
ATOM 3079 N N . ASP B 1 77 ? -7.473 18.75 32.156 1 95.5 77 ASP B N 1
ATOM 3080 C CA . ASP B 1 77 ? -7.82 19.781 31.188 1 95.5 77 ASP B CA 1
ATOM 3081 C C . ASP B 1 77 ? -7.312 19.406 29.797 1 95.5 77 ASP B C 1
ATOM 3083 O O . ASP B 1 77 ? -8.031 19.562 28.797 1 95.5 77 ASP B O 1
ATOM 3087 N N . ILE B 1 78 ? -6.113 18.938 29.75 1 96.19 78 ILE B N 1
ATOM 3088 C CA . ILE B 1 78 ? -5.512 18.562 28.469 1 96.19 78 ILE B CA 1
ATOM 3089 C C . ILE B 1 78 ? -6.289 17.406 27.859 1 96.19 78 ILE B C 1
ATOM 3091 O O . ILE B 1 78 ? -6.586 17.406 26.656 1 96.19 78 ILE B O 1
ATOM 3095 N N . ALA B 1 79 ? -6.625 16.438 28.688 1 95.5 79 ALA B N 1
ATOM 3096 C CA . ALA B 1 79 ? -7.414 15.312 28.203 1 95.5 79 ALA B CA 1
ATOM 3097 C C . ALA B 1 79 ? -8.727 15.781 27.594 1 95.5 79 ALA B C 1
ATOM 3099 O O . ALA B 1 79 ? -9.102 15.336 26.5 1 95.5 79 ALA B O 1
ATOM 3100 N N . SER B 1 80 ? -9.344 16.703 28.281 1 93.25 80 SER B N 1
ATOM 3101 C CA . SER B 1 80 ? -10.633 17.234 27.828 1 93.25 80 SER B CA 1
ATOM 3102 C C . SER B 1 80 ? -10.477 18.062 26.562 1 93.25 80 SER B C 1
ATOM 3104 O O . SER B 1 80 ? -11.266 17.906 25.625 1 93.25 80 SER B O 1
ATOM 3106 N N . LEU B 1 81 ? -9.477 18.844 26.5 1 92.75 81 LEU B N 1
ATOM 3107 C CA . LEU B 1 81 ? -9.242 19.734 25.359 1 92.75 81 LEU B CA 1
ATOM 3108 C C . LEU B 1 81 ? -8.875 18.938 24.125 1 92.75 81 LEU B C 1
ATOM 3110 O O . LEU B 1 81 ? -9.125 19.375 23 1 92.75 81 LEU B O 1
ATOM 3114 N N . CYS B 1 82 ? -8.344 17.828 24.375 1 93.94 82 CYS B N 1
ATOM 3115 C CA . CYS B 1 82 ? -7.902 17.016 23.25 1 93.94 82 CYS B CA 1
ATOM 3116 C C . CYS B 1 82 ? -8.969 16 22.859 1 93.94 82 CYS B C 1
ATOM 3118 O O . CYS B 1 82 ? -8.797 15.242 21.906 1 93.94 82 CYS B O 1
ATOM 3120 N N . GLY B 1 83 ? -10.016 15.961 23.578 1 93.44 83 GLY B N 1
ATOM 3121 C CA . GLY B 1 83 ? -11.164 15.172 23.156 1 93.44 83 GLY B CA 1
ATOM 3122 C C . GLY B 1 83 ? -11.18 13.781 23.766 1 93.44 83 GLY B C 1
ATOM 3123 O O . GLY B 1 83 ? -11.891 12.898 23.281 1 93.44 83 GLY B O 1
ATOM 3124 N N . PHE B 1 84 ? -10.383 13.57 24.812 1 93.25 84 PHE B N 1
ATOM 3125 C CA . PHE B 1 84 ? -10.445 12.289 25.5 1 93.25 84 PHE B CA 1
ATOM 3126 C C . PHE B 1 84 ? -11.617 12.25 26.469 1 93.25 84 PHE B C 1
ATOM 3128 O O . PHE B 1 84 ? -11.852 13.219 27.203 1 93.25 84 PHE B O 1
ATOM 3135 N N . GLY B 1 85 ? -12.406 11.125 26.453 1 88.12 85 GLY B N 1
ATOM 3136 C CA . GLY B 1 85 ? -13.578 10.992 27.297 1 88.12 85 GLY B CA 1
ATOM 3137 C C . GLY B 1 85 ? -13.242 10.836 28.766 1 88.12 85 GLY B C 1
ATOM 3138 O O . GLY B 1 85 ? -14.102 11.039 29.625 1 88.12 85 GLY B O 1
ATOM 3139 N N . SER B 1 86 ? -12.055 10.477 29.031 1 91.75 86 SER B N 1
ATOM 3140 C CA . SER B 1 86 ? -11.633 10.312 30.422 1 91.75 86 SER B CA 1
ATOM 3141 C C . SER B 1 86 ? -10.117 10.445 30.562 1 91.75 86 SER B C 1
ATOM 3143 O O . SER B 1 86 ? -9.383 10.289 29.578 1 91.75 86 SER B O 1
ATOM 3145 N N . LEU B 1 87 ? -9.773 10.773 31.766 1 93.75 87 LEU B N 1
ATOM 3146 C CA . LEU B 1 87 ? -8.352 10.859 32.062 1 93.75 87 LEU B CA 1
ATOM 3147 C C . LEU B 1 87 ? -7.68 9.492 31.922 1 93.75 87 LEU B C 1
ATOM 3149 O O . LEU B 1 87 ? -6.527 9.406 31.484 1 93.75 87 LEU B O 1
ATOM 3153 N N . SER B 1 88 ? -8.398 8.492 32.281 1 94.12 88 SER B N 1
ATOM 3154 C CA . SER B 1 88 ? -7.879 7.129 32.188 1 94.12 88 SER B CA 1
ATOM 3155 C C . SER B 1 88 ? -7.594 6.758 30.734 1 94.12 88 SER B C 1
ATOM 3157 O O . SER B 1 88 ? -6.539 6.195 30.422 1 94.12 88 SER B O 1
ATOM 3159 N N . ARG B 1 89 ? -8.469 7.148 29.891 1 92.56 89 ARG B N 1
ATOM 3160 C CA . ARG B 1 89 ? -8.297 6.871 28.469 1 92.56 89 ARG B CA 1
ATOM 3161 C C . ARG B 1 89 ? -7.137 7.668 27.891 1 92.56 89 ARG B C 1
ATOM 3163 O O . ARG B 1 89 ? -6.375 7.16 27.062 1 92.56 89 ARG B O 1
ATOM 3170 N N . PHE B 1 90 ? -7.082 8.859 28.328 1 95.44 90 PHE B N 1
ATOM 3171 C CA . PHE B 1 90 ? -5.977 9.719 27.922 1 95.44 90 PHE B CA 1
ATOM 3172 C C . PHE B 1 90 ? -4.641 9.117 28.344 1 95.44 90 PHE B C 1
ATOM 3174 O O . PHE B 1 90 ? -3.742 8.945 27.516 1 95.44 90 PHE B O 1
ATOM 3181 N N . ASN B 1 91 ? -4.559 8.742 29.516 1 94.88 91 ASN B N 1
ATOM 3182 C CA . ASN B 1 91 ? -3.32 8.195 30.062 1 94.88 91 ASN B CA 1
ATOM 3183 C C . ASN B 1 91 ? -2.947 6.879 29.375 1 94.88 91 ASN B C 1
ATOM 3185 O O . ASN B 1 91 ? -1.777 6.641 29.078 1 94.88 91 ASN B O 1
ATOM 3189 N N . ALA B 1 92 ? -3.914 6.086 29.172 1 93.12 92 ALA B N 1
ATOM 3190 C CA . ALA B 1 92 ? -3.676 4.793 28.531 1 93.12 92 ALA B CA 1
ATOM 3191 C C . ALA B 1 92 ? -3.17 4.969 27.109 1 93.12 92 ALA B C 1
ATOM 3193 O O . ALA B 1 92 ? -2.199 4.324 26.703 1 93.12 92 ALA B O 1
ATOM 3194 N N . ALA B 1 93 ? -3.809 5.848 26.375 1 91.44 93 ALA B N 1
ATOM 3195 C CA . ALA B 1 93 ? -3.42 6.109 24.984 1 91.44 93 ALA B CA 1
ATOM 3196 C C . ALA B 1 93 ? -2.025 6.727 24.922 1 91.44 93 ALA B C 1
ATOM 3198 O O . ALA B 1 93 ? -1.23 6.383 24.047 1 91.44 93 ALA B O 1
ATOM 3199 N N . PHE B 1 94 ? -1.796 7.609 25.875 1 92.75 94 PHE B N 1
ATOM 3200 C CA . PHE B 1 94 ? -0.513 8.297 25.906 1 92.75 94 PHE B CA 1
ATOM 3201 C C . PHE B 1 94 ? 0.619 7.324 26.203 1 92.75 94 PHE B C 1
ATOM 3203 O O . PHE B 1 94 ? 1.656 7.344 25.547 1 92.75 94 PHE B O 1
ATOM 3210 N N . LYS B 1 95 ? 0.402 6.52 27.141 1 91.5 95 LYS B N 1
ATOM 3211 C CA . LYS B 1 95 ? 1.399 5.523 27.516 1 91.5 95 LYS B CA 1
ATOM 3212 C C . LYS B 1 95 ? 1.661 4.547 26.375 1 91.5 95 LYS B C 1
ATOM 3214 O O . LYS B 1 95 ? 2.811 4.188 26.109 1 91.5 95 LYS B O 1
ATOM 3219 N N . LYS B 1 96 ? 0.669 4.215 25.781 1 85.25 96 LYS B N 1
ATOM 3220 C CA . LYS B 1 96 ? 0.781 3.281 24.656 1 85.25 96 LYS B CA 1
ATOM 3221 C C . LYS B 1 96 ? 1.604 3.883 23.516 1 85.25 96 LYS B C 1
ATOM 3223 O O . LYS B 1 96 ? 2.434 3.197 22.922 1 85.25 96 LYS B O 1
ATOM 3228 N N . ARG B 1 97 ? 1.384 5.129 23.344 1 81.88 97 ARG B N 1
ATOM 3229 C CA . ARG B 1 97 ? 2.008 5.797 22.203 1 81.88 97 ARG B CA 1
ATOM 3230 C C . ARG B 1 97 ? 3.436 6.223 22.531 1 81.88 97 ARG B C 1
ATOM 3232 O O . ARG B 1 97 ? 4.328 6.125 21.688 1 81.88 97 ARG B O 1
ATOM 3239 N N . TYR B 1 98 ? 3.719 6.668 23.734 1 83.38 98 TYR B N 1
ATOM 3240 C CA . TYR B 1 98 ? 4.977 7.348 24.031 1 83.38 98 TYR B CA 1
ATOM 3241 C C . TYR B 1 98 ? 5.773 6.59 25.094 1 83.38 98 TYR B C 1
ATOM 3243 O O . TYR B 1 98 ? 6.895 6.973 25.422 1 83.38 98 TYR B O 1
ATOM 3251 N N . ASP B 1 99 ? 5.203 5.523 25.547 1 86.81 99 ASP B N 1
ATOM 3252 C CA . ASP B 1 99 ? 5.828 4.695 26.562 1 86.81 99 ASP B CA 1
ATOM 3253 C C . ASP B 1 99 ? 6.219 5.527 27.781 1 86.81 99 ASP B C 1
ATOM 3255 O O . ASP B 1 99 ? 7.277 5.316 28.375 1 86.81 99 ASP B O 1
ATOM 3259 N N . THR B 1 100 ? 5.547 6.551 28.031 1 89.06 100 THR B N 1
ATOM 3260 C CA . THR B 1 100 ? 5.688 7.418 29.203 1 89.06 100 THR B CA 1
ATOM 3261 C C . THR B 1 100 ? 4.355 8.07 29.547 1 89.06 100 THR B C 1
ATOM 3263 O O . THR B 1 100 ? 3.379 7.949 28.812 1 89.06 100 THR B O 1
ATOM 3266 N N . THR B 1 101 ? 4.281 8.586 30.75 1 93.38 101 THR B N 1
ATOM 3267 C CA . THR B 1 101 ? 3.059 9.281 31.141 1 93.38 101 THR B CA 1
ATOM 3268 C C . THR B 1 101 ? 3.111 10.75 30.719 1 93.38 101 THR B C 1
ATOM 3270 O O . THR B 1 101 ? 4.195 11.305 30.531 1 93.38 101 THR B O 1
ATOM 3273 N N . PRO B 1 102 ? 1.938 11.32 30.5 1 94.38 102 PRO B N 1
ATOM 3274 C CA . PRO B 1 102 ? 1.922 12.742 30.156 1 94.38 102 PRO B CA 1
ATOM 3275 C C . PRO B 1 102 ? 2.688 13.602 31.172 1 94.38 102 PRO B C 1
ATOM 3277 O O . PRO B 1 102 ? 3.428 14.508 30.781 1 94.38 102 PRO B O 1
ATOM 3280 N N . SER B 1 103 ? 2.553 13.344 32.406 1 94.12 103 SER B N 1
ATOM 3281 C CA . SER B 1 103 ? 3.234 14.102 33.469 1 94.12 103 SER B CA 1
ATOM 3282 C C . SER B 1 103 ? 4.75 13.969 33.344 1 94.12 103 SER B C 1
ATOM 3284 O O . SER B 1 103 ? 5.477 14.953 33.5 1 94.12 103 SER B O 1
ATOM 3286 N N . GLN B 1 104 ? 5.199 12.828 33.094 1 92.94 104 GLN B N 1
ATOM 3287 C CA . GLN B 1 104 ? 6.625 12.57 32.938 1 92.94 104 GLN B CA 1
ATOM 3288 C C . GLN B 1 104 ? 7.172 13.281 31.703 1 92.94 104 GLN B C 1
ATOM 3290 O O . GLN B 1 104 ? 8.273 13.836 31.734 1 92.94 104 GLN B O 1
ATOM 3295 N N . MET B 1 105 ? 6.406 13.25 30.719 1 91.62 105 MET B N 1
ATOM 3296 C CA . MET B 1 105 ? 6.828 13.914 29.484 1 91.62 105 MET B CA 1
ATOM 3297 C C . MET B 1 105 ? 6.953 15.422 29.703 1 91.62 105 MET B C 1
ATOM 3299 O O . MET B 1 105 ? 7.918 16.047 29.25 1 91.62 105 MET B O 1
ATOM 3303 N N . ARG B 1 106 ? 5.988 16 30.344 1 92.38 106 ARG B N 1
ATOM 3304 C CA . ARG B 1 106 ? 6.043 17.438 30.625 1 92.38 106 ARG B CA 1
ATOM 3305 C C . ARG B 1 106 ? 7.297 17.781 31.422 1 92.38 106 ARG B C 1
ATOM 3307 O O . ARG B 1 106 ? 7.961 18.781 31.125 1 92.38 106 ARG B O 1
ATOM 3314 N N . ARG B 1 107 ? 7.652 17.047 32.375 1 90.62 107 ARG B N 1
ATOM 3315 C CA . ARG B 1 107 ? 8.836 17.281 33.219 1 90.62 107 ARG B CA 1
ATOM 3316 C C . ARG B 1 107 ? 10.109 17.234 32.375 1 90.62 107 ARG B C 1
ATOM 3318 O O . ARG B 1 107 ? 11.008 18.062 32.531 1 90.62 107 ARG B O 1
ATOM 3325 N N . LYS B 1 108 ? 10.18 16.344 31.547 1 85.12 108 LYS B N 1
ATOM 3326 C CA . LYS B 1 108 ? 11.336 16.172 30.672 1 85.12 108 LYS B CA 1
ATOM 3327 C C . LYS B 1 108 ? 11.469 17.328 29.703 1 85.12 108 LYS B C 1
ATOM 3329 O O . LYS B 1 108 ? 12.578 17.781 29.406 1 85.12 108 LYS B O 1
ATOM 3334 N N . MET B 1 109 ? 10.367 17.719 29.234 1 81.88 109 MET B N 1
ATOM 3335 C CA . MET B 1 109 ? 10.352 18.797 28.234 1 81.88 109 MET B CA 1
ATOM 3336 C C . MET B 1 109 ? 10.75 20.125 28.875 1 81.88 109 MET B C 1
ATOM 3338 O O . MET B 1 109 ? 11.297 21 28.203 1 81.88 109 MET B O 1
ATOM 3342 N N . ARG B 1 110 ? 10.5 20.312 30.141 1 77.81 110 ARG B N 1
ATOM 3343 C CA . ARG B 1 110 ? 10.758 21.578 30.812 1 77.81 110 ARG B CA 1
ATOM 3344 C C . ARG B 1 110 ? 12.117 21.562 31.516 1 77.81 110 ARG B C 1
ATOM 3346 O O . ARG B 1 110 ? 12.602 22.609 31.969 1 77.81 110 ARG B O 1
ATOM 3353 N N . GLN B 1 111 ? 12.734 20.406 31.766 1 65.81 111 GLN B N 1
ATOM 3354 C CA . GLN B 1 111 ? 14.094 20.375 32.312 1 65.81 111 GLN B CA 1
ATOM 3355 C C . GLN B 1 111 ? 15.078 21.047 31.344 1 65.81 111 GLN B C 1
ATOM 3357 O O . GLN B 1 111 ? 15.031 20.812 30.141 1 65.81 111 GLN B O 1
ATOM 3362 N N . PRO B 1 112 ? 15.719 22.203 31.812 1 52.72 112 PRO B N 1
ATOM 3363 C CA . PRO B 1 112 ? 16.734 22.891 31.031 1 52.72 112 PRO B CA 1
ATOM 3364 C C . PRO B 1 112 ? 17.781 21.953 30.438 1 52.72 112 PRO B C 1
ATOM 3366 O O . PRO B 1 112 ? 18.5 21.281 31.188 1 52.72 112 PRO B O 1
ATOM 3369 N N . SER B 1 113 ? 17.75 20.922 29.875 1 42.84 113 SER B N 1
ATOM 3370 C CA . SER B 1 113 ? 18.922 20.266 29.328 1 42.84 113 SER B CA 1
ATOM 3371 C C . SER B 1 113 ? 19.875 21.297 28.703 1 42.84 113 SER B C 1
ATOM 3373 O O . SER B 1 113 ? 19.438 22.266 28.094 1 42.84 113 SER B O 1
ATOM 3375 N N . ASN B 1 114 ? 21.203 21.531 29.344 1 34.22 114 ASN B N 1
ATOM 3376 C CA . ASN B 1 114 ? 22.375 22.25 28.828 1 34.22 114 ASN B CA 1
ATOM 3377 C C . ASN B 1 114 ? 22.578 21.969 27.344 1 34.22 114 ASN B C 1
ATOM 3379 O O . ASN B 1 114 ? 23.719 22.016 26.859 1 34.22 114 ASN B O 1
ATOM 3383 N N . LEU B 1 115 ? 22.094 21.125 26.766 1 32.12 115 LEU B N 1
ATOM 3384 C CA . LEU B 1 115 ? 22.531 20.969 25.375 1 32.12 115 LEU B CA 1
ATOM 3385 C C . LEU B 1 115 ? 22.531 22.312 24.656 1 32.12 115 LEU B C 1
ATOM 3387 O O . LEU B 1 115 ? 21.516 23 24.625 1 32.12 115 LEU B O 1
ATOM 3391 N N . ARG B 1 116 ? 23.906 22.969 24.484 1 29.62 116 ARG B N 1
ATOM 3392 C CA . ARG B 1 116 ? 24.438 24.047 23.672 1 29.62 116 ARG B CA 1
ATOM 3393 C C . ARG B 1 116 ? 23.594 24.25 22.422 1 29.62 116 ARG B C 1
ATOM 3395 O O . ARG B 1 116 ? 22.875 23.359 22 1 29.62 116 ARG B O 1
ATOM 3402 N N . GLN B 1 117 ? 23.953 25.562 21.812 1 26.75 117 GLN B N 1
ATOM 3403 C CA . GLN B 1 117 ? 23.594 26.609 20.859 1 26.75 117 GLN B CA 1
ATOM 3404 C C . GLN B 1 117 ? 23.781 26.109 19.422 1 26.75 117 GLN B C 1
ATOM 3406 O O . GLN B 1 117 ? 24.328 26.828 18.578 1 26.75 117 GLN B O 1
ATOM 3411 N N . ALA B 1 118 ? 24.234 24.984 19.125 1 24.73 118 ALA B N 1
ATOM 3412 C CA . ALA B 1 118 ? 24.672 25.031 17.75 1 24.73 118 ALA B CA 1
ATOM 3413 C C . ALA B 1 118 ? 23.609 25.641 16.844 1 24.73 118 ALA B C 1
ATOM 3415 O O . ALA B 1 118 ? 22.703 24.938 16.391 1 24.73 118 ALA B O 1
ATOM 3416 N N . ASP B 1 119 ? 23.047 26.75 17.219 1 26.11 119 ASP B N 1
ATOM 3417 C CA . ASP B 1 119 ? 22.203 27.562 16.344 1 26.11 119 ASP B CA 1
ATOM 3418 C C . ASP B 1 119 ? 22.938 27.938 15.062 1 26.11 119 ASP B C 1
ATOM 3420 O O . ASP B 1 119 ? 22.891 29.094 14.633 1 26.11 119 ASP B O 1
ATOM 3424 N N . GLY B 1 120 ? 24.203 27.375 14.93 1 24.3 120 GLY B N 1
ATOM 3425 C CA . GLY B 1 120 ? 24.906 28.125 13.906 1 24.3 120 GLY B CA 1
ATOM 3426 C C . GLY B 1 120 ? 24.031 28.5 12.727 1 24.3 120 GLY B C 1
ATOM 3427 O O . GLY B 1 120 ? 22.938 27.938 12.555 1 24.3 120 GLY B O 1
ATOM 3428 N N . LYS B 1 121 ? 24.625 29.578 12.062 1 24.44 121 LYS B N 1
ATOM 3429 C CA . LYS B 1 121 ? 24.312 30.469 10.953 1 24.44 121 LYS B CA 1
ATOM 3430 C C . LYS B 1 121 ? 24.016 29.688 9.68 1 24.44 121 LYS B C 1
ATOM 3432 O O . LYS B 1 121 ? 24.938 29.25 8.984 1 24.44 121 LYS B O 1
ATOM 3437 N N . ILE B 1 122 ? 23.266 28.75 9.672 1 23.7 122 ILE B N 1
ATOM 3438 C CA . ILE B 1 122 ? 22.953 28.266 8.336 1 23.7 122 ILE B CA 1
ATOM 3439 C C . ILE B 1 122 ? 22.516 29.422 7.441 1 23.7 122 ILE B C 1
ATOM 3441 O O . ILE B 1 122 ? 21.422 29.953 7.594 1 23.7 122 ILE B O 1
ATOM 3445 N N . ARG B 1 123 ? 23.438 30.406 7.273 1 21.45 123 ARG B N 1
ATOM 3446 C CA . ARG B 1 123 ? 23.375 31.469 6.273 1 21.45 123 ARG B CA 1
ATOM 3447 C C . ARG B 1 123 ? 22.781 30.953 4.965 1 21.45 123 ARG B C 1
ATOM 3449 O O . ARG B 1 123 ? 22.812 29.734 4.703 1 21.45 123 ARG B O 1
ATOM 3456 N N . GLU B 1 124 ? 22.766 32 3.98 1 19.91 124 GLU B N 1
ATOM 3457 C CA . GLU B 1 124 ? 21.875 32.625 2.996 1 19.91 124 GLU B CA 1
ATOM 3458 C C . GLU B 1 124 ? 21.891 31.828 1.684 1 19.91 124 GLU B C 1
ATOM 3460 O O . GLU B 1 124 ? 20.875 31.766 0.985 1 19.91 124 GLU B O 1
ATOM 3465 N N . GLU B 1 125 ? 23.141 31.438 1.271 1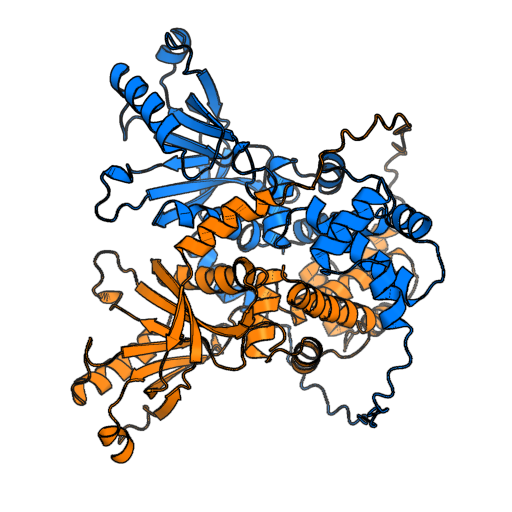 21.31 125 GLU B N 1
ATOM 3466 C CA . GLU B 1 125 ? 23.078 31.719 -0.16 1 21.31 125 GLU B CA 1
ATOM 3467 C C . GLU B 1 125 ? 22.156 30.734 -0.874 1 21.31 125 GLU B C 1
ATOM 3469 O O . GLU B 1 125 ? 22.406 29.531 -0.853 1 21.31 125 GLU B O 1
ATOM 3474 N N . ALA B 1 126 ? 20.953 31.109 -0.862 1 23.59 126 ALA B N 1
ATOM 3475 C CA . ALA B 1 126 ? 19.906 30.391 -1.57 1 23.59 126 ALA B CA 1
ATOM 3476 C C . ALA B 1 126 ? 20.281 30.156 -3.029 1 23.59 126 ALA B C 1
ATOM 3478 O O . ALA B 1 126 ? 20.312 31.109 -3.828 1 23.59 126 ALA B O 1
ATOM 3479 N N . ALA B 1 127 ? 21.375 29.438 -3.229 1 23.72 127 ALA B N 1
ATOM 3480 C CA . ALA B 1 127 ? 21.516 29.312 -4.676 1 23.72 127 ALA B CA 1
ATOM 3481 C C . ALA B 1 127 ? 20.203 28.906 -5.332 1 23.72 127 ALA B C 1
ATOM 3483 O O . ALA B 1 127 ? 19.375 28.234 -4.711 1 23.72 127 ALA B O 1
ATOM 3484 N N . PRO B 1 128 ? 19.969 29.438 -6.5 1 22.42 128 PRO B N 1
ATOM 3485 C CA . PRO B 1 128 ? 18.766 29.281 -7.316 1 22.42 128 PRO B CA 1
ATOM 3486 C C . PRO B 1 128 ? 18.375 27.812 -7.492 1 22.42 128 PRO B C 1
ATOM 3488 O O . PRO B 1 128 ? 19.234 26.938 -7.523 1 22.42 128 PRO B O 1
ATOM 3491 N N . MET B 1 129 ? 17.344 27.516 -6.805 1 26.78 129 MET B N 1
ATOM 3492 C CA . MET B 1 129 ? 16.625 26.25 -6.926 1 26.78 129 MET B CA 1
ATOM 3493 C C . MET B 1 129 ? 16.609 25.766 -8.375 1 26.78 129 MET B C 1
ATOM 3495 O O . MET B 1 129 ? 16.094 26.469 -9.258 1 26.78 129 MET B O 1
ATOM 3499 N N . GLU B 1 130 ? 17.688 25.219 -8.797 1 26.48 130 GLU B N 1
ATOM 3500 C CA . GLU B 1 130 ? 17.406 24.625 -10.102 1 26.48 130 GLU B CA 1
ATOM 3501 C C . GLU B 1 130 ? 16 24.016 -10.141 1 26.48 130 GLU B C 1
ATOM 3503 O O . GLU B 1 130 ? 15.57 23.375 -9.18 1 26.48 130 GLU B O 1
ATOM 3508 N N . SER B 1 131 ? 15.078 24.672 -10.734 1 26.22 131 SER B N 1
ATOM 3509 C CA . SER B 1 131 ? 13.688 24.375 -11.086 1 26.22 131 SER B CA 1
ATOM 3510 C C . SER B 1 131 ? 13.508 22.891 -11.391 1 26.22 131 SER B C 1
ATOM 3512 O O . SER B 1 131 ? 14.023 22.391 -12.391 1 26.22 131 SER B O 1
ATOM 3514 N N . TYR B 1 132 ? 13.875 22.078 -10.508 1 28.81 132 TYR B N 1
ATOM 3515 C CA . TYR B 1 132 ? 13.328 20.812 -10.977 1 28.81 132 TYR B CA 1
ATOM 3516 C C . TYR B 1 132 ? 11.867 20.969 -11.367 1 28.81 132 TYR B C 1
ATOM 3518 O O . TYR B 1 132 ? 11.016 21.234 -10.516 1 28.81 132 TYR B O 1
ATOM 3526 N N . ASP B 1 133 ? 11.617 21.5 -12.477 1 29.8 133 ASP B N 1
ATOM 3527 C CA . ASP B 1 133 ? 10.312 21.547 -13.133 1 29.8 133 ASP B CA 1
ATOM 3528 C C . ASP B 1 133 ? 9.469 20.328 -12.758 1 29.8 133 ASP B C 1
ATOM 3530 O O . ASP B 1 133 ? 9.828 19.203 -13.062 1 29.8 133 ASP B O 1
ATOM 3534 N N . GLY B 1 134 ? 9.031 20.234 -11.641 1 34.31 134 GLY B N 1
ATOM 3535 C CA . GLY B 1 134 ? 7.973 19.375 -11.156 1 34.31 134 GLY B CA 1
ATOM 3536 C C . GLY B 1 134 ? 6.914 19.062 -12.195 1 34.31 134 GLY B C 1
ATOM 3537 O O . GLY B 1 134 ? 5.789 18.688 -11.859 1 34.31 134 GLY B O 1
ATOM 3538 N N . THR B 1 135 ? 6.996 19.719 -13.266 1 31.86 135 THR B N 1
ATOM 3539 C CA . THR B 1 135 ? 5.918 19.562 -14.234 1 31.86 135 THR B CA 1
ATOM 3540 C C . THR B 1 135 ? 5.664 18.078 -14.508 1 31.86 135 THR B C 1
ATOM 3542 O O . THR B 1 135 ? 4.871 17.734 -15.383 1 31.86 135 THR B O 1
ATOM 3545 N N . SER B 1 136 ? 6.699 17.219 -14.477 1 34.47 136 SER B N 1
ATOM 3546 C CA . SER B 1 136 ? 6.605 16.062 -15.359 1 34.47 136 SER B CA 1
ATOM 3547 C C . SER B 1 136 ? 5.488 15.117 -14.922 1 34.47 136 SER B C 1
ATOM 3549 O O . SER B 1 136 ? 5.52 14.578 -13.812 1 34.47 136 SER B O 1
ATOM 3551 N N . ASN B 1 137 ? 4.301 15.273 -15.258 1 39.41 137 ASN B N 1
ATOM 3552 C CA . ASN B 1 137 ? 3.143 14.438 -15.547 1 39.41 137 ASN B CA 1
ATOM 3553 C C . ASN B 1 137 ? 3.527 12.961 -15.641 1 39.41 137 ASN B C 1
ATOM 3555 O O . ASN B 1 137 ? 2.662 12.102 -15.805 1 39.41 137 ASN B O 1
ATOM 3559 N N . ASN B 1 138 ? 4.855 12.742 -15.859 1 41.69 138 ASN B N 1
ATOM 3560 C CA . ASN B 1 138 ? 5.418 11.461 -16.281 1 41.69 138 ASN B CA 1
ATOM 3561 C C . ASN B 1 138 ? 5.535 10.484 -15.109 1 41.69 138 ASN B C 1
ATOM 3563 O O . ASN B 1 138 ? 5.789 9.297 -15.312 1 41.69 138 ASN B O 1
ATOM 3567 N N . HIS B 1 139 ? 5.723 11.023 -13.875 1 48.53 139 HIS B N 1
ATOM 3568 C CA . HIS B 1 139 ? 5.855 10.148 -12.719 1 48.53 139 HIS B CA 1
ATOM 3569 C C . HIS B 1 139 ? 4.664 9.203 -12.602 1 48.53 139 HIS B C 1
ATOM 3571 O O . HIS B 1 139 ? 4.816 8.055 -12.172 1 48.53 139 HIS B O 1
ATOM 3577 N N . ARG B 1 140 ? 3.402 9.805 -13.055 1 59.22 140 ARG B N 1
ATOM 3578 C CA . ARG B 1 140 ? 2.135 9.086 -13.141 1 59.22 140 ARG B CA 1
ATOM 3579 C C . ARG B 1 140 ? 2.139 8.094 -14.297 1 59.22 140 ARG B C 1
ATOM 3581 O O . ARG B 1 140 ? 1.312 7.184 -14.352 1 59.22 140 ARG B O 1
ATOM 3588 N N . GLY B 1 141 ? 3.332 8.25 -14.961 1 75.94 141 GLY B N 1
ATOM 3589 C CA . GLY B 1 141 ? 3.291 7.398 -16.141 1 75.94 141 GLY B CA 1
ATOM 3590 C C . GLY B 1 141 ? 3.57 5.938 -15.836 1 75.94 141 GLY B C 1
ATOM 3591 O O . GLY B 1 141 ? 2.852 5.051 -16.297 1 75.94 141 GLY B O 1
ATOM 3592 N N . PHE B 1 142 ? 4.613 5.688 -14.938 1 86.56 142 PHE B N 1
ATOM 3593 C CA . PHE B 1 142 ? 5 4.312 -14.648 1 86.56 142 PHE B CA 1
ATOM 3594 C C . PHE B 1 142 ? 3.875 3.572 -13.93 1 86.56 142 PHE B C 1
ATOM 3596 O O . PHE B 1 142 ? 3.449 2.502 -14.367 1 86.56 142 PHE B O 1
ATOM 3603 N N . MET B 1 143 ? 3.365 4.18 -12.867 1 85.88 143 MET B N 1
ATOM 3604 C CA . MET B 1 143 ? 2.342 3.51 -12.07 1 85.88 143 MET B CA 1
ATOM 3605 C C . MET B 1 143 ? 1.038 3.391 -12.852 1 85.88 143 MET B C 1
ATOM 3607 O O . MET B 1 143 ? 0.304 2.412 -12.703 1 85.88 143 MET B O 1
ATOM 3611 N N . ARG B 1 144 ? 0.766 4.398 -13.617 1 86.56 144 ARG B N 1
ATOM 3612 C CA . ARG B 1 144 ? -0.416 4.32 -14.477 1 86.56 144 ARG B CA 1
ATOM 3613 C C . ARG B 1 144 ? -0.343 3.113 -15.398 1 86.56 144 ARG B C 1
ATOM 3615 O O . ARG B 1 144 ? -1.331 2.396 -15.57 1 86.56 144 ARG B O 1
ATOM 3622 N N . ARG B 1 145 ? 0.789 2.924 -15.977 1 90.31 145 ARG B N 1
ATOM 3623 C CA . ARG B 1 145 ? 0.987 1.764 -16.844 1 90.31 145 ARG B CA 1
ATOM 3624 C C . ARG B 1 145 ? 0.85 0.465 -16.047 1 90.31 145 ARG B C 1
ATOM 3626 O O . ARG B 1 145 ? 0.203 -0.479 -16.5 1 90.31 145 ARG B O 1
ATOM 3633 N N . VAL B 1 146 ? 1.441 0.465 -14.906 1 91.94 146 VAL B N 1
ATOM 3634 C CA . VAL B 1 146 ? 1.377 -0.717 -14.055 1 91.94 146 VAL B CA 1
ATOM 3635 C C . VAL B 1 146 ? -0.078 -1.032 -13.711 1 91.94 146 VAL B C 1
ATOM 3637 O O . VAL B 1 146 ? -0.512 -2.182 -13.82 1 91.94 146 VAL B O 1
ATOM 3640 N N . TRP B 1 147 ? -0.823 -0.03 -13.312 1 91.94 147 TRP B N 1
ATOM 3641 C CA . TRP B 1 147 ? -2.225 -0.245 -12.969 1 91.94 147 TRP B CA 1
ATOM 3642 C C . TRP B 1 147 ? -3.035 -0.648 -14.195 1 91.94 147 TRP B C 1
ATOM 3644 O O . TRP B 1 147 ? -3.947 -1.473 -14.094 1 91.94 147 TRP B O 1
ATOM 3654 N N . GLY B 1 148 ? -2.695 -0.038 -15.344 1 93.06 148 GLY B N 1
ATOM 3655 C CA . GLY B 1 148 ? -3.35 -0.432 -16.578 1 93.06 148 GLY B CA 1
ATOM 3656 C C . GLY B 1 148 ? -3.168 -1.901 -16.906 1 93.06 148 GLY B C 1
ATOM 3657 O O . GLY B 1 148 ? -4.035 -2.514 -17.547 1 93.06 148 GLY B O 1
ATOM 3658 N N . MET B 1 149 ? -2.113 -2.488 -16.484 1 93.5 149 MET B N 1
ATOM 3659 C CA . MET B 1 149 ? -1.794 -3.891 -16.719 1 93.5 149 MET B CA 1
ATOM 3660 C C . MET B 1 149 ? -2.506 -4.793 -15.727 1 93.5 149 MET B C 1
ATOM 3662 O O . MET B 1 149 ? -2.666 -5.992 -15.969 1 93.5 149 MET B O 1
ATOM 3666 N N . ASN B 1 150 ? -2.965 -4.199 -14.586 1 95.38 150 ASN B N 1
ATOM 3667 C CA . ASN B 1 150 ? -3.373 -5.074 -13.484 1 95.38 150 ASN B CA 1
ATOM 3668 C C . ASN B 1 150 ? -4.836 -4.852 -13.109 1 95.38 150 ASN B C 1
ATOM 3670 O O . ASN B 1 150 ? -5.41 -5.637 -12.352 1 95.38 150 ASN B O 1
ATOM 3674 N N . ILE B 1 151 ? -5.422 -3.816 -13.602 1 97.12 151 ILE B N 1
ATOM 3675 C CA . ILE B 1 151 ? -6.816 -3.512 -13.305 1 97.12 151 ILE B CA 1
ATOM 3676 C C . ILE B 1 151 ? -7.641 -3.525 -14.586 1 97.12 151 ILE B C 1
ATOM 3678 O O . ILE B 1 151 ? -7.227 -2.957 -15.602 1 97.12 151 ILE B O 1
ATOM 3682 N N . GLU B 1 152 ? -8.742 -4.191 -14.57 1 97.69 152 GLU B N 1
ATOM 3683 C CA . GLU B 1 152 ? -9.727 -4.16 -15.648 1 97.69 152 GLU B CA 1
ATOM 3684 C C . GLU B 1 152 ? -11.094 -3.705 -15.125 1 97.69 152 GLU B C 1
ATOM 3686 O O . GLU B 1 152 ? -11.609 -4.258 -14.156 1 97.69 152 GLU B O 1
ATOM 3691 N N . VAL B 1 153 ? -11.602 -2.682 -15.719 1 97.44 153 VAL B N 1
ATOM 3692 C CA . VAL B 1 153 ? -12.93 -2.197 -15.367 1 97.44 153 VAL B CA 1
ATOM 3693 C C . VAL B 1 153 ? -13.984 -2.92 -16.203 1 97.44 153 VAL B C 1
ATOM 3695 O O . VAL B 1 153 ? -13.875 -2.99 -17.422 1 97.44 153 VAL B O 1
ATOM 3698 N N . MET B 1 154 ? -14.953 -3.506 -15.523 1 98 154 MET B N 1
ATOM 3699 C CA . MET B 1 154 ? -15.953 -4.281 -16.25 1 98 154 MET B CA 1
ATOM 3700 C C . MET B 1 154 ? -17.281 -4.289 -15.5 1 98 154 MET B C 1
ATOM 3702 O O . MET B 1 154 ? -17.328 -3.971 -14.305 1 98 154 MET B O 1
ATOM 3706 N N . GLU B 1 155 ? -18.312 -4.637 -16.219 1 97.81 155 GLU B N 1
ATOM 3707 C CA . GLU B 1 155 ? -19.625 -4.816 -15.633 1 97.81 155 GLU B CA 1
ATOM 3708 C C . GLU B 1 155 ? -19.875 -6.277 -15.273 1 97.81 155 GLU B C 1
ATOM 3710 O O . GLU B 1 155 ? -19.547 -7.18 -16.047 1 97.81 155 GLU B O 1
ATOM 3715 N N . LEU B 1 156 ? -20.344 -6.496 -14.07 1 97.88 156 LEU B N 1
ATOM 3716 C CA . LEU B 1 156 ? -20.797 -7.816 -13.648 1 97.88 156 LEU B CA 1
ATOM 3717 C C . LEU B 1 156 ? -22.312 -7.848 -13.484 1 97.88 156 LEU B C 1
ATOM 3719 O O . LEU B 1 156 ? -22.906 -6.863 -13.047 1 97.88 156 LEU B O 1
ATOM 3723 N N . PRO B 1 157 ? -22.984 -8.969 -13.875 1 97 157 PRO B N 1
ATOM 3724 C CA . PRO B 1 157 ? -24.406 -9.125 -13.578 1 97 157 PRO B CA 1
ATOM 3725 C C . PRO B 1 157 ? -24.672 -9.422 -12.102 1 97 157 PRO B C 1
ATOM 3727 O O . PRO B 1 157 ? -23.781 -9.859 -11.383 1 97 157 PRO B O 1
ATOM 3730 N N . SER B 1 158 ? -25.922 -9.062 -11.695 1 97.5 158 SER B N 1
ATOM 3731 C CA . SER B 1 158 ? -26.359 -9.531 -10.383 1 97.5 158 SER B CA 1
ATOM 3732 C C . SER B 1 158 ? -26.406 -11.055 -10.328 1 97.5 158 SER B C 1
ATOM 3734 O O . SER B 1 158 ? -26.531 -11.711 -11.367 1 97.5 158 SER B O 1
ATOM 3736 N N . CYS B 1 159 ? -26.234 -11.602 -9.133 1 96.38 159 CYS B N 1
ATOM 3737 C CA . CYS B 1 159 ? -26.344 -13.047 -8.992 1 96.38 159 CYS B CA 1
ATOM 3738 C C . CYS B 1 159 ? -26.875 -13.422 -7.613 1 96.38 159 CYS B C 1
ATOM 3740 O O . CYS B 1 159 ? -26.734 -12.656 -6.66 1 96.38 159 CYS B O 1
ATOM 3742 N N . ASN B 1 160 ? -27.562 -14.539 -7.605 1 96 160 ASN B N 1
ATOM 3743 C CA . ASN B 1 160 ? -28 -15.125 -6.344 1 96 160 ASN B CA 1
ATOM 3744 C C . ASN B 1 160 ? -26.953 -16.078 -5.77 1 96 160 ASN B C 1
ATOM 3746 O O . ASN B 1 160 ? -26.328 -16.828 -6.508 1 96 160 ASN B O 1
ATOM 3750 N N . VAL B 1 161 ? -26.812 -15.984 -4.395 1 96.81 161 VAL B N 1
ATOM 3751 C CA . VAL B 1 161 ? -25.812 -16.859 -3.801 1 96.81 161 VAL B CA 1
ATOM 3752 C C . VAL B 1 161 ? -26.375 -17.5 -2.533 1 96.81 161 VAL B C 1
ATOM 3754 O O . VAL B 1 161 ? -27.266 -16.938 -1.889 1 96.81 161 VAL B O 1
ATOM 3757 N N . ALA B 1 162 ? -25.922 -18.656 -2.252 1 95.94 162 ALA B N 1
ATOM 3758 C CA . ALA B 1 162 ? -25.938 -19.234 -0.91 1 95.94 162 ALA B CA 1
ATOM 3759 C C . ALA B 1 162 ? -24.656 -18.922 -0.164 1 95.94 162 ALA B C 1
ATOM 3761 O O . ALA B 1 162 ? -23.578 -18.844 -0.77 1 95.94 162 ALA B O 1
ATOM 3762 N N . TYR B 1 163 ? -24.781 -18.688 1.113 1 96.69 163 TYR B N 1
ATOM 3763 C CA . TYR B 1 163 ? -23.531 -18.312 1.777 1 96.69 163 TYR B CA 1
ATOM 3764 C C . TYR B 1 163 ? -23.5 -18.812 3.213 1 96.69 163 TYR B C 1
ATOM 3766 O O . TYR B 1 163 ? -24.547 -19.109 3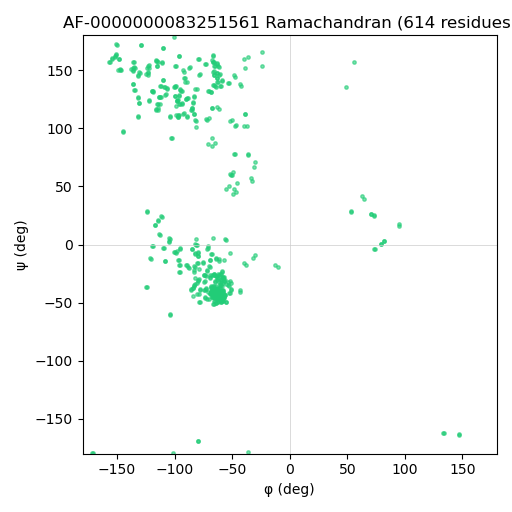.793 1 96.69 163 TYR B O 1
ATOM 3774 N N . VAL B 1 164 ? -22.375 -19.094 3.725 1 97.19 164 VAL B N 1
ATOM 3775 C CA . VAL B 1 164 ? -22.047 -19.422 5.109 1 97.19 164 VAL B CA 1
ATOM 3776 C C . VAL B 1 164 ? -21.203 -18.297 5.719 1 97.19 164 VAL B C 1
ATOM 3778 O O . VAL B 1 164 ? -20.297 -17.781 5.074 1 97.19 164 VAL B O 1
ATOM 3781 N N . THR B 1 165 ? -21.531 -17.938 6.922 1 97.19 165 THR B N 1
ATOM 3782 C CA . THR B 1 165 ? -20.828 -16.828 7.586 1 97.19 165 THR B CA 1
ATOM 3783 C C . THR B 1 165 ? -19.703 -17.359 8.469 1 97.19 165 THR B C 1
ATOM 3785 O O . THR B 1 165 ? -19.859 -18.375 9.148 1 97.19 165 THR B O 1
ATOM 3788 N N . HIS B 1 166 ? -18.578 -16.766 8.367 1 97.56 166 HIS B N 1
ATOM 3789 C CA . HIS B 1 166 ? -17.438 -16.938 9.266 1 97.56 166 HIS B CA 1
ATOM 3790 C C . HIS B 1 166 ? -17.234 -15.703 10.133 1 97.56 166 HIS B C 1
ATOM 3792 O O . HIS B 1 166 ? -17.266 -14.578 9.633 1 97.56 166 HIS B O 1
ATOM 3798 N N . VAL B 1 167 ? -17.125 -15.875 11.445 1 96.75 167 VAL B N 1
ATOM 3799 C CA . VAL B 1 167 ? -16.703 -14.812 12.359 1 96.75 167 VAL B CA 1
ATOM 3800 C C . VAL B 1 167 ? -15.367 -15.172 13 1 96.75 167 VAL B C 1
ATOM 3802 O O . VAL B 1 167 ? -15.258 -16.188 13.68 1 96.75 167 VAL B O 1
ATOM 3805 N N . GLY B 1 168 ? -14.359 -14.422 12.742 1 95.5 168 GLY B N 1
ATOM 3806 C CA . GLY B 1 168 ? -13.008 -14.695 13.203 1 95.5 168 GLY B CA 1
ATOM 3807 C C . GLY B 1 168 ? -11.945 -14.234 12.219 1 95.5 168 GLY B C 1
ATOM 3808 O O . GLY B 1 168 ? -12.211 -13.398 11.359 1 95.5 168 GLY B O 1
ATOM 3809 N N . SER B 1 169 ? -10.758 -14.742 12.414 1 93.88 169 SER B N 1
ATOM 3810 C CA . SER B 1 169 ? -9.625 -14.344 11.586 1 93.88 169 SER B CA 1
ATOM 3811 C C . SER B 1 169 ? -9.883 -14.648 10.117 1 93.88 169 SER B C 1
ATOM 3813 O O . SER B 1 169 ? -10.406 -15.711 9.781 1 93.88 169 SER B O 1
ATOM 3815 N N . TYR B 1 170 ? -9.539 -13.703 9.234 1 94.31 170 TYR B N 1
ATOM 3816 C CA . TYR B 1 170 ? -9.633 -13.93 7.797 1 94.31 170 TYR B CA 1
ATOM 3817 C C . TYR B 1 170 ? -8.688 -15.039 7.355 1 94.31 170 TYR B C 1
ATOM 3819 O O . TYR B 1 170 ? -8.797 -15.547 6.234 1 94.31 170 TYR B O 1
ATOM 3827 N N . LEU B 1 171 ? -7.762 -15.461 8.211 1 91.75 171 LEU B N 1
ATOM 3828 C CA . LEU B 1 171 ? -6.867 -16.578 7.91 1 91.75 171 LEU B CA 1
ATOM 3829 C C . LEU B 1 171 ? -7.547 -17.906 8.195 1 91.75 171 LEU B C 1
ATOM 3831 O O . LEU B 1 171 ? -7.035 -18.969 7.812 1 91.75 171 LEU B O 1
ATOM 3835 N N . ASP B 1 172 ? -8.758 -17.891 8.797 1 93.69 172 ASP B N 1
ATOM 3836 C CA . ASP B 1 172 ? -9.469 -19.094 9.18 1 93.69 172 ASP B CA 1
ATOM 3837 C C . ASP B 1 172 ? -10.758 -19.266 8.375 1 93.69 172 ASP B C 1
ATOM 3839 O O . ASP B 1 172 ? -11.656 -20 8.773 1 93.69 172 ASP B O 1
ATOM 3843 N N . THR B 1 173 ? -10.844 -18.641 7.281 1 95.62 173 THR B N 1
ATOM 3844 C CA . THR B 1 173 ? -12.078 -18.656 6.5 1 95.62 173 THR B CA 1
ATOM 3845 C C . THR B 1 173 ? -12.32 -20.031 5.91 1 95.62 173 THR B C 1
ATOM 3847 O O . THR B 1 173 ? -13.422 -20.328 5.426 1 95.62 173 THR B O 1
ATOM 3850 N N . TYR B 1 174 ? -11.297 -20.922 5.941 1 94.31 174 TYR B N 1
ATOM 3851 C CA . TYR B 1 174 ? -11.438 -22.281 5.41 1 94.31 174 TYR B CA 1
ATOM 3852 C C . TYR B 1 174 ? -12.555 -23.031 6.113 1 94.31 174 TYR B C 1
ATOM 3854 O O . TYR B 1 174 ? -13.148 -23.953 5.551 1 94.31 174 TYR B O 1
ATOM 3862 N N . LYS B 1 175 ? -12.906 -22.625 7.344 1 94.88 175 LYS B N 1
ATOM 3863 C CA . LYS B 1 175 ? -14 -23.266 8.078 1 94.88 175 LYS B CA 1
ATOM 3864 C C . LYS B 1 175 ? -15.336 -23.031 7.375 1 94.88 175 LYS B C 1
ATOM 3866 O O . LYS B 1 175 ? -16.109 -23.969 7.184 1 94.88 175 LYS B O 1
ATOM 3871 N N . ALA B 1 176 ? -15.602 -21.797 7.016 1 96.94 176 ALA B N 1
ATOM 3872 C CA . ALA B 1 176 ? -16.828 -21.469 6.293 1 96.94 176 ALA B CA 1
ATOM 3873 C C . ALA B 1 176 ? -16.828 -22.109 4.906 1 96.94 176 ALA B C 1
ATOM 3875 O O . ALA B 1 176 ? -17.859 -22.625 4.453 1 96.94 176 ALA B O 1
ATOM 3876 N N . TRP B 1 177 ? -15.711 -22.094 4.254 1 96.94 177 TRP B N 1
ATOM 3877 C CA . TRP B 1 177 ? -15.602 -22.719 2.936 1 96.94 177 TRP B CA 1
ATOM 3878 C C . TRP B 1 177 ? -15.836 -24.219 3.016 1 96.94 177 TRP B C 1
ATOM 3880 O O . TRP B 1 177 ? -16.422 -24.812 2.102 1 96.94 177 TRP B O 1
ATOM 3890 N N . GLY B 1 178 ? -15.297 -24.828 4.121 1 95.69 178 GLY B N 1
ATOM 3891 C CA . GLY B 1 178 ? -15.562 -26.25 4.328 1 95.69 178 GLY B CA 1
ATOM 3892 C C . GLY B 1 178 ? -17.047 -26.562 4.426 1 95.69 178 GLY B C 1
ATOM 3893 O O . GLY B 1 178 ? -17.531 -27.484 3.764 1 95.69 178 GLY B O 1
ATOM 3894 N N . THR B 1 179 ? -17.734 -25.781 5.223 1 95.88 179 THR B N 1
ATOM 3895 C CA . THR B 1 179 ? -19.172 -25.969 5.41 1 95.88 179 THR B CA 1
ATOM 3896 C C . THR B 1 179 ? -19.922 -25.719 4.102 1 95.88 179 THR B C 1
ATOM 3898 O O . THR B 1 179 ? -20.734 -26.547 3.691 1 95.88 179 THR B O 1
ATOM 3901 N N . LEU B 1 180 ? -19.562 -24.656 3.432 1 96.25 180 LEU B N 1
ATOM 3902 C CA . LEU B 1 180 ? -20.25 -24.328 2.184 1 96.25 180 LEU B CA 1
ATOM 3903 C C . LEU B 1 180 ? -19.938 -25.344 1.099 1 96.25 180 LEU B C 1
ATOM 3905 O O . LEU B 1 180 ? -20.797 -25.688 0.292 1 96.25 180 LEU B O 1
ATOM 3909 N N . GLY B 1 181 ? -18.688 -25.719 1.084 1 95.06 181 GLY B N 1
ATOM 3910 C CA . GLY B 1 181 ? -18.281 -26.703 0.098 1 95.06 181 GLY B CA 1
ATOM 3911 C C . GLY B 1 181 ? -19.047 -28.016 0.192 1 95.06 181 GLY B C 1
ATOM 3912 O O . GLY B 1 181 ? -19.484 -28.562 -0.825 1 95.06 181 GLY B O 1
ATOM 3913 N N . ALA B 1 182 ? -19.203 -28.5 1.383 1 94.44 182 ALA B N 1
ATOM 3914 C CA . ALA B 1 182 ? -19.984 -29.719 1.597 1 94.44 182 ALA B CA 1
ATOM 3915 C C . ALA B 1 182 ? -21.422 -29.531 1.141 1 94.44 182 ALA B C 1
ATOM 3917 O O . ALA B 1 182 ? -21.984 -30.406 0.474 1 94.44 182 ALA B O 1
ATOM 3918 N N . TRP B 1 183 ? -21.969 -28.422 1.477 1 94.38 183 TRP B N 1
ATOM 3919 C CA . TRP B 1 183 ? -23.328 -28.094 1.071 1 94.38 183 TRP B CA 1
ATOM 3920 C C . TRP B 1 183 ? -23.438 -28.016 -0.448 1 94.38 183 TRP B C 1
ATOM 3922 O O . TRP B 1 183 ? -24.375 -28.562 -1.039 1 94.38 183 TRP B O 1
ATOM 3932 N N . ALA B 1 184 ? -22.516 -27.328 -1.075 1 95.06 184 ALA B N 1
ATOM 3933 C CA . ALA B 1 184 ? -22.5 -27.156 -2.525 1 95.06 184 ALA B CA 1
ATOM 3934 C C . ALA B 1 184 ? -22.391 -28.5 -3.24 1 95.06 184 ALA B C 1
ATOM 3936 O O . ALA B 1 184 ? -23.062 -28.719 -4.25 1 95.06 184 ALA B O 1
ATOM 3937 N N . GLU B 1 185 ? -21.594 -29.297 -2.658 1 94.5 185 GLU B N 1
ATOM 3938 C CA . GLU B 1 185 ? -21.438 -30.641 -3.23 1 94.5 185 GLU B CA 1
ATOM 3939 C C . GLU B 1 185 ? -22.75 -31.406 -3.189 1 94.5 185 GLU B C 1
ATOM 3941 O O . GLU B 1 185 ? -23.109 -32.062 -4.16 1 94.5 185 GLU B O 1
ATOM 3946 N N . ASN B 1 186 ? -23.422 -31.359 -2.119 1 92.75 186 ASN B N 1
ATOM 3947 C CA . ASN B 1 186 ? -24.703 -32.031 -1.949 1 92.75 186 ASN B CA 1
ATOM 3948 C C . ASN B 1 186 ? -25.75 -31.516 -2.932 1 92.75 186 ASN B C 1
ATOM 3950 O O . ASN B 1 186 ? -26.703 -32.219 -3.258 1 92.75 186 ASN B O 1
ATOM 3954 N N . HIS B 1 187 ? -25.562 -30.312 -3.346 1 92.62 187 HIS B N 1
ATOM 3955 C CA . HIS B 1 187 ? -26.516 -29.703 -4.27 1 92.62 187 HIS B CA 1
ATOM 3956 C C . HIS B 1 187 ? -25.969 -29.672 -5.688 1 92.62 187 HIS B C 1
ATOM 3958 O O . HIS B 1 187 ? -26.516 -29 -6.559 1 92.62 187 HIS B O 1
ATOM 3964 N N . ARG B 1 188 ? -24.75 -30.297 -5.922 1 93.19 188 ARG B N 1
ATOM 3965 C CA . ARG B 1 188 ? -24.094 -30.469 -7.219 1 93.19 188 ARG B CA 1
ATOM 3966 C C . ARG B 1 188 ? -23.75 -29.125 -7.84 1 93.19 188 ARG B C 1
ATOM 3968 O O . ARG B 1 188 ? -24 -28.891 -9.023 1 93.19 188 ARG B O 1
ATOM 3975 N N . LEU B 1 189 ? -23.281 -28.25 -7.039 1 94.38 189 LEU B N 1
ATOM 3976 C CA . LEU B 1 189 ? -22.797 -26.953 -7.484 1 94.38 189 LEU B CA 1
ATOM 3977 C C . LEU B 1 189 ? -21.281 -26.953 -7.621 1 94.38 189 LEU B C 1
ATOM 3979 O O . LEU B 1 189 ? -20.562 -27.125 -6.633 1 94.38 189 LEU B O 1
ATOM 3983 N N . PHE B 1 190 ? -20.766 -26.859 -8.844 1 93.38 190 PHE B N 1
ATOM 3984 C CA . PHE B 1 190 ? -19.328 -26.938 -9.109 1 93.38 190 PHE B CA 1
ATOM 3985 C C . PHE B 1 190 ? -18.922 -25.891 -10.125 1 93.38 190 PHE B C 1
ATOM 3987 O O . PHE B 1 190 ? -19.734 -25.453 -10.945 1 93.38 190 PHE B O 1
ATOM 3994 N N . PRO B 1 191 ? -17.609 -25.453 -9.992 1 91.31 191 PRO B N 1
ATOM 3995 C CA . PRO B 1 191 ? -17.078 -24.703 -11.125 1 91.31 191 PRO B CA 1
ATOM 3996 C C . PRO B 1 191 ? -16.953 -25.531 -12.398 1 91.31 191 PRO B C 1
ATOM 3998 O O . PRO B 1 191 ? -16.797 -26.766 -12.32 1 91.31 191 PRO B O 1
ATOM 4001 N N . PRO B 1 192 ? -17.016 -24.828 -13.578 1 90.44 192 PRO B N 1
ATOM 4002 C CA . PRO B 1 192 ? -17.203 -23.391 -13.812 1 90.44 192 PRO B CA 1
ATOM 4003 C C . PRO B 1 192 ? -18.672 -22.984 -13.812 1 90.44 192 PRO B C 1
ATOM 4005 O O . PRO B 1 192 ? -18.984 -21.797 -13.961 1 90.44 192 PRO B O 1
ATOM 4008 N N . GLY B 1 193 ? -19.562 -23.953 -13.688 1 92.69 193 GLY B N 1
ATOM 4009 C CA . GLY B 1 193 ? -20.984 -23.625 -13.695 1 92.69 193 GLY B CA 1
ATOM 4010 C C . GLY B 1 193 ? -21.375 -22.656 -12.609 1 92.69 193 GLY B C 1
ATOM 4011 O O . GLY B 1 193 ? -22.234 -21.797 -12.812 1 92.69 193 GLY B O 1
ATOM 4012 N N . GLN B 1 194 ? -20.828 -22.859 -11.469 1 95.62 194 GLN B N 1
ATOM 4013 C CA . GLN B 1 194 ? -21.062 -21.938 -10.367 1 95.62 194 GLN B CA 1
ATOM 4014 C C . GLN B 1 194 ? -19.781 -21.219 -9.953 1 95.62 194 GLN B C 1
ATOM 4016 O O . GLN B 1 194 ? -18.672 -21.703 -10.234 1 95.62 194 GLN B O 1
ATOM 4021 N N . GLN B 1 195 ? -19.969 -20.109 -9.422 1 97.31 195 GLN B N 1
ATOM 4022 C CA . GLN B 1 195 ? -18.859 -19.297 -8.938 1 97.31 195 GLN B CA 1
ATOM 4023 C C . GLN B 1 195 ? -18.828 -19.266 -7.414 1 97.31 195 GLN B C 1
ATOM 4025 O O . GLN B 1 195 ? -19.875 -19.188 -6.766 1 97.31 195 GLN B O 1
ATOM 4030 N N . PHE B 1 196 ? -17.656 -19.422 -6.883 1 98.31 196 PHE B N 1
ATOM 4031 C CA . PHE B 1 196 ? -17.422 -19.281 -5.449 1 98.31 196 PHE B CA 1
ATOM 4032 C C . PHE B 1 196 ? -16.875 -17.906 -5.129 1 98.31 196 PHE B C 1
ATOM 4034 O O . PHE B 1 196 ? -15.852 -17.484 -5.699 1 98.31 196 PHE B O 1
ATOM 4041 N N . ILE B 1 197 ? -17.578 -17.188 -4.242 1 98.62 197 ILE B N 1
ATOM 4042 C CA . ILE B 1 197 ? -17.312 -15.773 -4.035 1 98.62 197 ILE B CA 1
ATOM 4043 C C . ILE B 1 197 ? -17.172 -15.484 -2.543 1 98.62 197 ILE B C 1
ATOM 4045 O O . ILE B 1 197 ? -18.078 -15.805 -1.759 1 98.62 197 ILE B O 1
ATOM 4049 N N . GLY B 1 198 ? -16.031 -14.945 -2.162 1 98.44 198 GLY B N 1
ATOM 4050 C CA . GLY B 1 198 ? -15.852 -14.469 -0.798 1 98.44 198 GLY B CA 1
ATOM 4051 C C . GLY B 1 198 ? -16.203 -13 -0.628 1 98.44 198 GLY B C 1
ATOM 4052 O O . GLY B 1 198 ? -16.062 -12.211 -1.562 1 98.44 198 GLY B O 1
ATOM 4053 N N . ILE B 1 199 ? -16.688 -12.656 0.544 1 98.06 199 ILE B N 1
ATOM 4054 C CA . ILE B 1 199 ? -16.938 -11.266 0.912 1 98.06 199 ILE B CA 1
ATOM 4055 C C . ILE B 1 199 ? -16.344 -10.977 2.289 1 98.06 199 ILE B C 1
ATOM 4057 O O . ILE B 1 199 ? -16.812 -11.508 3.297 1 98.06 199 ILE B O 1
ATOM 4061 N N . SER B 1 200 ? -15.297 -10.18 2.291 1 96.75 200 SER B N 1
ATOM 4062 C CA . SER B 1 200 ? -14.766 -9.664 3.551 1 96.75 200 SER B CA 1
ATOM 4063 C C . SER B 1 200 ? -15.555 -8.453 4.027 1 96.75 200 SER B C 1
ATOM 4065 O O . SER B 1 200 ? -15.352 -7.34 3.533 1 96.75 200 SER B O 1
ATOM 4067 N N . LEU B 1 201 ? -16.359 -8.602 5.047 1 95.06 201 LEU B N 1
ATOM 4068 C CA . LEU B 1 201 ? -17.328 -7.582 5.434 1 95.06 201 LEU B CA 1
ATOM 4069 C C . LEU B 1 201 ? -16.672 -6.512 6.301 1 95.06 201 LEU B C 1
ATOM 4071 O O . LEU B 1 201 ? -17.156 -5.383 6.375 1 95.06 201 LEU B O 1
ATOM 4075 N N . ASP B 1 202 ? -15.547 -6.871 6.93 1 92.06 202 ASP B N 1
ATOM 4076 C CA . ASP B 1 202 ? -14.898 -5.949 7.852 1 92.06 202 ASP B CA 1
ATOM 4077 C C . ASP B 1 202 ? -13.445 -5.699 7.449 1 92.06 202 ASP B C 1
ATOM 4079 O O . ASP B 1 202 ? -12.852 -6.496 6.723 1 92.06 202 ASP B O 1
ATOM 4083 N N . ASN B 1 203 ? -12.992 -4.547 7.801 1 88.31 203 ASN B N 1
ATOM 4084 C CA . ASN B 1 203 ? -11.57 -4.227 7.672 1 88.31 203 ASN B CA 1
ATOM 4085 C C . ASN B 1 203 ? -10.781 -4.691 8.891 1 88.31 203 ASN B C 1
ATOM 4087 O O . ASN B 1 203 ? -11 -4.203 10 1 88.31 203 ASN B O 1
ATOM 4091 N N . PRO B 1 204 ? -9.906 -5.605 8.68 1 87.56 204 PRO B N 1
ATOM 4092 C CA . PRO B 1 204 ? -9.18 -6.16 9.82 1 87.56 204 PRO B CA 1
ATOM 4093 C C . PRO B 1 204 ? -8.227 -5.156 10.461 1 87.56 204 PRO B C 1
ATOM 4095 O O . PRO B 1 204 ? -7.676 -5.418 11.531 1 87.56 204 PRO B O 1
ATOM 4098 N N . GLY B 1 205 ? -8.055 -4.023 9.844 1 76.44 205 GLY B N 1
ATOM 4099 C CA . GLY B 1 205 ? -7.297 -2.949 10.453 1 76.44 205 GLY B CA 1
ATOM 4100 C C . GLY B 1 205 ? -8.094 -2.16 11.477 1 76.44 205 GLY B C 1
ATOM 4101 O O . GLY B 1 205 ? -7.527 -1.374 12.242 1 76.44 205 GLY B O 1
ATOM 4102 N N . VAL B 1 206 ? -9.383 -2.4 11.547 1 77.88 206 VAL B N 1
ATOM 4103 C CA . VAL B 1 206 ? -10.266 -1.617 12.414 1 77.88 206 VAL B CA 1
ATOM 4104 C C . VAL B 1 206 ? -11.023 -2.547 13.352 1 77.88 206 VAL B C 1
ATOM 4106 O O . VAL B 1 206 ? -11.289 -2.191 14.5 1 77.88 206 VAL B O 1
ATOM 4109 N N . VAL B 1 207 ? -11.352 -3.654 12.812 1 84.69 207 VAL B N 1
ATOM 4110 C CA . VAL B 1 207 ? -12.102 -4.637 13.586 1 84.69 207 VAL B CA 1
ATOM 4111 C C . VAL B 1 207 ? -11.148 -5.703 14.125 1 84.69 207 VAL B C 1
ATOM 4113 O O . VAL B 1 207 ? -10.258 -6.164 13.406 1 84.69 207 VAL B O 1
ATOM 4116 N N . ASP B 1 208 ? -11.391 -6.008 15.367 1 86.81 208 ASP B N 1
ATOM 4117 C CA . ASP B 1 208 ? -10.602 -7.09 15.945 1 86.81 208 ASP B CA 1
ATOM 4118 C C . ASP B 1 208 ? -10.68 -8.352 15.086 1 86.81 208 ASP B C 1
ATOM 4120 O O . ASP B 1 208 ? -11.75 -8.695 14.578 1 86.81 208 ASP B O 1
ATOM 4124 N N . GLU B 1 209 ? -9.531 -8.914 15.008 1 88.06 209 GLU B N 1
ATOM 4125 C CA . GLU B 1 209 ? -9.375 -10.086 14.164 1 88.06 209 GLU B CA 1
ATOM 4126 C C . GLU B 1 209 ? -10.445 -11.133 14.469 1 88.06 209 GLU B C 1
ATOM 4128 O O . GLU B 1 209 ? -10.977 -11.773 13.555 1 88.06 209 GLU B O 1
ATOM 4133 N N . ASP B 1 210 ? -10.789 -11.328 15.719 1 91.06 210 ASP B N 1
ATOM 4134 C CA . ASP B 1 210 ? -11.742 -12.359 16.141 1 91.06 210 ASP B CA 1
ATOM 4135 C C . ASP B 1 210 ? -13.172 -11.945 15.82 1 91.06 210 ASP B C 1
ATOM 4137 O O . ASP B 1 210 ? -14.086 -12.773 15.836 1 91.06 210 ASP B O 1
ATOM 4141 N N . GLY B 1 211 ? -13.398 -10.688 15.531 1 93.25 211 GLY B N 1
ATOM 4142 C CA . GLY B 1 211 ? -14.734 -10.18 15.258 1 93.25 211 GLY B CA 1
ATOM 4143 C C . GLY B 1 211 ? -14.977 -9.914 13.789 1 93.25 211 GLY B C 1
ATOM 4144 O O . GLY B 1 211 ? -16.062 -9.469 13.406 1 93.25 211 GLY B O 1
ATOM 4145 N N . CYS B 1 212 ? -13.969 -10.219 12.961 1 94.75 212 CYS B N 1
ATOM 4146 C CA . CYS B 1 212 ? -14.117 -9.961 11.531 1 94.75 212 CYS B CA 1
ATOM 4147 C C . CYS B 1 212 ? -15.125 -10.922 10.906 1 94.75 212 CYS B C 1
ATOM 4149 O O . CYS B 1 212 ? -15.078 -12.133 11.164 1 94.75 212 CYS B O 1
ATOM 4151 N N . ARG B 1 213 ? -16.047 -10.414 10.125 1 96.5 213 ARG B N 1
ATOM 4152 C CA . ARG B 1 213 ? -17.094 -11.203 9.469 1 96.5 213 ARG B CA 1
ATOM 4153 C C . ARG B 1 213 ? -16.734 -11.469 8.008 1 96.5 213 ARG B C 1
ATOM 4155 O O . ARG B 1 213 ? -16.25 -10.57 7.312 1 96.5 213 ARG B O 1
ATOM 4162 N N . TYR B 1 214 ? -16.922 -12.656 7.574 1 97.88 214 TYR B N 1
ATOM 4163 C CA . TYR B 1 214 ? -16.672 -13.133 6.223 1 97.88 214 TYR B CA 1
ATOM 4164 C C . TYR B 1 214 ? -17.812 -14.016 5.73 1 97.88 214 TYR B C 1
ATOM 4166 O O . TYR B 1 214 ? -18.375 -14.797 6.5 1 97.88 214 TYR B O 1
ATOM 4174 N N . GLU B 1 215 ? -18.172 -13.828 4.508 1 98 215 GLU B N 1
ATOM 4175 C CA . GLU B 1 215 ? -19.172 -14.703 3.898 1 98 215 GLU B CA 1
ATOM 4176 C C . GLU B 1 215 ? -18.578 -15.5 2.746 1 98 215 GLU B C 1
ATOM 4178 O O . GLU B 1 215 ? -18.062 -14.93 1.782 1 98 215 GLU B O 1
ATOM 4183 N N . ALA B 1 216 ? -18.562 -16.812 2.895 1 98.38 216 ALA B N 1
ATOM 4184 C CA . ALA B 1 216 ? -18.281 -17.703 1.776 1 98.38 216 ALA B CA 1
ATOM 4185 C C . ALA B 1 216 ? -19.562 -17.969 0.968 1 98.38 216 ALA B C 1
ATOM 4187 O O . ALA B 1 216 ? -20.547 -18.484 1.503 1 98.38 216 ALA B O 1
ATOM 4188 N N . CYS B 1 217 ? -19.438 -17.641 -0.286 1 98.06 217 CYS B N 1
ATOM 4189 C CA . CYS B 1 217 ? -20.656 -17.719 -1.098 1 98.06 217 CYS B CA 1
ATOM 4190 C C . CYS B 1 217 ? -20.453 -18.641 -2.287 1 98.06 217 CYS B C 1
ATOM 4192 O O . CYS B 1 217 ? -19.328 -18.828 -2.758 1 98.06 217 CYS B O 1
ATOM 4194 N N . VAL B 1 218 ? -21.547 -19.234 -2.779 1 97.81 218 VAL B N 1
ATOM 4195 C CA . VAL B 1 218 ? -21.594 -19.906 -4.07 1 97.81 218 VAL B CA 1
ATOM 4196 C C . VAL B 1 218 ? -22.859 -19.484 -4.824 1 97.81 218 VAL B C 1
ATOM 4198 O O . VAL B 1 218 ? -23.922 -19.328 -4.23 1 97.81 218 VAL B O 1
ATOM 4201 N N . THR B 1 219 ? -22.625 -19.141 -6.117 1 97.44 219 THR B N 1
ATOM 4202 C CA . THR B 1 219 ? -23.797 -18.797 -6.914 1 97.44 219 THR B CA 1
ATOM 4203 C C . THR B 1 219 ? -24.766 -19.969 -6.988 1 97.44 219 THR B C 1
ATOM 4205 O O . THR B 1 219 ? -24.359 -21.125 -6.996 1 97.44 219 THR B O 1
ATOM 4208 N N . VAL B 1 220 ? -26.078 -19.641 -7.035 1 95.12 220 VAL B N 1
ATOM 4209 C CA . VAL B 1 220 ? -27.109 -20.672 -7.094 1 95.12 220 VAL B CA 1
ATOM 4210 C C . VAL B 1 220 ? -28.109 -20.344 -8.211 1 95.12 220 VAL B C 1
ATOM 4212 O O . VAL B 1 220 ? -28.391 -19.172 -8.469 1 95.12 220 VAL B O 1
ATOM 4215 N N . PRO B 1 221 ? -28.594 -21.359 -8.836 1 91.06 221 PRO B N 1
ATOM 4216 C CA . PRO B 1 221 ? -29.703 -21.141 -9.766 1 91.06 221 PRO B CA 1
ATOM 4217 C C . PRO B 1 221 ? -30.984 -20.688 -9.062 1 91.06 221 PRO B C 1
ATOM 4219 O O . PRO B 1 221 ? -31.141 -20.906 -7.859 1 91.06 221 PRO B O 1
ATOM 4222 N N . ASP B 1 222 ? -31.844 -20.031 -9.812 1 86.06 222 ASP B N 1
ATOM 4223 C CA . ASP B 1 222 ? -33.094 -19.484 -9.266 1 86.06 222 ASP B CA 1
ATOM 4224 C C . ASP B 1 222 ? -33.938 -20.594 -8.633 1 86.06 222 ASP B C 1
ATOM 4226 O O . ASP B 1 222 ? -34.625 -20.359 -7.641 1 86.06 222 ASP B O 1
ATOM 4230 N N . GLU B 1 223 ? -33.906 -21.75 -9.133 1 82.94 223 GLU B N 1
ATOM 4231 C CA . GLU B 1 223 ? -34.719 -22.875 -8.672 1 82.94 223 GLU B CA 1
ATOM 4232 C C . GLU B 1 223 ? -34.344 -23.281 -7.25 1 82.94 223 GLU B C 1
ATOM 4234 O O . GLU B 1 223 ? -35.188 -23.734 -6.488 1 82.94 223 GLU B O 1
ATOM 4239 N N . LEU B 1 224 ? -33.156 -23.156 -6.852 1 83.06 224 LEU B N 1
ATOM 4240 C CA . LEU B 1 224 ? -32.688 -23.562 -5.531 1 83.06 224 LEU B CA 1
ATOM 4241 C C . LEU B 1 224 ? -33.062 -22.516 -4.48 1 83.06 224 LEU B C 1
ATOM 4243 O O . LEU B 1 224 ? -33.219 -22.859 -3.303 1 83.06 224 LEU B O 1
ATOM 4247 N N . LEU B 1 225 ? -33.125 -21.266 -4.871 1 76 225 LEU B N 1
ATOM 4248 C CA . LEU B 1 225 ? -33.531 -20.219 -3.947 1 76 225 LEU B CA 1
ATOM 4249 C C . LEU B 1 225 ? -34.938 -20.453 -3.428 1 76 225 LEU B C 1
ATOM 4251 O O . LEU B 1 225 ? -35.219 -20.219 -2.25 1 76 225 LEU B O 1
ATOM 4255 N N . ALA B 1 226 ? -35.75 -20.969 -4.25 1 68.56 226 ALA B N 1
ATOM 4256 C CA . ALA B 1 226 ? -37.156 -21.203 -3.959 1 68.56 226 ALA B CA 1
ATOM 4257 C C . ALA B 1 226 ? -37.344 -22.391 -3.004 1 68.56 226 ALA B C 1
ATOM 4259 O O . ALA B 1 226 ? -38.281 -22.422 -2.217 1 68.56 226 ALA B O 1
ATOM 4260 N N . ALA B 1 227 ? -36.438 -23.188 -3.074 1 63.31 227 ALA B N 1
ATOM 4261 C CA . ALA B 1 227 ? -36.594 -24.422 -2.297 1 63.31 227 ALA B CA 1
ATOM 4262 C C . ALA B 1 227 ? -36.219 -24.203 -0.838 1 63.31 227 ALA B C 1
ATOM 4264 O O . ALA B 1 227 ? -36.625 -24.953 0.045 1 63.31 227 ALA B O 1
ATOM 4265 N N . GLY B 1 228 ? -35.906 -22.938 -0.432 1 61.06 228 GLY B N 1
ATOM 4266 C CA . GLY B 1 228 ? -35.406 -22.656 0.915 1 61.06 228 GLY B CA 1
ATOM 4267 C C . GLY B 1 228 ? -34.281 -23.547 1.343 1 61.06 228 GLY B C 1
ATOM 4268 O O . GLY B 1 228 ? -34 -24.578 0.713 1 61.06 228 GLY B O 1
ATOM 4269 N N . SER B 1 229 ? -33.125 -23.078 1.989 1 59.97 229 SER B N 1
ATOM 4270 C CA . SER B 1 229 ? -32.062 -23.906 2.494 1 59.97 229 SER B CA 1
ATOM 4271 C C . SER B 1 229 ? -32.5 -24.703 3.727 1 59.97 229 SER B C 1
ATOM 4273 O O . SER B 1 229 ? -33.156 -24.156 4.609 1 59.97 229 SER B O 1
ATOM 4275 N N . GLY B 1 230 ? -32.688 -26.016 3.67 1 56.56 230 GLY B N 1
ATOM 4276 C CA . GLY B 1 230 ? -32.906 -26.844 4.848 1 56.56 230 GLY B CA 1
ATOM 4277 C C . GLY B 1 230 ? -31.797 -26.734 5.867 1 56.56 230 GLY B C 1
ATOM 4278 O O . GLY B 1 230 ? -31.859 -27.344 6.938 1 56.56 230 GLY B O 1
ATOM 4279 N N . ASN B 1 231 ? -30.719 -26.172 5.496 1 62.25 231 ASN B N 1
ATOM 4280 C CA . ASN B 1 231 ? -29.562 -26.109 6.383 1 62.25 231 ASN B CA 1
ATOM 4281 C C . ASN B 1 231 ? -29.469 -24.75 7.074 1 62.25 231 ASN B C 1
ATOM 4283 O O . ASN B 1 231 ? -29.406 -23.719 6.414 1 62.25 231 ASN B O 1
ATOM 4287 N N . SER B 1 232 ? -29.547 -24.859 8.398 1 72.25 232 SER B N 1
ATOM 4288 C CA . SER B 1 232 ? -29.594 -23.703 9.289 1 72.25 232 SER B CA 1
ATOM 4289 C C . SER B 1 232 ? -28.328 -22.844 9.164 1 72.25 232 SER B C 1
ATOM 4291 O O . SER B 1 232 ? -28.328 -21.672 9.523 1 72.25 232 SER B O 1
ATOM 4293 N N . GLN B 1 233 ? -27.297 -23.484 8.461 1 86.81 233 GLN B N 1
ATOM 4294 C CA . GLN B 1 233 ? -26.047 -22.75 8.453 1 86.81 233 GLN B CA 1
ATOM 4295 C C . GLN B 1 233 ? -25.859 -22 7.133 1 86.81 233 GLN B C 1
ATOM 4297 O O . GLN B 1 233 ? -24.922 -21.203 6.984 1 86.81 233 GLN B O 1
ATOM 4302 N N . VAL B 1 234 ? -26.812 -22.266 6.195 1 92.69 234 VAL B N 1
ATOM 4303 C CA . VAL B 1 234 ? -26.656 -21.656 4.875 1 92.69 234 VAL B CA 1
ATOM 4304 C C . VAL B 1 234 ? -27.797 -20.672 4.629 1 92.69 234 VAL B C 1
ATOM 4306 O O . VAL B 1 234 ? -28.969 -20.984 4.82 1 92.69 234 VAL B O 1
ATOM 4309 N N . ALA B 1 235 ? -27.422 -19.469 4.402 1 93.56 235 ALA B N 1
ATOM 4310 C CA . ALA B 1 235 ? -28.375 -18.406 4.078 1 93.56 235 ALA B CA 1
ATOM 4311 C C . ALA B 1 235 ? -28.234 -17.969 2.621 1 93.56 235 ALA B C 1
ATOM 4313 O O . ALA B 1 235 ? -27.406 -18.5 1.883 1 93.56 235 ALA B O 1
ATOM 4314 N N . TYR B 1 236 ? -29.219 -17.156 2.176 1 93.5 236 TYR B N 1
ATOM 4315 C CA . TYR B 1 236 ? -29.234 -16.734 0.78 1 93.5 236 TYR B CA 1
ATOM 4316 C C . TYR B 1 236 ? -29.266 -15.219 0.673 1 93.5 236 TYR B C 1
ATOM 4318 O O . TYR B 1 236 ? -29.766 -14.531 1.563 1 93.5 236 TYR B O 1
ATOM 4326 N N . GLN B 1 237 ? -28.609 -14.703 -0.384 1 94.06 237 GLN B N 1
ATOM 4327 C CA . GLN B 1 237 ? -28.703 -13.281 -0.69 1 94.06 237 GLN B CA 1
ATOM 4328 C C . GLN B 1 237 ? -28.453 -13.023 -2.174 1 94.06 237 GLN B C 1
ATOM 4330 O O . GLN B 1 237 ? -27.984 -13.906 -2.895 1 94.06 237 GLN B O 1
ATOM 4335 N N . MET B 1 238 ? -28.906 -11.891 -2.582 1 95.5 238 MET B N 1
ATOM 4336 C CA . MET B 1 238 ? -28.578 -11.414 -3.922 1 95.5 238 MET B CA 1
ATOM 4337 C C . MET B 1 238 ? -27.391 -10.461 -3.881 1 95.5 238 MET B C 1
ATOM 4339 O O . MET B 1 238 ? -27.328 -9.57 -3.035 1 95.5 238 MET B O 1
ATOM 4343 N N . LEU B 1 239 ? -26.359 -10.719 -4.707 1 97.19 239 LEU B N 1
ATOM 4344 C CA . LEU B 1 239 ? -25.25 -9.789 -4.895 1 97.19 239 LEU B CA 1
ATOM 4345 C C . LEU B 1 239 ? -25.531 -8.859 -6.07 1 97.19 239 LEU B C 1
ATOM 4347 O O . LEU B 1 239 ? -25.625 -9.312 -7.215 1 97.19 239 LEU B O 1
ATOM 4351 N N . PRO B 1 240 ? -25.703 -7.59 -5.762 1 97.06 240 PRO B N 1
ATOM 4352 C CA . PRO B 1 240 ? -26 -6.664 -6.855 1 97.06 240 PRO B CA 1
ATOM 4353 C C . PRO B 1 240 ? -24.859 -6.562 -7.859 1 97.06 240 PRO B C 1
ATOM 4355 O O . PRO B 1 240 ? -23.688 -6.586 -7.473 1 97.06 240 PRO B O 1
ATOM 4358 N N . GLY B 1 241 ? -25.219 -6.508 -9.18 1 97.25 241 GLY B N 1
ATOM 4359 C CA . GLY B 1 241 ? -24.234 -6.277 -10.227 1 97.25 241 GLY B CA 1
ATOM 4360 C C . GLY B 1 241 ? -23.859 -4.816 -10.375 1 97.25 241 GLY B C 1
ATOM 4361 O O . GLY B 1 241 ? -24.125 -4.008 -9.484 1 97.25 241 GLY B O 1
ATOM 4362 N N . GLY B 1 242 ? -23.125 -4.5 -11.477 1 97.06 242 GLY B N 1
ATOM 4363 C CA . GLY B 1 242 ? -22.672 -3.15 -11.766 1 97.06 242 GLY B CA 1
ATOM 4364 C C . GLY B 1 242 ? -21.219 -3.084 -12.172 1 97.06 242 GLY B C 1
ATOM 4365 O O . GLY B 1 242 ? -20.641 -4.078 -12.633 1 97.06 242 GLY B O 1
ATOM 4366 N N . LEU B 1 243 ? -20.688 -1.844 -12.07 1 97.56 243 LEU B N 1
ATOM 4367 C CA . LEU B 1 243 ? -19.328 -1.581 -12.508 1 97.56 243 LEU B CA 1
ATOM 4368 C C . LEU B 1 243 ? -18.328 -1.955 -11.414 1 97.56 243 LEU B C 1
ATOM 4370 O O . LEU B 1 243 ? -18.5 -1.576 -10.258 1 97.56 243 LEU B O 1
ATOM 4374 N N . PHE B 1 244 ? -17.344 -2.801 -11.844 1 98.19 244 PHE B N 1
ATOM 4375 C CA . PHE B 1 244 ? -16.312 -3.236 -10.914 1 98.19 244 PHE B CA 1
ATOM 4376 C C . PHE B 1 244 ? -14.922 -3.039 -11.516 1 98.19 244 PHE B C 1
ATOM 4378 O O . PHE B 1 244 ? -14.766 -3.041 -12.734 1 98.19 244 PHE B O 1
ATOM 4385 N N . ALA B 1 245 ? -13.969 -2.764 -10.711 1 97.81 245 ALA B N 1
ATOM 4386 C CA . ALA B 1 245 ? -12.555 -2.912 -11.055 1 97.81 245 ALA B CA 1
ATOM 4387 C C . ALA B 1 245 ? -12.031 -4.281 -10.625 1 97.81 245 ALA B C 1
ATOM 4389 O O . ALA B 1 245 ? -12.109 -4.645 -9.453 1 97.81 245 ALA B O 1
ATOM 4390 N N . ARG B 1 246 ? -11.531 -5.035 -11.555 1 98.5 246 ARG B N 1
ATOM 4391 C CA . ARG B 1 246 ? -11.023 -6.375 -11.273 1 98.5 246 ARG B CA 1
ATOM 4392 C C . ARG B 1 246 ? -9.508 -6.359 -11.109 1 98.5 246 ARG B C 1
ATOM 4394 O O . ARG B 1 246 ? -8.789 -5.84 -11.969 1 98.5 246 ARG B O 1
ATOM 4401 N N . TYR B 1 247 ? -9.031 -6.84 -10.016 1 97.88 247 TYR B N 1
ATOM 4402 C CA . TYR B 1 247 ? -7.617 -7.078 -9.734 1 97.88 247 TYR B CA 1
ATOM 4403 C C . TYR B 1 247 ? -7.332 -8.57 -9.594 1 97.88 247 TYR B C 1
ATOM 4405 O O . TYR B 1 247 ? -7.969 -9.25 -8.781 1 97.88 247 TYR B O 1
ATOM 4413 N N . LYS B 1 248 ? -6.379 -9.094 -10.328 1 96.12 248 LYS B N 1
ATOM 4414 C CA . LYS B 1 248 ? -6.051 -10.516 -10.305 1 96.12 248 LYS B CA 1
ATOM 4415 C C . LYS B 1 248 ? -4.984 -10.812 -9.258 1 96.12 248 LYS B C 1
ATOM 4417 O O . LYS B 1 248 ? -3.91 -10.211 -9.266 1 96.12 248 LYS B O 1
ATOM 4422 N N . PHE B 1 249 ? -5.336 -11.742 -8.375 1 96.19 249 PHE B N 1
ATOM 4423 C CA . PHE B 1 249 ? -4.449 -12.148 -7.293 1 96.19 249 PHE B CA 1
ATOM 4424 C C . PHE B 1 249 ? -4.117 -13.633 -7.391 1 96.19 249 PHE B C 1
ATOM 4426 O O . PHE B 1 249 ? -5.008 -14.453 -7.613 1 96.19 249 PHE B O 1
ATOM 4433 N N . TYR B 1 250 ? -2.854 -13.969 -7.285 1 94.5 250 TYR B N 1
ATOM 4434 C CA . TYR B 1 250 ? -2.41 -15.359 -7.199 1 94.5 250 TYR B CA 1
ATOM 4435 C C . TYR B 1 250 ? -1.2 -15.484 -6.281 1 94.5 250 TYR B C 1
ATOM 4437 O O . TYR B 1 250 ? -0.065 -15.266 -6.707 1 94.5 250 TYR B O 1
ATOM 4445 N N . ASP B 1 251 ? -1.408 -15.844 -5.059 1 94.69 251 ASP B N 1
ATOM 4446 C CA . ASP B 1 251 ? -0.397 -15.992 -4.016 1 94.69 251 ASP B CA 1
ATOM 4447 C C . ASP B 1 251 ? -0.989 -16.625 -2.764 1 94.69 251 ASP B C 1
ATOM 4449 O O . ASP B 1 251 ? -2.135 -17.078 -2.773 1 94.69 251 ASP B O 1
ATOM 4453 N N . THR B 1 252 ? -0.147 -16.781 -1.751 1 93.44 252 THR B N 1
ATOM 4454 C CA . THR B 1 252 ? -0.649 -17.328 -0.493 1 93.44 252 THR B CA 1
ATOM 4455 C C . THR B 1 252 ? -1.687 -16.391 0.123 1 93.44 252 THR B C 1
ATOM 4457 O O . THR B 1 252 ? -1.615 -15.172 -0.052 1 93.44 252 THR B O 1
ATOM 4460 N N . ILE B 1 253 ? -2.619 -16.984 0.796 1 92.88 253 ILE B N 1
ATOM 4461 C CA . ILE B 1 253 ? -3.83 -16.297 1.229 1 92.88 253 ILE B CA 1
ATOM 4462 C C . ILE B 1 253 ? -3.461 -15.125 2.139 1 92.88 253 ILE B C 1
ATOM 4464 O O . ILE B 1 253 ? -4.121 -14.086 2.121 1 92.88 253 ILE B O 1
ATOM 4468 N N . ASP B 1 254 ? -2.443 -15.242 2.938 1 91.56 254 ASP B N 1
ATOM 4469 C CA . ASP B 1 254 ? -2.029 -14.18 3.846 1 91.56 254 ASP B CA 1
ATOM 4470 C C . ASP B 1 254 ? -1.681 -12.906 3.076 1 91.56 254 ASP B C 1
ATOM 4472 O O . ASP B 1 254 ? -1.921 -11.797 3.559 1 91.56 254 ASP B O 1
ATOM 4476 N N . LYS B 1 255 ? -1.198 -13.016 1.855 1 93.38 255 LYS B N 1
ATOM 4477 C CA . LYS B 1 255 ? -0.774 -11.867 1.057 1 93.38 255 LYS B CA 1
ATOM 4478 C C . LYS B 1 255 ? -1.972 -11.164 0.422 1 93.38 255 LYS B C 1
ATOM 4480 O O . LYS B 1 255 ? -1.836 -10.07 -0.13 1 93.38 255 LYS B O 1
ATOM 4485 N N . PHE B 1 256 ? -3.166 -11.766 0.563 1 94.56 256 PHE B N 1
ATOM 4486 C CA . PHE B 1 256 ? -4.352 -11.164 -0.038 1 94.56 256 PHE B CA 1
ATOM 4487 C C . PHE B 1 256 ? -4.672 -9.828 0.62 1 94.56 256 PHE B C 1
ATOM 4489 O O . PHE B 1 256 ? -5.285 -8.961 -0.001 1 94.56 256 PHE B O 1
ATOM 4496 N N . ALA B 1 257 ? -4.262 -9.656 1.842 1 89.06 257 ALA B N 1
ATOM 4497 C CA . ALA B 1 257 ? -4.438 -8.383 2.541 1 89.06 257 ALA B CA 1
ATOM 4498 C C . ALA B 1 257 ? -3.793 -7.238 1.766 1 89.06 257 ALA B C 1
ATOM 4500 O O . ALA B 1 257 ? -4.312 -6.117 1.752 1 89.06 257 ALA B O 1
ATOM 4501 N N . PHE B 1 258 ? -2.73 -7.516 1.051 1 90.94 258 PHE B N 1
ATOM 4502 C CA . PHE B 1 258 ? -2.01 -6.484 0.311 1 90.94 258 PHE B CA 1
ATOM 4503 C C . PHE B 1 258 ? -2.785 -6.07 -0.934 1 90.94 258 PHE B C 1
ATOM 4505 O O . PHE B 1 258 ? -2.621 -4.953 -1.429 1 90.94 258 PHE B O 1
ATOM 4512 N N . ALA B 1 259 ? -3.609 -6.977 -1.448 1 93.56 259 ALA B N 1
ATOM 4513 C CA . ALA B 1 259 ? -4.41 -6.668 -2.631 1 93.56 259 ALA B CA 1
ATOM 4514 C C . ALA B 1 259 ? -5.395 -5.539 -2.348 1 93.56 259 ALA B C 1
ATOM 4516 O O . ALA B 1 259 ? -5.508 -4.594 -3.131 1 93.56 259 ALA B O 1
ATOM 4517 N N . TYR B 1 260 ? -6.082 -5.617 -1.175 1 92.12 260 TYR B N 1
ATOM 4518 C CA . TYR B 1 260 ? -7.012 -4.566 -0.777 1 92.12 260 TYR B CA 1
ATOM 4519 C C . TYR B 1 260 ? -6.289 -3.232 -0.628 1 92.12 260 TYR B C 1
ATOM 4521 O O . TYR B 1 260 ? -6.758 -2.207 -1.132 1 92.12 260 TYR B O 1
ATOM 4529 N N . GLN B 1 261 ? -5.168 -3.307 0.034 1 88 261 GLN B N 1
ATOM 4530 C CA . GLN B 1 261 ? -4.391 -2.094 0.267 1 88 261 GLN B CA 1
ATOM 4531 C C . GLN B 1 261 ? -3.963 -1.454 -1.051 1 88 261 GLN B C 1
ATOM 4533 O O . GLN B 1 261 ? -4.066 -0.238 -1.22 1 88 261 GLN B O 1
ATOM 4538 N N . SER B 1 262 ? -3.543 -2.264 -1.977 1 90.38 262 SER B N 1
ATOM 4539 C CA . SER B 1 262 ? -3.043 -1.786 -3.262 1 90.38 262 SER B CA 1
ATOM 4540 C C . SER B 1 262 ? -4.156 -1.155 -4.09 1 90.38 262 SER B C 1
ATOM 4542 O O . SER B 1 262 ? -3.994 -0.057 -4.625 1 90.38 262 SER B O 1
ATOM 4544 N N . VAL B 1 263 ? -5.254 -1.797 -4.137 1 93.12 263 VAL B N 1
ATOM 4545 C CA . VAL B 1 263 ? -6.32 -1.312 -5.004 1 93.12 263 VAL B CA 1
ATOM 4546 C C . VAL B 1 263 ? -6.965 -0.07 -4.391 1 93.12 263 VAL B C 1
ATOM 4548 O O . VAL B 1 263 ? -7.16 0.938 -5.074 1 93.12 263 VAL B O 1
ATOM 4551 N N . TYR B 1 264 ? -7.262 -0.093 -3.096 1 89.56 264 TYR B N 1
ATOM 4552 C CA . TYR B 1 264 ? -7.934 1.019 -2.434 1 89.56 264 TYR B CA 1
ATOM 4553 C C . TYR B 1 264 ? -6.988 2.201 -2.258 1 89.56 264 TYR B C 1
ATOM 4555 O O . TYR B 1 264 ? -7.398 3.357 -2.396 1 89.56 264 TYR B O 1
ATOM 4563 N N . GLY B 1 265 ? -5.77 1.933 -1.964 1 84.94 265 GLY B N 1
ATOM 4564 C CA . GLY B 1 265 ? -4.832 2.998 -1.648 1 84.94 265 GLY B CA 1
ATOM 4565 C C . GLY B 1 265 ? -4 3.436 -2.842 1 84.94 265 GLY B C 1
ATOM 4566 O O . GLY B 1 265 ? -3.453 4.539 -2.852 1 84.94 265 GLY B O 1
ATOM 4567 N N . GLY B 1 266 ? -3.861 2.594 -3.777 1 86.19 266 GLY B N 1
ATOM 4568 C CA . GLY B 1 266 ? -2.984 2.861 -4.906 1 86.19 266 GLY B CA 1
ATOM 4569 C C . GLY B 1 266 ? -3.736 3.232 -6.172 1 86.19 266 GLY B C 1
ATOM 4570 O O . GLY B 1 266 ? -3.613 4.355 -6.668 1 86.19 266 GLY B O 1
ATOM 4571 N N . TRP B 1 267 ? -4.527 2.361 -6.617 1 89.75 267 TRP B N 1
ATOM 4572 C CA . TRP B 1 267 ? -5.188 2.537 -7.906 1 89.75 267 TRP B CA 1
ATOM 4573 C C . TRP B 1 267 ? -6.355 3.512 -7.793 1 89.75 267 TRP B C 1
ATOM 4575 O O . TRP B 1 267 ? -6.477 4.441 -8.594 1 89.75 267 TRP B O 1
ATOM 4585 N N . LEU B 1 268 ? -7.246 3.352 -6.824 1 88.94 268 LEU B N 1
ATOM 4586 C CA . LEU B 1 268 ? -8.547 4.008 -6.746 1 88.94 268 LEU B CA 1
ATOM 4587 C C . LEU B 1 268 ? -8.391 5.52 -6.668 1 88.94 268 LEU B C 1
ATOM 4589 O O . LEU B 1 268 ? -9.062 6.258 -7.395 1 88.94 268 LEU B O 1
ATOM 4593 N N . PRO B 1 269 ? -7.48 6.027 -5.859 1 79.38 269 PRO B N 1
ATOM 4594 C CA . PRO B 1 269 ? -7.387 7.48 -5.707 1 79.38 269 PRO B CA 1
ATOM 4595 C C . PRO B 1 269 ? -7.086 8.195 -7.027 1 79.38 269 PRO B C 1
ATOM 4597 O O . PRO B 1 269 ? -7.453 9.359 -7.199 1 79.38 269 PRO B O 1
ATOM 4600 N N . ASP B 1 270 ? -6.453 7.488 -7.969 1 78.75 270 ASP B N 1
ATOM 4601 C CA . ASP B 1 270 ? -6.062 8.125 -9.227 1 78.75 270 ASP B CA 1
ATOM 4602 C C . ASP B 1 270 ? -6.781 7.488 -10.414 1 78.75 270 ASP B C 1
ATOM 4604 O O . ASP B 1 270 ? -6.371 7.668 -11.562 1 78.75 270 ASP B O 1
ATOM 4608 N N . SER B 1 271 ? -7.809 6.781 -10.164 1 86.44 271 SER B N 1
ATOM 4609 C CA . SER B 1 271 ? -8.438 5.957 -11.188 1 86.44 271 SER B CA 1
ATOM 4610 C C . SER B 1 271 ? -9.508 6.738 -11.945 1 86.44 271 SER B C 1
ATOM 4612 O O . SER B 1 271 ? -9.938 6.328 -13.023 1 86.44 271 SER B O 1
ATOM 4614 N N . GLY B 1 272 ? -9.961 7.84 -11.375 1 83.94 272 GLY B N 1
ATOM 4615 C CA . GLY B 1 272 ? -11.133 8.516 -11.914 1 83.94 272 GLY B CA 1
ATOM 4616 C C . GLY B 1 272 ? -12.438 7.902 -11.453 1 83.94 272 GLY B C 1
ATOM 4617 O O . GLY B 1 272 ? -13.516 8.336 -11.867 1 83.94 272 GLY B O 1
ATOM 4618 N N . TYR B 1 273 ? -12.328 6.879 -10.578 1 88.94 273 TYR B N 1
ATOM 4619 C CA . TYR B 1 273 ? -13.5 6.211 -10.016 1 88.94 273 TYR B CA 1
ATOM 4620 C C . TYR B 1 273 ? -13.562 6.402 -8.508 1 88.94 273 TYR B C 1
ATOM 4622 O O . TYR B 1 273 ? -12.586 6.836 -7.887 1 88.94 273 TYR B O 1
ATOM 4630 N N . GLU B 1 274 ? -14.742 6.254 -7.941 1 86.88 274 GLU B N 1
ATOM 4631 C CA . GLU B 1 274 ? -14.945 6.137 -6.5 1 86.88 274 GLU B CA 1
ATOM 4632 C C . GLU B 1 274 ? -15.672 4.844 -6.145 1 86.88 274 GLU B C 1
ATOM 4634 O O . GLU B 1 274 ? -16.391 4.285 -6.977 1 86.88 274 GLU B O 1
ATOM 4639 N N . PRO B 1 275 ? -15.305 4.375 -4.996 1 87.5 275 PRO B N 1
ATOM 4640 C CA . PRO B 1 275 ? -16.031 3.162 -4.629 1 87.5 275 PRO B CA 1
ATOM 4641 C C . PRO B 1 275 ? -17.531 3.414 -4.402 1 87.5 275 PRO B C 1
ATOM 4643 O O . PRO B 1 275 ? -17.906 4.512 -3.988 1 87.5 275 PRO B O 1
ATOM 4646 N N . ASP B 1 276 ? -18.281 2.432 -4.762 1 85.25 276 ASP B N 1
ATOM 4647 C CA . ASP B 1 276 ? -19.688 2.559 -4.418 1 85.25 276 ASP B CA 1
ATOM 4648 C C . ASP B 1 276 ? -20.031 1.731 -3.18 1 85.25 276 ASP B C 1
ATOM 4650 O O . ASP B 1 276 ? -19.156 1.115 -2.576 1 85.25 276 ASP B O 1
ATOM 4654 N N . ASP B 1 277 ? -21.328 1.695 -2.674 1 86.06 277 ASP B N 1
ATOM 4655 C CA . ASP B 1 277 ? -21.719 1.218 -1.35 1 86.06 277 ASP B CA 1
ATOM 4656 C C . ASP B 1 277 ? -21.828 -0.305 -1.325 1 86.06 277 ASP B C 1
ATOM 4658 O O . ASP B 1 277 ? -22.016 -0.902 -0.264 1 86.06 277 ASP B O 1
ATOM 4662 N N . ARG B 1 278 ? -21.578 -0.987 -2.447 1 93.06 278 ARG B N 1
ATOM 4663 C CA . ARG B 1 278 ? -21.625 -2.445 -2.5 1 93.06 278 ARG B CA 1
ATOM 4664 C C . ARG B 1 278 ? -20.344 -3.045 -1.927 1 93.06 278 ARG B C 1
ATOM 4666 O O . ARG B 1 278 ? -19.328 -2.354 -1.793 1 93.06 278 ARG B O 1
ATOM 4673 N N . HIS B 1 279 ? -20.359 -4.27 -1.531 1 95.12 279 HIS B N 1
ATOM 4674 C CA . HIS B 1 279 ? -19.172 -4.957 -1.017 1 95.12 279 HIS B CA 1
ATOM 4675 C C . HIS B 1 279 ? -18.25 -5.395 -2.15 1 95.12 279 HIS B C 1
ATOM 4677 O O . HIS B 1 279 ? -18.719 -5.656 -3.266 1 95.12 279 HIS B O 1
ATOM 4683 N N . ALA B 1 280 ? -16.984 -5.375 -1.895 1 97.19 280 ALA B N 1
ATOM 4684 C CA . ALA B 1 280 ? -16.062 -6.027 -2.816 1 97.19 280 ALA B CA 1
ATOM 4685 C C . ALA B 1 280 ? -16.312 -7.527 -2.881 1 97.19 280 ALA B C 1
ATOM 4687 O O . ALA B 1 280 ? -16.703 -8.141 -1.883 1 97.19 280 ALA B O 1
ATOM 4688 N N . LEU B 1 281 ? -16.172 -8.07 -4.031 1 98.5 281 LEU B N 1
ATOM 4689 C CA . LEU B 1 281 ? -16.391 -9.5 -4.262 1 98.5 281 LEU B CA 1
ATOM 4690 C C . LEU B 1 281 ? -15.086 -10.211 -4.594 1 98.5 281 LEU B C 1
ATOM 4692 O O . LEU B 1 281 ? -14.312 -9.734 -5.434 1 98.5 281 LEU B O 1
ATOM 4696 N N . GLU B 1 282 ? -14.805 -11.25 -3.885 1 98.56 282 GLU B N 1
ATOM 4697 C CA . GLU B 1 282 ? -13.602 -12.062 -4.07 1 98.56 282 GLU B CA 1
ATOM 4698 C C . GLU B 1 282 ? -13.93 -13.359 -4.801 1 98.56 282 GLU B C 1
ATOM 4700 O O . GLU B 1 282 ? -14.266 -14.367 -4.176 1 98.56 282 GLU B O 1
ATOM 4705 N N . PHE B 1 283 ? -13.828 -13.359 -6.129 1 98.44 283 PHE B N 1
ATOM 4706 C CA . PHE B 1 283 ? -14.062 -14.57 -6.902 1 98.44 283 PHE B CA 1
ATOM 4707 C C . PHE B 1 283 ? -12.914 -15.562 -6.723 1 98.44 283 PHE B C 1
ATOM 4709 O O . PHE B 1 283 ? -11.812 -15.344 -7.227 1 98.44 283 PHE B O 1
ATOM 4716 N N . CYS B 1 284 ? -13.195 -16.594 -6 1 97.88 284 CYS B N 1
ATOM 4717 C CA . CYS B 1 284 ? -12.203 -17.641 -5.711 1 97.88 284 CYS B CA 1
ATOM 4718 C C . CYS B 1 284 ? -12.125 -18.641 -6.852 1 97.88 284 CYS B C 1
ATOM 4720 O O . CYS B 1 284 ? -13 -19.5 -6.996 1 97.88 284 CYS B O 1
ATOM 4722 N N . MET B 1 285 ? -11.016 -18.672 -7.566 1 96.38 285 MET B N 1
ATOM 4723 C CA . MET B 1 285 ? -10.922 -19.375 -8.844 1 96.38 285 MET B CA 1
ATOM 4724 C C . MET B 1 285 ? -10.281 -20.75 -8.672 1 96.38 285 MET B C 1
ATOM 4726 O O . MET B 1 285 ? -10.18 -21.516 -9.625 1 96.38 285 MET B O 1
ATOM 4730 N N . ASN B 1 286 ? -9.773 -21.062 -7.484 1 94.81 286 ASN B N 1
ATOM 4731 C CA . ASN B 1 286 ? -9.219 -22.375 -7.191 1 94.81 286 ASN B CA 1
ATOM 4732 C C . ASN B 1 286 ? -9.375 -22.734 -5.715 1 94.81 286 ASN B C 1
ATOM 4734 O O . ASN B 1 286 ? -9.953 -21.969 -4.945 1 94.81 286 ASN B O 1
ATOM 4738 N N . ASN B 1 287 ? -9.055 -23.969 -5.414 1 93.06 287 ASN B N 1
ATOM 4739 C CA . ASN B 1 287 ? -8.891 -24.438 -4.039 1 93.06 287 ASN B CA 1
ATOM 4740 C C . ASN B 1 287 ? -7.43 -24.422 -3.609 1 93.06 287 ASN B C 1
ATOM 4742 O O . ASN B 1 287 ? -6.625 -25.234 -4.082 1 93.06 287 ASN B O 1
ATOM 4746 N N . PRO B 1 288 ? -7.117 -23.5 -2.656 1 93.81 288 PRO B N 1
ATOM 4747 C CA . PRO B 1 288 ? -5.715 -23.422 -2.238 1 93.81 288 PRO B CA 1
ATOM 4748 C C . PRO B 1 288 ? -5.184 -24.75 -1.702 1 93.81 288 PRO B C 1
ATOM 4750 O O . PRO B 1 288 ? -3.996 -25.047 -1.85 1 93.81 288 PRO B O 1
ATOM 4753 N N . ALA B 1 289 ? -6.016 -25.578 -1.135 1 90.81 289 ALA B N 1
ATOM 4754 C CA . ALA B 1 289 ? -5.605 -26.844 -0.543 1 90.81 289 ALA B CA 1
ATOM 4755 C C . ALA B 1 289 ? -5.078 -27.797 -1.609 1 90.81 289 ALA B C 1
ATOM 4757 O O . ALA B 1 289 ? -4.262 -28.672 -1.316 1 90.81 289 ALA B O 1
ATOM 4758 N N . THR B 1 290 ? -5.504 -27.656 -2.822 1 92.31 290 THR B N 1
ATOM 4759 C CA . THR B 1 290 ? -5.094 -28.562 -3.893 1 92.31 290 THR B CA 1
ATOM 4760 C C . THR B 1 290 ? -4.172 -27.859 -4.879 1 92.31 290 THR B C 1
ATOM 4762 O O . THR B 1 290 ? -3.773 -28.422 -5.891 1 92.31 290 THR B O 1
ATOM 4765 N N . ASP B 1 291 ? -3.936 -26.578 -4.664 1 93.5 291 ASP B N 1
ATOM 4766 C CA . ASP B 1 291 ? -2.979 -25.844 -5.484 1 93.5 291 ASP B CA 1
ATOM 4767 C C . ASP B 1 291 ? -1.558 -26.359 -5.266 1 93.5 291 ASP B C 1
ATOM 4769 O O . ASP B 1 291 ? -1.153 -26.609 -4.129 1 93.5 291 ASP B O 1
ATOM 4773 N N . PRO B 1 292 ? -0.773 -26.531 -6.316 1 90.88 292 PRO B N 1
ATOM 4774 C CA . PRO B 1 292 ? 0.572 -27.109 -6.191 1 90.88 292 PRO B CA 1
ATOM 4775 C C . PRO B 1 292 ? 1.457 -26.312 -5.227 1 90.88 292 PRO B C 1
ATOM 4777 O O . PRO B 1 292 ? 2.367 -26.891 -4.617 1 90.88 292 PRO B O 1
ATOM 4780 N N . GLU B 1 293 ? 1.26 -25.078 -5.066 1 89.06 293 GLU B N 1
ATOM 4781 C CA . GLU B 1 293 ? 2.082 -24.25 -4.191 1 89.06 293 GLU B CA 1
ATOM 4782 C C . GLU B 1 293 ? 1.278 -23.734 -2.998 1 89.06 293 GLU B C 1
ATOM 4784 O O . GLU B 1 293 ? 1.721 -22.828 -2.285 1 89.06 293 GLU B O 1
ATOM 4789 N N . GLY B 1 294 ? 0.126 -24.219 -2.855 1 92.31 294 GLY B N 1
ATOM 4790 C CA . GLY B 1 294 ? -0.718 -23.812 -1.743 1 92.31 294 GLY B CA 1
ATOM 4791 C C . GLY B 1 294 ? -1.225 -22.391 -1.87 1 92.31 294 GLY B C 1
ATOM 4792 O O . GLY B 1 294 ? -1.51 -21.734 -0.866 1 92.31 294 GLY B O 1
ATOM 4793 N N . LYS B 1 295 ? -1.315 -21.906 -3.145 1 94.12 295 LYS B N 1
ATOM 4794 C CA . LYS B 1 295 ? -1.686 -20.516 -3.398 1 94.12 295 LYS B CA 1
ATOM 4795 C C . LYS B 1 295 ? -3.168 -20.406 -3.742 1 94.12 295 LYS B C 1
ATOM 4797 O O . LYS B 1 295 ? -3.801 -21.391 -4.137 1 94.12 295 LYS B O 1
ATOM 4802 N N . ALA B 1 296 ? -3.695 -19.25 -3.447 1 96.06 296 ALA B N 1
ATOM 4803 C CA . ALA B 1 296 ? -5.066 -18.906 -3.807 1 96.06 296 ALA B CA 1
ATOM 4804 C C . ALA B 1 296 ? -5.109 -18.047 -5.07 1 96.06 296 ALA B C 1
ATOM 4806 O O . ALA B 1 296 ? -4.309 -17.125 -5.227 1 96.06 296 ALA B O 1
ATOM 4807 N N . LYS B 1 297 ? -5.883 -18.484 -5.973 1 96.56 297 LYS B N 1
ATOM 4808 C CA . LYS B 1 297 ? -6.191 -17.672 -7.148 1 96.56 297 LYS B CA 1
ATOM 4809 C C . LYS B 1 297 ? -7.516 -16.938 -6.977 1 96.56 297 LYS B C 1
ATOM 4811 O O . LYS B 1 297 ? -8.586 -17.547 -6.965 1 96.56 297 LYS B O 1
ATOM 4816 N N . VAL B 1 298 ? -7.465 -15.57 -6.816 1 97.88 298 VAL B N 1
ATOM 4817 C CA . VAL B 1 298 ? -8.648 -14.773 -6.504 1 97.88 298 VAL B CA 1
ATOM 4818 C C . VAL B 1 298 ? -8.727 -13.57 -7.441 1 97.88 298 VAL B C 1
ATOM 4820 O O . VAL B 1 298 ? -7.746 -12.836 -7.602 1 97.88 298 VAL B O 1
ATOM 4823 N N . ASP B 1 299 ? -9.836 -13.375 -8.117 1 98.19 299 ASP B N 1
ATOM 4824 C CA . ASP B 1 299 ? -10.148 -12.094 -8.75 1 98.19 299 ASP B CA 1
ATOM 4825 C C . ASP B 1 299 ? -10.898 -11.18 -7.785 1 98.19 299 ASP B C 1
ATOM 4827 O O . ASP B 1 299 ? -12.047 -11.453 -7.426 1 98.19 299 ASP B O 1
ATOM 4831 N N . LEU B 1 300 ? -10.219 -10.125 -7.352 1 98.25 300 LEU B N 1
ATOM 4832 C CA . LEU B 1 300 ? -10.852 -9.148 -6.477 1 98.25 300 LEU B CA 1
ATOM 4833 C C . LEU B 1 300 ? -11.625 -8.109 -7.289 1 98.25 300 LEU B C 1
ATOM 4835 O O . LEU B 1 300 ? -11.039 -7.387 -8.094 1 98.25 300 LEU B O 1
ATOM 4839 N N . TYR B 1 301 ? -12.938 -8.07 -7.07 1 98.38 301 TYR B N 1
ATOM 4840 C CA . TYR B 1 301 ? -13.797 -7.09 -7.723 1 98.38 301 TYR B CA 1
ATOM 4841 C C . TYR B 1 301 ? -14.195 -5.98 -6.754 1 98.38 301 TYR B C 1
ATOM 4843 O O . TYR B 1 301 ? -14.977 -6.211 -5.828 1 98.38 301 TYR B O 1
ATOM 4851 N N . VAL B 1 302 ? -13.688 -4.805 -6.961 1 97.31 302 VAL B N 1
ATOM 4852 C CA . VAL B 1 302 ? -14.047 -3.635 -6.164 1 97.31 302 VAL B CA 1
ATOM 4853 C C . VAL B 1 302 ? -15.133 -2.838 -6.875 1 97.31 302 VAL B C 1
ATOM 4855 O O . VAL B 1 302 ? -14.961 -2.41 -8.016 1 97.31 302 VAL B O 1
ATOM 4858 N N . PRO B 1 303 ? -16.281 -2.682 -6.195 1 97.19 303 PRO B N 1
ATOM 4859 C CA . PRO B 1 303 ? -17.359 -1.924 -6.836 1 97.19 303 PRO B CA 1
ATOM 4860 C C . PRO B 1 303 ? -17.031 -0.442 -6.992 1 97.19 303 PRO B C 1
ATOM 4862 O O . PRO B 1 303 ? -16.547 0.19 -6.043 1 97.19 303 PRO B O 1
ATOM 4865 N N . ILE B 1 304 ? -17.25 0.112 -8.227 1 94.94 304 ILE B N 1
ATOM 4866 C CA . ILE B 1 304 ? -16.844 1.487 -8.492 1 94.94 304 ILE B CA 1
ATOM 4867 C C . ILE B 1 304 ? -17.953 2.221 -9.242 1 94.94 304 ILE B C 1
ATOM 4869 O O . ILE B 1 304 ? -18.875 1.596 -9.75 1 94.94 304 ILE B O 1
ATOM 4873 N N . ARG B 1 305 ? -17.953 3.465 -9.156 1 91.69 305 ARG B N 1
ATOM 4874 C CA . ARG B 1 305 ? -18.75 4.371 -9.977 1 91.69 305 ARG B CA 1
ATOM 4875 C C . ARG B 1 305 ? -17.906 5.551 -10.461 1 91.69 305 ARG B C 1
ATOM 4877 O O . ARG B 1 305 ? -16.875 5.859 -9.875 1 91.69 305 ARG B O 1
ATOM 4884 N N . ARG B 1 306 ? -18.234 6.117 -11.547 1 84.88 306 ARG B N 1
ATOM 4885 C CA . ARG B 1 306 ? -17.484 7.254 -12.07 1 84.88 306 ARG B CA 1
ATOM 4886 C C . ARG B 1 306 ? -17.594 8.453 -11.141 1 84.88 306 ARG B C 1
ATOM 4888 O O . ARG B 1 306 ? -18.641 8.703 -10.555 1 84.88 306 ARG B O 1
ATOM 4895 N N . LEU B 1 307 ? -16.453 9.047 -10.969 1 72.25 307 LEU B N 1
ATOM 4896 C CA . LEU B 1 307 ? -16.406 10.234 -10.125 1 72.25 307 LEU B CA 1
ATOM 4897 C C . LEU B 1 307 ? -17.328 11.328 -10.672 1 72.25 307 LEU B C 1
ATOM 4899 O O . LEU B 1 307 ? -17.312 11.602 -11.875 1 72.25 307 LEU B O 1
ATOM 4903 N N . GLY B 1 308 ? -18.047 12.102 -9.844 1 60.44 308 GLY B N 1
ATOM 4904 C CA . GLY B 1 308 ? -18.938 13.164 -10.273 1 60.44 308 GLY B CA 1
ATOM 4905 C C . GLY B 1 308 ? -20.219 12.656 -10.906 1 60.44 308 GLY B C 1
ATOM 4906 O O . GLY B 1 308 ? -21.016 13.445 -11.414 1 60.44 308 GLY B O 1
ATOM 4907 N N . GLY B 1 309 ? -20.484 11.344 -11.125 1 44.69 309 GLY B N 1
ATOM 4908 C CA . GLY B 1 309 ? -21.75 10.891 -11.695 1 44.69 309 GLY B CA 1
ATOM 4909 C C . GLY B 1 309 ? -22.812 10.617 -10.648 1 44.69 309 GLY B C 1
ATOM 4910 O O . GLY B 1 309 ? -22.5 10.422 -9.477 1 44.69 309 GLY B O 1
#

Radius of gyration: 26.69 Å; Cα contacts (8 Å, |Δi|>4): 1003; chains: 2; bounding box: 79×72×56 Å

InterPro domains:
  IPR009057 Homedomain-like superfamily [SSF46689] (7-57)
  IPR009057 Homedomain-like superfamily [SSF46689] (59-111)
  IPR010499 Bacterial transcription activator, effector binding [SM00871] (149-305)
  IPR011256 Regulatory factor, effector binding domain superfamily [G3DSA:3.20.80.10] (149-306)
  IPR011256 Regulatory factor, effector binding domain superfamily [SSF55136] (149-305)
  IPR018060 AraC-like, DNA binding HTH domain [PF12833] (29-107)
  IPR018060 AraC-like, DNA binding HTH domain [PS01124] (10-108)
  IPR018060 AraC-like, DNA binding HTH domain [SM00342] (23-106)
  IPR018062 HTH domain AraC-type, conserved site [PS00041] (60-102)
  IPR020449 Transcription regulator HTH, AraC- type, HTH domain [PR00032] (75-90)
  IPR020449 Transcription regulator HTH, AraC- type, HTH domain [PR00032] (90-106)
  IPR029442 GyrI-like small molecule binding domain [PF06445] (149-305)
  IPR050908 DNA gyrase inhibitor-like [PTHR40055] (4-305)